Protein 6HZN (pdb70)

Foldseek 3Di:
DDLFDPVFPFDQDFADAPFFQDQLDGPVCLVVLLVCCVPQLVVLVVVLVVLLVVCLVPVVVQAQDLDQCRNQADLHLLLLLSLQSLLLNCSNCVVPVSSVVSSVRSLVSLLNHPDQHHDPCPLQCLSLLSNQLSSLNSCRSCVVVDDPVCVVSSLVSLLVSLVVLLVCLVVDLLVQAALQLSVLSSLLSNLSSLVSCLSNPVLVSSLSSVLSSLLSHLLSLLLLLQQQQLEFLLAAASVLSNCLRVLSCQNRCCRHQVQGNLSRNSLLNNVCRQQQQAFAQLQAGQQAFAHARHYQAQPLLVLLLCCSGPVVAQQSVQSSVSNVVRYDPDDGRHHDSRHPNRRSSSSSSRHDSVRHHDHDPCAQPWDWDASQFNQKIKTQGNHHQAAQRKIKMWHWWWQRGPSLLCCQVVVPPVVRDDHCSSHDRPRHALAHRFMWIQQSSNGDFGQWHRAARANQSTQFKWFAQAPDDDPPGRIDGFLCHDPVPDDDPPSVVLVSQQGKHWFFWDDDPQKIKTKIWGPSRHDCQQQWDTFMKIWICLGSFKIKIKTKTAHDPVGPTWKMKGKTWDAPFAWDWDDDPQWTWIWTADPVGIKIKTKDWQVRHFDHWDKDDDAHPPPRDGGTIIMTIGMDTQPDRMTMMMMMIGDGVWAWDDWHWHADDFKIWTWIDTPVKIKIKMATPDDQQPDWFGMWMQIRHDIDTHHNVRTDDDDDDDNDPPSVVSSVVSSVSCVVSSVVSVVSVVVVVVD

B-factor: mean 79.9, std 25.21, range [41.99, 198.03]

InterPro domains:
  IPR008929 Chondroitin AC/alginate lyase [G3DSA:1.50.10.100] (40-379)
  IPR008929 Chondroitin AC/alginate lyase [SSF48230] (73-314)
  IPR032518 Dermatan-sulfate epimerase-like, N-terminal [PF16332] (43-374)
  IPR052447 Dermatan-Sulfate Isomerase [PTHR15532] (5-724)

Structure (mmCIF, N/CA/C/O backbone):
data_6HZN
#
_entry.id   6HZN
#
_cell.length_a   182.676
_cell.length_b   213.914
_cell.length_c   86.945
_cell.angle_alpha   90.00
_cell.angle_beta   90.00
_cell.angle_gamma   90.00
#
_symmetry.space_group_name_H-M   'C 2 2 21'
#
loop_
_entity.id
_entity.type
_entity.pdbx_description
1 polymer 'Dermatan-sulfate epimerase'
2 branched 2-acetamido-2-deoxy-beta-D-glucopyranose-(1-4)-2-acetamido-2-deoxy-beta-D-glucopyranose
3 branched alpha-D-mannopyranose-(1-3)-[alpha-D-mannopyranose-(1-6)]beta-D-mannopyranose-(1-4)-2-acetamido-2-deoxy-beta-D-glucopyranose-(1-4)-2-acetamido-2-deoxy-beta-D-glucopyranose
4 non-polymer 2-acetamido-2-deoxy-beta-D-glucopyranose
5 non-polymer 'MANGANESE (II) ION'
6 non-polymer '2-(N-MORPHOLINO)-ETHANESULFONIC ACID'
7 water water
#
loop_
_atom_site.group_PDB
_atom_site.id
_atom_site.type_symbol
_atom_site.label_atom_id
_atom_site.label_alt_id
_atom_site.label_comp_id
_atom_site.label_asym_id
_atom_site.label_entity_id
_atom_site.label_seq_id
_atom_site.pdbx_PDB_ins_code
_atom_site.Cartn_x
_atom_site.Cartn_y
_atom_site.Cartn_z
_atom_site.occupancy
_atom_site.B_iso_or_equiv
_atom_site.auth_seq_id
_atom_site.auth_comp_id
_atom_site.auth_asym_id
_atom_site.auth_atom_id
_atom_site.pdbx_PDB_model_num
ATOM 1 N N . ILE A 1 2 ? 153.116 88.577 65.680 1.00 126.79 24 ILE A N 1
ATOM 2 C CA . ILE A 1 2 ? 152.389 89.563 64.891 1.00 120.83 24 ILE A CA 1
ATOM 3 C C . ILE A 1 2 ? 153.048 89.767 63.527 1.00 107.53 24 ILE A C 1
ATOM 4 O O . ILE A 1 2 ? 152.423 90.274 62.595 1.00 107.90 24 ILE A O 1
ATOM 9 N N . THR A 1 3 ? 154.311 89.368 63.416 1.00 97.42 25 THR A N 1
ATOM 10 C CA . THR A 1 3 ? 155.114 89.577 62.218 1.00 97.75 25 THR A CA 1
ATOM 11 C C . THR A 1 3 ? 155.404 88.242 61.537 1.00 88.06 25 THR A C 1
ATOM 12 O O . THR A 1 3 ? 155.136 87.167 62.079 1.00 86.62 25 THR A O 1
ATOM 16 N N . ASP A 1 4 ? 155.955 88.313 60.323 1.00 78.65 26 ASP A N 1
ATOM 17 C CA . ASP A 1 4 ? 156.351 87.111 59.598 1.00 73.52 26 ASP A CA 1
ATOM 18 C C . ASP A 1 4 ? 157.864 86.918 59.594 1.00 66.28 26 ASP A C 1
ATOM 19 O O . ASP A 1 4 ? 158.404 86.263 58.696 1.00 72.14 26 ASP A O 1
ATOM 24 N N . GLU A 1 5 ? 158.557 87.462 60.592 1.00 67.51 27 GLU A N 1
ATOM 25 C CA . GLU A 1 5 ? 160.008 87.374 60.696 1.00 79.91 27 GLU A CA 1
ATOM 26 C C . GLU A 1 5 ? 160.415 86.282 61.677 1.00 78.43 27 GLU A C 1
ATOM 27 O O . GLU A 1 5 ? 159.782 86.105 62.723 1.00 74.09 27 GLU A O 1
ATOM 33 N N . ASN A 1 6 ? 161.487 85.566 61.342 1.00 74.81 28 ASN A N 1
ATOM 34 C CA . ASN A 1 6 ? 162.148 84.649 62.272 1.00 74.83 28 ASN A CA 1
ATOM 35 C C . ASN A 1 6 ? 163.579 85.126 62.468 1.00 76.01 28 ASN A C 1
ATOM 36 O O . ASN A 1 6 ? 164.455 84.834 61.634 1.00 72.11 28 ASN A O 1
ATOM 41 N N . PRO A 1 7 ? 163.868 85.852 63.552 1.00 75.76 29 PRO A N 1
ATOM 42 C CA . PRO A 1 7 ? 165.235 86.363 63.763 1.00 75.66 29 PRO A CA 1
ATOM 43 C C . PRO A 1 7 ? 166.292 85.277 63.910 1.00 77.20 29 PRO A C 1
ATOM 44 O O . PRO A 1 7 ? 167.486 85.591 63.816 1.00 81.33 29 PRO A O 1
ATOM 48 N N . GLU A 1 8 ? 165.905 84.020 64.130 1.00 73.09 30 GLU A N 1
ATOM 49 C CA . GLU A 1 8 ? 166.869 82.949 64.354 1.00 78.58 30 GLU A CA 1
ATOM 50 C C . GLU A 1 8 ? 167.379 82.315 63.067 1.00 75.57 30 GLU A C 1
ATOM 51 O O . GLU A 1 8 ? 168.292 81.485 63.130 1.00 80.77 30 GLU A O 1
ATOM 57 N N . VAL A 1 9 ? 166.818 82.690 61.913 1.00 69.27 31 VAL A N 1
ATOM 58 C CA . VAL A 1 9 ? 167.152 82.041 60.651 1.00 66.01 31 VAL A CA 1
ATOM 59 C C . VAL A 1 9 ? 168.645 82.160 60.374 1.00 68.66 31 VAL A C 1
ATOM 60 O O . VAL A 1 9 ? 169.280 83.177 60.684 1.00 71.10 31 VAL A O 1
ATOM 64 N N . MET A 1 10 ? 169.219 81.104 59.802 1.00 66.24 32 MET A N 1
ATOM 65 C CA . MET A 1 10 ? 170.666 81.019 59.608 1.00 71.79 32 MET A CA 1
ATOM 66 C C . MET A 1 10 ? 171.069 81.616 58.256 1.00 76.11 32 MET A C 1
ATOM 67 O O . MET A 1 10 ? 171.721 80.989 57.422 1.00 77.55 32 MET A O 1
ATOM 72 N N . ILE A 1 11 ? 170.653 82.863 58.053 1.00 69.86 33 ILE A N 1
ATOM 73 C CA . ILE A 1 11 ? 171.100 83.672 56.921 1.00 62.81 33 ILE A CA 1
ATOM 74 C C . ILE A 1 11 ? 171.598 85.006 57.458 1.00 65.96 33 ILE A C 1
ATOM 75 O O . ILE A 1 11 ? 170.786 85.907 57.717 1.00 69.37 33 ILE A O 1
ATOM 80 N N . PRO A 1 12 ? 172.904 85.183 57.640 1.00 68.35 34 PRO A N 1
ATOM 81 C CA . PRO A 1 12 ? 173.400 86.462 58.159 1.00 67.77 34 PRO A CA 1
ATOM 82 C C . PRO A 1 12 ? 173.133 87.603 57.188 1.00 70.25 34 PRO A C 1
ATOM 83 O O . PRO A 1 12 ? 173.314 87.474 55.974 1.00 75.00 34 PRO A O 1
ATOM 87 N N . PHE A 1 13 ? 172.676 88.720 57.744 1.00 64.73 35 PHE A N 1
ATOM 88 C CA . PHE A 1 13 ? 172.645 89.989 57.027 1.00 62.06 35 PHE A CA 1
ATOM 89 C C . PHE A 1 13 ? 174.081 90.456 56.834 1.00 66.09 35 PHE A C 1
ATOM 90 O O . PHE A 1 13 ? 174.738 90.870 57.794 1.00 67.28 35 PHE A O 1
ATOM 98 N N . THR A 1 14 ? 174.589 90.350 55.612 1.00 59.62 36 THR A N 1
ATOM 99 C CA . THR A 1 14 ? 175.938 90.793 55.301 1.00 67.63 36 THR A CA 1
ATOM 100 C C . THR A 1 14 ? 175.894 92.222 54.788 1.00 68.72 36 THR A C 1
ATOM 101 O O . THR A 1 14 ? 175.042 92.576 53.969 1.00 76.49 36 THR A O 1
ATOM 105 N N . ASN A 1 15 ? 176.805 93.045 55.284 1.00 77.49 37 ASN A N 1
ATOM 106 C CA . ASN A 1 15 ? 176.882 94.419 54.821 1.00 94.36 37 ASN A CA 1
ATOM 107 C C . ASN A 1 15 ? 177.647 94.466 53.507 1.00 84.20 37 ASN A C 1
ATOM 108 O O . ASN A 1 15 ? 178.578 93.688 53.275 1.00 78.34 37 ASN A O 1
ATOM 113 N N . ALA A 1 16 ? 177.220 95.373 52.637 1.00 79.83 38 ALA A N 1
ATOM 114 C CA . ALA A 1 16 ? 177.706 95.397 51.268 1.00 72.12 38 ALA A CA 1
ATOM 115 C C . ALA A 1 16 ? 179.128 95.934 51.205 1.00 74.00 38 ALA A C 1
ATOM 116 O O . ALA A 1 16 ? 179.550 96.750 52.030 1.00 70.28 38 ALA A O 1
ATOM 118 N N . ASN A 1 17 ? 179.873 95.455 50.212 1.00 72.03 39 ASN A N 1
ATOM 119 C CA . ASN A 1 17 ? 181.227 95.920 49.946 1.00 78.06 39 ASN A CA 1
ATOM 120 C C . ASN A 1 17 ? 181.339 96.189 48.456 1.00 73.89 39 ASN A C 1
ATOM 121 O O . ASN A 1 17 ? 181.195 95.269 47.645 1.00 69.83 39 ASN A O 1
ATOM 126 N N . TYR A 1 18 ? 181.571 97.450 48.105 1.00 72.40 40 TYR A N 1
ATOM 127 C CA . TYR A 1 18 ? 181.652 97.853 46.709 1.00 67.62 40 TYR A CA 1
ATOM 128 C C . TYR A 1 18 ? 182.678 97.016 45.960 1.00 66.75 40 TYR A C 1
ATOM 129 O O . TYR A 1 18 ? 183.828 96.887 46.389 1.00 75.22 40 TYR A O 1
ATOM 138 N N . ASP A 1 19 ? 182.244 96.439 44.838 1.00 69.80 41 ASP A N 1
ATOM 139 C CA . ASP A 1 19 ? 183.141 95.766 43.898 1.00 77.64 41 ASP A CA 1
ATOM 140 C C . ASP A 1 19 ? 183.803 94.542 44.529 1.00 73.38 41 ASP A C 1
ATOM 141 O O . ASP A 1 19 ? 184.984 94.271 44.307 1.00 81.75 41 ASP A O 1
ATOM 146 N N . SER A 1 20 ? 183.036 93.793 45.320 1.00 64.64 42 SER A N 1
ATOM 147 C CA . SER A 1 20 ? 183.492 92.537 45.902 1.00 68.10 42 SER A CA 1
ATOM 148 C C . SER A 1 20 ? 182.678 91.390 45.317 1.00 61.31 42 SER A C 1
ATOM 149 O O . SER A 1 20 ? 181.443 91.419 45.352 1.00 69.53 42 SER A O 1
ATOM 152 N N . HIS A 1 21 ? 183.371 90.383 44.785 1.00 62.00 43 HIS A N 1
ATOM 153 C CA . HIS A 1 21 ? 182.742 89.272 44.084 1.00 56.75 43 HIS A CA 1
ATOM 154 C C . HIS A 1 21 ? 183.368 87.948 44.506 1.00 52.54 43 HIS A C 1
ATOM 155 O O . HIS A 1 21 ? 184.586 87.884 44.720 1.00 54.50 43 HIS A O 1
ATOM 162 N N . PRO A 1 22 ? 182.567 86.874 44.639 1.00 57.81 44 PRO A N 1
ATOM 163 C CA . PRO A 1 22 ? 181.107 86.859 44.489 1.00 56.22 44 PRO A CA 1
ATOM 164 C C . PRO A 1 22 ? 180.422 87.551 45.664 1.00 58.25 44 PRO A C 1
ATOM 165 O O . PRO A 1 22 ? 181.104 87.932 46.610 1.00 57.78 44 PRO A O 1
ATOM 169 N N . MET A 1 23 ? 179.100 87.700 45.615 1.00 48.64 45 MET A N 1
ATOM 170 C CA . MET A 1 23 ? 178.384 88.409 46.668 1.00 56.22 45 MET A CA 1
ATOM 171 C C . MET A 1 23 ? 176.934 87.957 46.762 1.00 50.31 45 MET A C 1
ATOM 172 O O . MET A 1 23 ? 176.310 88.090 47.819 1.00 54.46 45 MET A O 1
ATOM 177 N N . LEU A 1 24 ? 176.394 87.452 45.650 1.00 47.12 46 LEU A N 1
ATOM 178 C CA . LEU A 1 24 ? 174.963 87.165 45.558 1.00 62.78 46 LEU A CA 1
ATOM 179 C C . LEU A 1 24 ? 174.519 86.214 46.658 1.00 57.74 46 LEU A C 1
ATOM 180 O O . LEU A 1 24 ? 173.754 86.591 47.556 1.00 60.10 46 LEU A O 1
ATOM 185 N N . TYR A 1 25 ? 174.990 84.971 46.602 1.00 52.01 47 TYR A N 1
ATOM 186 C CA . TYR A 1 25 ? 174.616 83.952 47.571 1.00 60.29 47 TYR A CA 1
ATOM 187 C C . TYR A 1 25 ? 175.696 83.674 48.603 1.00 55.75 47 TYR A C 1
ATOM 188 O O . TYR A 1 25 ? 175.391 83.129 49.668 1.00 59.83 47 TYR A O 1
ATOM 197 N N . PHE A 1 26 ? 176.939 84.037 48.309 1.00 62.89 48 PHE A N 1
ATOM 198 C CA . PHE A 1 26 ? 178.070 83.777 49.181 1.00 55.85 48 PHE A CA 1
ATOM 199 C C . PHE A 1 26 ? 179.180 84.748 48.813 1.00 60.04 48 PHE A C 1
ATOM 200 O O . PHE A 1 26 ? 179.166 85.357 47.739 1.00 63.75 48 PHE A O 1
ATOM 208 N N . SER A 1 27 ? 180.141 84.888 49.718 1.00 58.89 49 SER A N 1
ATOM 209 C CA . SER A 1 27 ? 181.276 85.771 49.516 1.00 59.66 49 SER A CA 1
ATOM 210 C C . SER A 1 27 ? 182.505 84.958 49.117 1.00 64.95 49 SER A C 1
ATOM 211 O O . SER A 1 27 ? 182.495 83.725 49.096 1.00 67.81 49 SER A O 1
ATOM 214 N N . ARG A 1 28 ? 183.590 85.669 48.807 1.00 57.06 50 ARG A N 1
ATOM 215 C CA . ARG A 1 28 ? 184.807 84.992 48.373 1.00 64.55 50 ARG A CA 1
ATOM 216 C C . ARG A 1 28 ? 185.439 84.180 49.496 1.00 71.68 50 ARG A C 1
ATOM 217 O O . ARG A 1 28 ? 186.027 83.123 49.239 1.00 72.46 50 ARG A O 1
ATOM 225 N N . ALA A 1 29 ? 185.327 84.646 50.741 1.00 71.15 51 ALA A N 1
ATOM 226 C CA . ALA A 1 29 ? 185.923 83.917 51.854 1.00 68.78 51 ALA A CA 1
ATOM 227 C C . ALA A 1 29 ? 185.188 82.619 52.158 1.00 75.18 51 ALA A C 1
ATOM 228 O O . ALA A 1 29 ? 185.740 81.762 52.853 1.00 81.04 51 ALA A O 1
ATOM 230 N N . GLU A 1 30 ? 183.966 82.449 51.654 1.00 70.41 52 GLU A N 1
ATOM 231 C CA . GLU A 1 30 ? 183.191 81.240 51.897 1.00 67.95 52 GLU A CA 1
ATOM 232 C C . GLU A 1 30 ? 183.367 80.182 50.815 1.00 64.32 52 GLU A C 1
ATOM 233 O O . GLU A 1 30 ? 182.818 79.083 50.956 1.00 62.75 52 GLU A O 1
ATOM 239 N N . VAL A 1 31 ? 184.108 80.481 49.744 1.00 62.90 53 VAL A N 1
ATOM 240 C CA . VAL A 1 31 ? 184.300 79.502 48.677 1.00 64.49 53 VAL A CA 1
ATOM 241 C C . VAL A 1 31 ? 185.059 78.284 49.194 1.00 66.45 53 VAL A C 1
ATOM 242 O O . VAL A 1 31 ? 184.735 77.143 48.845 1.00 67.72 53 VAL A O 1
ATOM 246 N N . ALA A 1 32 ? 186.067 78.503 50.044 1.00 60.63 54 ALA A N 1
ATOM 247 C CA . ALA A 1 32 ? 186.866 77.390 50.549 1.00 66.65 54 ALA A CA 1
ATOM 248 C C . ALA A 1 32 ? 186.008 76.389 51.311 1.00 70.76 54 ALA A C 1
ATOM 249 O O . ALA A 1 32 ? 186.191 75.174 51.173 1.00 74.97 54 ALA A O 1
ATOM 251 N N . GLU A 1 33 ? 185.063 76.877 52.118 1.00 69.69 55 GLU A N 1
ATOM 252 C CA . GLU A 1 33 ? 184.147 75.970 52.799 1.00 71.55 55 GLU A CA 1
ATOM 253 C C . GLU A 1 33 ? 183.251 75.249 51.801 1.00 68.96 55 GLU A C 1
ATOM 254 O O . GLU A 1 33 ? 182.966 74.055 51.960 1.00 74.36 55 GLU A O 1
ATOM 260 N N . LEU A 1 34 ? 182.809 75.956 50.757 1.00 64.11 56 LEU A N 1
ATOM 261 C CA . LEU A 1 34 ? 181.986 75.325 49.731 1.00 59.05 56 LEU A CA 1
ATOM 262 C C . LEU A 1 34 ? 182.725 74.168 49.067 1.00 64.31 56 LEU A C 1
ATOM 263 O O . LEU A 1 34 ? 182.143 73.101 48.836 1.00 61.36 56 LEU A O 1
ATOM 268 N N . GLN A 1 35 ? 184.012 74.359 48.764 1.00 62.13 57 GLN A N 1
ATOM 269 C CA . GLN A 1 35 ? 184.792 73.287 48.159 1.00 69.09 57 GLN A CA 1
ATOM 270 C C . GLN A 1 35 ? 184.986 72.135 49.134 1.00 74.28 57 GLN A C 1
ATOM 271 O O . GLN A 1 35 ? 184.951 70.965 48.736 1.00 78.18 57 GLN A O 1
ATOM 277 N N . LEU A 1 36 ? 185.182 72.444 50.418 1.00 74.86 58 LEU A N 1
ATOM 278 C CA . LEU A 1 36 ? 185.254 71.395 51.429 1.00 72.74 58 LEU A CA 1
ATOM 279 C C . LEU A 1 36 ? 183.957 70.596 51.488 1.00 73.99 58 LEU A C 1
ATOM 280 O O . LEU A 1 36 ? 183.982 69.366 51.629 1.00 74.80 58 LEU A O 1
ATOM 285 N N . ARG A 1 37 ? 182.813 71.280 51.382 1.00 65.63 59 ARG A N 1
ATOM 286 C CA . ARG A 1 37 ? 181.528 70.588 51.393 1.00 68.39 59 ARG A CA 1
ATOM 287 C C . ARG A 1 37 ? 181.393 69.654 50.200 1.00 69.35 59 ARG A C 1
ATOM 288 O O . ARG A 1 37 ? 180.882 68.534 50.332 1.00 73.95 59 ARG A O 1
ATOM 296 N N . ALA A 1 38 ? 181.849 70.097 49.024 1.00 66.00 60 ALA A N 1
ATOM 297 C CA . ALA A 1 38 ? 181.703 69.294 47.816 1.00 65.72 60 ALA A CA 1
ATOM 298 C C . ALA A 1 38 ? 182.418 67.957 47.937 1.00 70.16 60 ALA A C 1
ATOM 299 O O . ALA A 1 38 ? 181.977 66.962 47.351 1.00 82.59 60 ALA A O 1
ATOM 301 N N . ALA A 1 39 ? 183.503 67.904 48.702 1.00 72.43 61 ALA A N 1
ATOM 302 C CA . ALA A 1 39 ? 184.319 66.702 48.806 1.00 76.13 61 ALA A CA 1
ATOM 303 C C . ALA A 1 39 ? 183.931 65.798 49.972 1.00 73.47 61 ALA A C 1
ATOM 304 O O . ALA A 1 39 ? 184.497 64.708 50.098 1.00 81.11 61 ALA A O 1
ATOM 306 N N . SER A 1 40 ? 182.981 66.200 50.813 1.00 69.39 62 SER A N 1
ATOM 307 C CA . SER A 1 40 ? 182.818 65.513 52.090 1.00 75.27 62 SER A CA 1
ATOM 308 C C . SER A 1 40 ? 181.367 65.247 52.473 1.00 82.21 62 SER A C 1
ATOM 309 O O . SER A 1 40 ? 181.007 64.108 52.791 1.00 126.88 62 SER A O 1
ATOM 312 N N . SER A 1 41 ? 180.541 66.290 52.479 1.00 67.48 63 SER A N 1
ATOM 313 C CA . SER A 1 41 ? 179.170 66.191 52.971 1.00 68.49 63 SER A CA 1
ATOM 314 C C . SER A 1 41 ? 178.113 66.593 51.954 1.00 75.79 63 SER A C 1
ATOM 315 O O . SER A 1 41 ? 176.955 66.181 52.103 1.00 71.54 63 SER A O 1
ATOM 318 N N . HIS A 1 42 ? 178.458 67.408 50.958 1.00 70.01 64 HIS A N 1
ATOM 319 C CA . HIS A 1 42 ? 177.594 67.700 49.825 1.00 69.47 64 HIS A CA 1
ATOM 320 C C . HIS A 1 42 ? 178.008 66.910 48.589 1.00 70.91 64 HIS A C 1
ATOM 321 O O . HIS A 1 42 ? 177.643 67.282 47.466 1.00 74.44 64 HIS A O 1
ATOM 328 N N . GLU A 1 43 ? 178.771 65.830 48.784 1.00 68.42 65 GLU A N 1
ATOM 329 C CA . GLU A 1 43 ? 179.308 65.055 47.669 1.00 65.20 65 GLU A CA 1
ATOM 330 C C . GLU A 1 43 ? 178.205 64.568 46.741 1.00 69.43 65 GLU A C 1
ATOM 331 O O . GLU A 1 43 ? 178.380 64.536 45.519 1.00 74.93 65 GLU A O 1
ATOM 337 N N . HIS A 1 44 ? 177.054 64.195 47.306 1.00 68.81 66 HIS A N 1
ATOM 338 C CA . HIS A 1 44 ? 175.968 63.667 46.493 1.00 69.95 66 HIS A CA 1
ATOM 339 C C . HIS A 1 44 ? 175.291 64.742 45.651 1.00 70.85 66 HIS A C 1
ATOM 340 O O . HIS A 1 44 ? 174.631 64.407 44.661 1.00 77.57 66 HIS A O 1
ATOM 347 N N . ILE A 1 45 ? 175.422 66.011 46.027 1.00 64.62 67 ILE A N 1
ATOM 348 C CA . ILE A 1 45 ? 174.922 67.103 45.197 1.00 63.60 67 ILE A CA 1
ATOM 349 C C . ILE A 1 45 ? 175.991 67.582 44.225 1.00 63.63 67 ILE A C 1
ATOM 350 O O . ILE A 1 45 ? 175.697 67.861 43.060 1.00 64.84 67 ILE A O 1
ATOM 355 N N . ALA A 1 46 ? 177.237 67.687 44.694 1.00 59.21 68 ALA A N 1
ATOM 356 C CA . ALA A 1 46 ? 178.346 68.007 43.802 1.00 63.33 68 ALA A CA 1
ATOM 357 C C . ALA A 1 46 ? 178.428 67.007 42.658 1.00 65.66 68 ALA A C 1
ATOM 358 O O . ALA A 1 46 ? 178.747 67.372 41.521 1.00 65.91 68 ALA A O 1
ATOM 360 N N . ALA A 1 47 ? 178.134 65.736 42.943 1.00 56.71 69 ALA A N 1
ATOM 361 C CA . ALA A 1 47 ? 178.168 64.713 41.905 1.00 66.14 69 ALA A CA 1
ATOM 362 C C . ALA A 1 47 ? 177.088 64.938 40.856 1.00 68.01 69 ALA A C 1
ATOM 363 O O . ALA A 1 47 ? 177.289 64.598 39.685 1.00 69.91 69 ALA A O 1
ATOM 365 N N . ARG A 1 48 ? 175.941 65.498 41.248 1.00 65.11 70 ARG A N 1
ATOM 366 C CA . ARG A 1 48 ? 174.918 65.831 40.263 1.00 61.33 70 ARG A CA 1
ATOM 367 C C . ARG A 1 48 ? 175.383 66.975 39.371 1.00 63.58 70 ARG A C 1
ATOM 368 O O . ARG A 1 48 ? 175.190 66.941 38.150 1.00 63.11 70 ARG A O 1
ATOM 376 N N . LEU A 1 49 ? 176.007 67.996 39.968 1.00 61.07 71 LEU A N 1
ATOM 377 C CA . LEU A 1 49 ? 176.604 69.073 39.185 1.00 58.83 71 LEU A CA 1
ATOM 378 C C . LEU A 1 49 ? 177.691 68.543 38.260 1.00 58.30 71 LEU A C 1
ATOM 379 O O . LEU A 1 49 ? 177.779 68.952 37.095 1.00 61.99 71 LEU A O 1
ATOM 384 N N . THR A 1 50 ? 178.536 67.640 38.769 1.00 52.82 72 THR A N 1
ATOM 385 C CA . THR A 1 50 ? 179.642 67.105 37.980 1.00 57.89 72 THR A CA 1
ATOM 386 C C . THR A 1 50 ? 179.136 66.346 36.760 1.00 64.21 72 THR A C 1
ATOM 387 O O . THR A 1 50 ? 179.682 66.489 35.658 1.00 68.33 72 THR A O 1
ATOM 391 N N . GLU A 1 51 ? 178.085 65.544 36.935 1.00 65.77 73 GLU A N 1
ATOM 392 C CA . GLU A 1 51 ? 177.543 64.776 35.821 1.00 67.65 73 GLU A CA 1
ATOM 393 C C . GLU A 1 51 ? 176.861 65.683 34.802 1.00 63.75 73 GLU A C 1
ATOM 394 O O . GLU A 1 51 ? 176.952 65.444 33.594 1.00 67.21 73 GLU A O 1
ATOM 400 N N . ALA A 1 52 ? 176.180 66.731 35.269 1.00 59.75 74 ALA A N 1
ATOM 401 C CA . ALA A 1 52 ? 175.609 67.712 34.352 1.00 58.79 74 ALA A CA 1
ATOM 402 C C . ALA A 1 52 ? 176.689 68.336 33.476 1.00 63.78 74 ALA A C 1
ATOM 403 O O . ALA A 1 52 ? 176.560 68.384 32.247 1.00 66.24 74 ALA A O 1
ATOM 405 N N . VAL A 1 53 ? 177.771 68.812 34.095 1.00 59.76 75 VAL A N 1
ATOM 406 C CA . VAL A 1 53 ? 178.807 69.516 33.346 1.00 59.94 75 VAL A CA 1
ATOM 407 C C . VAL A 1 53 ? 179.579 68.551 32.453 1.00 62.46 75 VAL A C 1
ATOM 408 O O . VAL A 1 53 ? 179.910 68.881 31.309 1.00 62.67 75 VAL A O 1
ATOM 412 N N . HIS A 1 54 ? 179.875 67.346 32.950 1.00 58.89 76 HIS A N 1
ATOM 413 C CA . HIS A 1 54 ? 180.515 66.347 32.098 0.83 64.38 76 HIS A CA 1
ATOM 414 C C . HIS A 1 54 ? 179.653 66.010 30.890 1.00 66.12 76 HIS A C 1
ATOM 415 O O . HIS A 1 54 ? 180.182 65.710 29.813 1.00 72.57 76 HIS A O 1
ATOM 422 N N . THR A 1 55 ? 178.330 66.059 31.045 1.00 62.24 77 THR A N 1
ATOM 423 C CA . THR A 1 55 ? 177.448 65.868 29.900 1.00 65.41 77 THR A CA 1
ATOM 424 C C . THR A 1 55 ? 177.617 67.001 28.896 1.00 58.64 77 THR A C 1
ATOM 425 O O . THR A 1 55 ? 177.741 66.769 27.690 1.00 65.47 77 THR A O 1
ATOM 429 N N . MET A 1 56 ? 177.640 68.242 29.380 1.00 56.34 78 MET A N 1
ATOM 430 C CA . MET A 1 56 ? 177.822 69.385 28.490 1.00 63.24 78 MET A CA 1
ATOM 431 C C . MET A 1 56 ? 179.198 69.365 27.841 1.00 65.09 78 MET A C 1
ATOM 432 O O . MET A 1 56 ? 179.332 69.660 26.648 1.00 70.63 78 MET A O 1
ATOM 437 N N . LEU A 1 57 ? 180.236 69.027 28.611 1.00 66.52 79 LEU A N 1
ATOM 438 C CA . LEU A 1 57 ? 181.585 69.021 28.057 1.00 61.71 79 LEU A CA 1
ATOM 439 C C . LEU A 1 57 ? 181.759 67.931 27.008 1.00 66.71 79 LEU A C 1
ATOM 440 O O . LEU A 1 57 ? 182.590 68.076 26.105 1.00 73.85 79 LEU A O 1
ATOM 445 N N . SER A 1 58 ? 180.983 66.847 27.097 1.00 61.00 80 SER A N 1
ATOM 446 C CA . SER A 1 58 ? 181.076 65.776 26.113 1.00 67.64 80 SER A CA 1
ATOM 447 C C . SER A 1 58 ? 180.375 66.120 24.805 1.00 68.16 80 SER A C 1
ATOM 448 O O . SER A 1 58 ? 180.660 65.486 23.783 1.00 65.39 80 SER A O 1
ATOM 451 N N . SER A 1 59 ? 179.482 67.111 24.808 1.00 71.38 81 SER A N 1
ATOM 452 C CA . SER A 1 59 ? 178.795 67.568 23.598 1.00 67.30 81 SER A CA 1
ATOM 453 C C . SER A 1 59 ? 178.631 69.082 23.667 1.00 66.74 81 SER A C 1
ATOM 454 O O . SER A 1 59 ? 177.512 69.601 23.753 1.00 69.71 81 SER A O 1
ATOM 457 N N . PRO A 1 60 ? 179.741 69.827 23.616 1.00 68.44 82 PRO A N 1
ATOM 458 C CA . PRO A 1 60 ? 179.639 71.284 23.814 1.00 70.11 82 PRO A CA 1
ATOM 459 C C . PRO A 1 60 ? 178.794 71.982 22.762 1.00 72.07 82 PRO A C 1
ATOM 460 O O . PRO A 1 60 ? 178.023 72.889 23.100 1.00 61.68 82 PRO A O 1
ATOM 464 N N . LEU A 1 61 ? 178.908 71.579 21.494 1.00 67.47 83 LEU A N 1
ATOM 465 C CA . LEU A 1 61 ? 178.150 72.246 20.446 1.00 73.06 83 LEU A CA 1
ATOM 466 C C . LEU A 1 61 ? 176.656 71.960 20.545 1.00 77.09 83 LEU A C 1
ATOM 467 O O . LEU A 1 61 ? 175.854 72.740 20.022 1.00 81.31 83 LEU A O 1
ATOM 472 N N . GLU A 1 62 ? 176.264 70.877 21.219 1.00 68.11 84 GLU A N 1
ATOM 473 C CA . GLU A 1 62 ? 174.847 70.611 21.436 1.00 58.87 84 GLU A CA 1
ATOM 474 C C . GLU A 1 62 ? 174.269 71.507 22.526 1.00 70.95 84 GLU A C 1
ATOM 475 O O . GLU A 1 62 ? 173.072 71.822 22.502 1.00 79.47 84 GLU A O 1
ATOM 481 N N . TYR A 1 63 ? 175.105 71.953 23.469 1.00 66.01 85 TYR A N 1
ATOM 482 C CA . TYR A 1 63 ? 174.635 72.687 24.635 1.00 64.90 85 TYR A CA 1
ATOM 483 C C . TYR A 1 63 ? 174.940 74.178 24.613 1.00 67.79 85 TYR A C 1
ATOM 484 O O . TYR A 1 63 ? 174.303 74.928 25.360 1.00 66.41 85 TYR A O 1
ATOM 493 N N . LEU A 1 64 ? 175.875 74.621 23.796 1.00 62.10 86 LEU A N 1
ATOM 494 C CA . LEU A 1 64 ? 176.204 76.041 23.748 1.00 61.13 86 LEU A CA 1
ATOM 495 C C . LEU A 1 64 ? 175.105 76.813 23.020 1.00 58.83 86 LEU A C 1
ATOM 496 O O . LEU A 1 64 ? 174.571 76.335 22.015 1.00 61.51 86 LEU A O 1
ATOM 501 N N . PRO A 1 65 ? 174.737 77.991 23.513 1.00 53.17 87 PRO A N 1
ATOM 502 C CA . PRO A 1 65 ? 173.763 78.826 22.801 1.00 51.84 87 PRO A CA 1
ATOM 503 C C . PRO A 1 65 ? 174.299 79.249 21.446 1.00 52.79 87 PRO A C 1
ATOM 504 O O . PRO A 1 65 ? 175.489 79.572 21.308 1.00 55.80 87 PRO A O 1
ATOM 508 N N . PRO A 1 66 ? 173.456 79.250 20.418 1.00 54.31 88 PRO A N 1
ATOM 509 C CA . PRO A 1 66 ? 173.924 79.643 19.084 1.00 52.60 88 PRO A CA 1
ATOM 510 C C . PRO A 1 66 ? 174.348 81.103 19.034 1.00 60.48 88 PRO A C 1
ATOM 511 O O . PRO A 1 66 ? 173.749 81.970 19.675 1.00 64.20 88 PRO A O 1
ATOM 515 N N . TRP A 1 67 ? 175.406 81.367 18.265 1.00 55.46 89 TRP A N 1
ATOM 516 C CA . TRP A 1 67 ? 175.772 82.748 17.977 1.00 52.06 89 TRP A CA 1
ATOM 517 C C . TRP A 1 67 ? 174.689 83.429 17.154 1.00 56.26 89 TRP A C 1
ATOM 518 O O . TRP A 1 67 ? 174.337 84.588 17.403 1.00 60.50 89 TRP A O 1
ATOM 529 N N . ASP A 1 68 ? 174.143 82.711 16.181 1.00 57.30 90 ASP A N 1
ATOM 530 C CA . ASP A 1 68 ? 173.120 83.209 15.272 1.00 61.60 90 ASP A CA 1
ATOM 531 C C . ASP A 1 68 ? 171.860 83.590 16.042 1.00 58.75 90 ASP A C 1
ATOM 532 O O . ASP A 1 68 ? 171.217 82.708 16.630 1.00 58.03 90 ASP A O 1
ATOM 537 N N . PRO A 1 69 ? 171.464 84.865 16.054 1.00 61.36 91 PRO A N 1
ATOM 538 C CA . PRO A 1 69 ? 170.249 85.248 16.796 1.00 60.59 91 PRO A CA 1
ATOM 539 C C . PRO A 1 69 ? 168.991 84.565 16.293 1.00 57.06 91 PRO A C 1
ATOM 540 O O . PRO A 1 69 ? 168.080 84.304 17.091 1.00 65.29 91 PRO A O 1
ATOM 544 N N . LYS A 1 70 ? 168.910 84.259 14.995 1.00 65.72 92 LYS A N 1
ATOM 545 C CA . LYS A 1 70 ? 167.736 83.561 14.482 1.00 63.49 92 LYS A CA 1
ATOM 546 C C . LYS A 1 70 ? 167.627 82.157 15.059 1.00 73.86 92 LYS A C 1
ATOM 547 O O . LYS A 1 70 ? 166.518 81.663 15.284 1.00 77.27 92 LYS A O 1
ATOM 553 N N . ASP A 1 71 ? 168.763 81.503 15.307 1.00 64.64 93 ASP A N 1
ATOM 554 C CA . ASP A 1 71 ? 168.739 80.204 15.967 1.00 64.42 93 ASP A CA 1
ATOM 555 C C . ASP A 1 71 ? 168.551 80.351 17.473 1.00 64.47 93 ASP A C 1
ATOM 556 O O . ASP A 1 71 ? 167.791 79.589 18.082 1.00 69.76 93 ASP A O 1
ATOM 561 N N . TYR A 1 72 ? 169.230 81.324 18.084 1.00 68.72 94 TYR A N 1
ATOM 562 C CA . TYR A 1 72 ? 169.121 81.525 19.526 1.00 60.22 94 TYR A CA 1
ATOM 563 C C . TYR A 1 72 ? 167.673 81.716 19.961 1.00 60.15 94 TYR A C 1
ATOM 564 O O . TYR A 1 72 ? 167.234 81.132 20.958 1.00 61.34 94 TYR A O 1
ATOM 573 N N . SER A 1 73 ? 166.920 82.537 19.232 1.00 59.79 95 SER A N 1
ATOM 574 C CA . SER A 1 73 ? 165.593 82.970 19.646 1.00 63.00 95 SER A CA 1
ATOM 575 C C . SER A 1 73 ? 164.466 82.178 18.993 1.00 65.91 95 SER A C 1
ATOM 576 O O . SER A 1 73 ? 163.295 82.522 19.183 1.00 69.75 95 SER A O 1
ATOM 579 N N . ALA A 1 74 ? 164.790 81.124 18.239 1.00 65.49 96 ALA A N 1
ATOM 580 C CA . ALA A 1 74 ? 163.781 80.426 17.446 1.00 68.29 96 ALA A CA 1
ATOM 581 C C . ALA A 1 74 ? 162.815 79.607 18.295 1.00 69.34 96 ALA A C 1
ATOM 582 O O . ALA A 1 74 ? 161.658 79.418 17.899 1.00 68.72 96 ALA A O 1
ATOM 584 N N . ARG A 1 75 ? 163.265 79.122 19.451 1.00 66.69 97 ARG A N 1
ATOM 585 C CA . ARG A 1 75 ? 162.518 78.184 20.270 1.00 58.55 97 ARG A CA 1
ATOM 586 C C . ARG A 1 75 ? 162.561 78.658 21.715 1.00 64.50 97 ARG A C 1
ATOM 587 O O . ARG A 1 75 ? 163.428 79.445 22.105 1.00 69.10 97 ARG A O 1
ATOM 595 N N . TRP A 1 76 ? 161.601 78.186 22.507 1.00 62.03 98 TRP A N 1
ATOM 596 C CA . TRP A 1 76 ? 161.658 78.394 23.949 1.00 55.71 98 TRP A CA 1
ATOM 597 C C . TRP A 1 76 ? 163.034 78.001 24.468 1.00 63.75 98 TRP A C 1
ATOM 598 O O . TRP A 1 76 ? 163.456 76.850 24.317 1.00 65.28 98 TRP A O 1
ATOM 609 N N . ASN A 1 77 ? 163.753 78.962 25.049 1.00 56.42 99 ASN A N 1
ATOM 610 C CA . ASN A 1 77 ? 165.191 78.792 25.230 1.00 49.57 99 ASN A CA 1
ATOM 611 C C . ASN A 1 77 ? 165.635 78.997 26.675 1.00 50.89 99 ASN A C 1
ATOM 612 O O . ASN A 1 77 ? 166.760 79.440 26.919 1.00 54.91 99 ASN A O 1
ATOM 617 N N . GLU A 1 78 ? 164.785 78.659 27.647 1.00 59.05 100 GLU A N 1
ATOM 618 C CA . GLU A 1 78 ? 165.201 78.773 29.040 1.00 44.20 100 GLU A CA 1
ATOM 619 C C . GLU A 1 78 ? 166.376 77.860 29.368 1.00 57.24 100 GLU A C 1
ATOM 620 O O . GLU A 1 78 ? 167.067 78.097 30.365 1.00 54.06 100 GLU A O 1
ATOM 626 N N . ILE A 1 79 ? 166.631 76.836 28.546 1.00 53.61 101 ILE A N 1
ATOM 627 C CA . ILE A 1 79 ? 167.718 75.899 28.823 1.00 51.88 101 ILE A CA 1
ATOM 628 C C . ILE A 1 79 ? 169.061 76.615 28.882 1.00 55.86 101 ILE A C 1
ATOM 629 O O . ILE A 1 79 ? 169.973 76.183 29.599 1.00 59.21 101 ILE A O 1
ATOM 634 N N . PHE A 1 80 ? 169.201 77.722 28.154 1.00 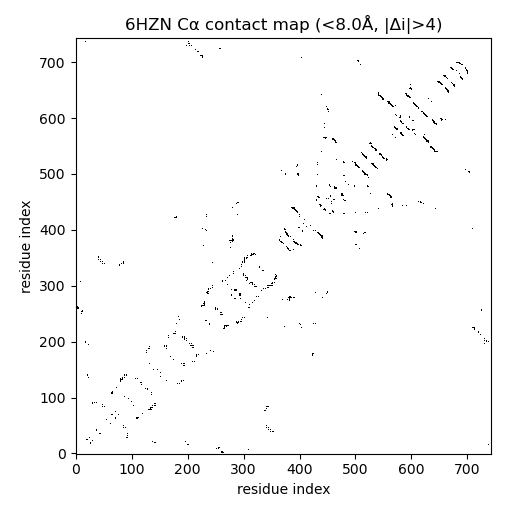53.78 102 PHE A N 1
ATOM 635 C CA . PHE A 1 80 ? 170.470 78.439 28.123 1.00 54.45 102 PHE A CA 1
ATOM 636 C C . PHE A 1 80 ? 170.836 78.966 29.506 1.00 54.21 102 PHE A C 1
ATOM 637 O O . PHE A 1 80 ? 171.874 78.603 30.070 1.00 57.95 102 PHE A O 1
ATOM 645 N N . GLY A 1 81 ? 169.981 79.813 30.080 1.00 45.13 103 GLY A N 1
ATOM 646 C CA . GLY A 1 81 ? 170.263 80.331 31.408 1.00 51.88 103 GLY A CA 1
ATOM 647 C C . GLY A 1 81 ? 170.234 79.255 32.478 1.00 55.49 103 GLY A C 1
ATOM 648 O O . GLY A 1 81 ? 171.051 79.267 33.404 1.00 51.30 103 GLY A O 1
ATOM 649 N N . ASN A 1 82 ? 169.295 78.308 32.364 1.00 47.82 104 ASN A N 1
ATOM 650 C CA . ASN A 1 82 ? 169.166 77.258 33.371 1.00 47.89 104 ASN A CA 1
ATOM 651 C C . ASN A 1 82 ? 170.455 76.453 33.503 1.00 50.05 104 ASN A C 1
ATOM 652 O O . ASN A 1 82 ? 170.959 76.241 34.613 1.00 51.97 104 ASN A O 1
ATOM 657 N N . ASN A 1 83 ? 171.008 76.002 32.375 1.00 49.49 105 ASN A N 1
ATOM 658 C CA . ASN A 1 83 ? 172.222 75.195 32.419 1.00 48.79 105 ASN A CA 1
ATOM 659 C C . ASN A 1 83 ? 173.446 76.027 32.776 1.00 52.95 105 ASN A C 1
ATOM 660 O O . ASN A 1 83 ? 174.418 75.489 33.316 1.00 52.87 105 ASN A O 1
ATOM 665 N N . LEU A 1 84 ? 173.429 77.328 32.473 1.00 56.56 106 LEU A N 1
ATOM 666 C CA . LEU A 1 84 ? 174.576 78.167 32.805 1.00 52.23 106 LEU A CA 1
ATOM 667 C C . LEU A 1 84 ? 174.772 78.259 34.313 1.00 52.53 106 LEU A C 1
ATOM 668 O O . LEU A 1 84 ? 175.913 78.254 34.795 1.00 53.86 106 LEU A O 1
ATOM 673 N N . GLY A 1 85 ? 173.672 78.331 35.070 1.00 51.12 107 GLY A N 1
ATOM 674 C CA . GLY A 1 85 ? 173.785 78.370 36.522 1.00 45.29 107 GLY A CA 1
ATOM 675 C C . GLY A 1 85 ? 174.517 77.160 37.075 1.00 59.08 107 GLY A C 1
ATOM 676 O O . GLY A 1 85 ? 175.408 77.289 37.919 1.00 54.27 107 GLY A O 1
ATOM 677 N N . ALA A 1 86 ? 174.166 75.964 36.586 1.00 62.40 108 ALA A N 1
ATOM 678 C CA . ALA A 1 86 ? 174.851 74.754 37.033 1.00 55.12 108 ALA A CA 1
ATOM 679 C C . ALA A 1 86 ? 176.317 74.767 36.623 1.00 49.94 108 ALA A C 1
ATOM 680 O O . ALA A 1 86 ? 177.190 74.406 37.419 1.00 46.18 108 ALA A O 1
ATOM 682 N N . LEU A 1 87 ? 176.604 75.184 35.387 1.00 45.46 109 LEU A N 1
ATOM 683 C CA . LEU A 1 87 ? 177.985 75.258 34.921 1.00 50.14 109 LEU A CA 1
ATOM 684 C C . LEU A 1 87 ? 178.799 76.224 35.774 1.00 53.33 109 LEU A C 1
ATOM 685 O O . LEU A 1 87 ? 179.922 75.912 36.187 1.00 57.09 109 LEU A O 1
ATOM 690 N N . ALA A 1 88 ? 178.235 77.404 36.060 1.00 50.33 110 ALA A N 1
ATOM 691 C CA . ALA A 1 88 ? 178.962 78.416 36.824 1.00 54.01 110 ALA A CA 1
ATOM 692 C C . ALA A 1 88 ? 179.277 77.933 38.233 1.00 52.83 110 ALA A C 1
ATOM 693 O O . ALA A 1 88 ? 180.383 78.158 38.738 1.00 59.65 110 ALA A O 1
ATOM 695 N N . MET A 1 89 ? 178.321 77.268 38.887 1.00 51.20 111 MET A N 1
ATOM 696 C CA . MET A 1 89 ? 178.597 76.731 40.216 1.00 55.96 111 MET A CA 1
ATOM 697 C C . MET A 1 89 ? 179.693 75.678 40.161 1.00 56.92 111 MET A C 1
ATOM 698 O O . MET A 1 89 ? 180.551 75.617 41.050 1.00 60.50 111 MET A O 1
ATOM 703 N N . PHE A 1 90 ? 179.683 74.839 39.123 1.00 58.35 112 PHE A N 1
ATOM 704 C CA . PHE A 1 90 ? 180.750 73.858 38.958 1.00 60.19 112 PHE A CA 1
ATOM 705 C C . PHE A 1 90 ? 182.109 74.536 38.884 1.00 56.99 112 PHE A C 1
ATOM 706 O O . PHE A 1 90 ? 183.073 74.082 39.513 1.00 57.94 112 PHE A O 1
ATOM 714 N N . CYS A 1 91 ? 182.201 75.631 38.126 1.00 64.34 113 CYS A N 1
ATOM 715 C CA . CYS A 1 91 ? 183.476 76.326 37.991 1.00 62.81 113 CYS A CA 1
ATOM 716 C C . CYS A 1 91 ? 183.919 76.960 39.303 1.00 58.51 113 CYS A C 1
ATOM 717 O O . CYS A 1 91 ? 185.123 77.115 39.535 1.00 63.56 113 CYS A O 1
ATOM 720 N N . VAL A 1 92 ? 182.976 77.333 40.171 1.00 57.35 114 VAL A N 1
ATOM 721 C CA . VAL A 1 92 ? 183.351 77.844 41.487 1.00 51.06 114 VAL A CA 1
ATOM 722 C C . VAL A 1 92 ? 183.942 76.728 42.339 1.00 54.47 114 VAL A C 1
ATOM 723 O O . VAL A 1 92 ? 184.979 76.902 42.989 1.00 63.94 114 VAL A O 1
ATOM 727 N N . LEU A 1 93 ? 183.302 75.557 42.332 1.00 59.70 115 LEU A N 1
ATOM 728 C CA . LEU A 1 93 ? 183.755 74.469 43.192 1.00 62.26 115 LEU A CA 1
ATOM 729 C C . LEU A 1 93 ? 185.022 73.813 42.661 1.00 64.49 115 LEU A C 1
ATOM 730 O O . LEU A 1 93 ? 185.822 73.299 43.447 1.00 63.28 115 LEU A O 1
ATOM 735 N N . TYR A 1 94 ? 185.232 73.824 41.348 1.00 62.07 116 TYR A N 1
ATOM 736 C CA . TYR A 1 94 ? 186.358 73.118 40.734 1.00 65.32 116 TYR A CA 1
ATOM 737 C C . TYR A 1 94 ? 187.133 74.049 39.810 1.00 65.53 116 TYR A C 1
ATOM 738 O O . TYR A 1 94 ? 187.187 73.844 38.594 1.00 60.22 116 TYR A O 1
ATOM 747 N N . PRO A 1 95 ? 187.784 75.072 40.372 1.00 69.83 117 PRO A N 1
ATOM 748 C CA . PRO A 1 95 ? 188.473 76.062 39.528 1.00 70.82 117 PRO A CA 1
ATOM 749 C C . PRO A 1 95 ? 189.646 75.498 38.745 1.00 69.25 117 PRO A C 1
ATOM 750 O O . PRO A 1 95 ? 190.082 76.130 37.775 1.00 76.92 117 PRO A O 1
ATOM 754 N N . GLU A 1 96 ? 190.169 74.334 39.128 1.00 59.40 118 GLU A N 1
ATOM 755 C CA . GLU A 1 96 ? 191.304 73.766 38.413 1.00 63.74 118 GLU A CA 1
ATOM 756 C C . GLU A 1 96 ? 190.908 73.117 37.092 1.00 71.82 118 GLU A C 1
ATOM 757 O O . GLU A 1 96 ? 191.797 72.696 36.345 1.00 80.56 118 GLU A O 1
ATOM 763 N N . ASN A 1 97 ? 189.613 73.031 36.786 1.00 69.81 119 ASN A N 1
ATOM 764 C CA . ASN A 1 97 ? 189.133 72.475 35.519 1.00 67.66 119 ASN A CA 1
ATOM 765 C C . ASN A 1 97 ? 189.102 73.599 34.490 1.00 71.84 119 ASN A C 1
ATOM 766 O O . ASN A 1 97 ? 188.122 74.335 34.366 1.00 63.88 119 ASN A O 1
ATOM 771 N N . ILE A 1 98 ? 190.191 73.725 33.730 1.00 67.49 120 ILE A N 1
ATOM 772 C CA . ILE A 1 98 ? 190.311 74.816 32.768 1.00 72.50 120 ILE A CA 1
ATOM 773 C C . ILE A 1 98 ? 189.283 74.669 31.655 1.00 67.94 120 ILE A C 1
ATOM 774 O O . ILE A 1 98 ? 188.658 75.650 31.232 1.00 66.85 120 ILE A O 1
ATOM 779 N N . GLU A 1 99 ? 189.078 73.439 31.181 1.00 65.15 121 GLU A N 1
ATOM 780 C CA . GLU A 1 99 ? 188.148 73.188 30.083 1.00 61.53 121 GLU A CA 1
ATOM 781 C C . GLU A 1 99 ? 186.740 73.675 30.416 1.00 61.92 121 GLU A C 1
ATOM 782 O O . GLU A 1 99 ? 186.048 74.234 29.555 1.00 57.24 121 GLU A O 1
ATOM 788 N N . ALA A 1 100 ? 186.306 73.494 31.669 1.00 61.16 122 ALA A N 1
ATOM 789 C CA . ALA A 1 100 ? 184.967 73.929 32.058 1.00 58.76 122 ALA A CA 1
ATOM 790 C C . ALA A 1 100 ? 184.886 75.445 32.194 1.00 59.28 122 ALA A C 1
ATOM 791 O O . ALA A 1 100 ? 183.865 76.050 31.840 1.00 57.58 122 ALA A O 1
ATOM 793 N N . ARG A 1 101 ? 185.942 76.079 32.716 1.00 60.11 123 ARG A N 1
ATOM 794 C CA . ARG A 1 101 ? 185.937 77.536 32.806 1.00 63.60 123 ARG A CA 1
ATOM 795 C C . ARG A 1 101 ? 185.936 78.168 31.422 1.00 63.99 123 ARG A C 1
ATOM 796 O O . ARG A 1 101 ? 185.241 79.164 31.189 1.00 57.23 123 ARG A O 1
ATOM 804 N N . ASP A 1 102 ? 186.717 77.608 30.492 1.00 65.92 124 ASP A N 1
ATOM 805 C CA . ASP A 1 102 ? 186.715 78.122 29.128 1.00 55.82 124 ASP A CA 1
ATOM 806 C C . ASP A 1 102 ? 185.357 77.944 28.468 1.00 61.95 124 ASP A C 1
ATOM 807 O O . ASP A 1 102 ? 184.938 78.802 27.686 1.00 56.21 124 ASP A O 1
ATOM 812 N N . MET A 1 103 ? 184.661 76.839 28.758 1.00 56.55 125 MET A N 1
ATOM 813 C CA . MET A 1 103 ? 183.325 76.656 28.203 1.00 56.02 125 MET A CA 1
ATOM 814 C C . MET A 1 103 ? 182.347 77.667 28.788 1.00 53.04 125 MET A C 1
ATOM 815 O O . MET A 1 103 ? 181.468 78.170 28.079 1.00 56.69 125 MET A O 1
ATOM 820 N N . ALA A 1 104 ? 182.491 77.984 30.078 1.00 54.12 126 ALA A N 1
ATOM 821 C CA . ALA A 1 104 ? 181.599 78.952 30.707 1.00 53.73 126 ALA A CA 1
ATOM 822 C C . ALA A 1 104 ? 181.775 80.339 30.103 1.00 53.49 126 ALA A C 1
ATOM 823 O O . ALA A 1 104 ? 180.789 81.038 29.836 1.00 50.72 126 ALA A O 1
ATOM 825 N N . LYS A 1 105 ? 183.024 80.755 29.879 1.00 53.37 127 LYS A N 1
ATOM 826 C CA . LYS A 1 105 ? 183.272 82.023 29.200 1.00 53.88 127 LYS A CA 1
ATOM 827 C C . LYS A 1 105 ? 182.634 82.031 27.817 1.00 56.17 127 LYS A C 1
ATOM 828 O O . LYS A 1 105 ? 181.955 82.991 27.438 1.00 61.60 127 LYS A O 1
ATOM 834 N N . ASP A 1 106 ? 182.847 80.958 27.053 1.00 57.52 128 ASP A N 1
ATOM 835 C CA . ASP A 1 106 ? 182.258 80.844 25.723 1.00 54.56 128 ASP A CA 1
ATOM 836 C C . ASP A 1 106 ? 180.739 80.931 25.782 1.00 56.87 128 ASP A C 1
ATOM 837 O O . ASP A 1 106 ? 180.109 81.652 24.998 1.00 55.83 128 ASP A O 1
ATOM 842 N N . TYR A 1 107 ? 180.141 80.158 26.688 1.00 50.75 129 TYR A N 1
ATOM 843 C CA . TYR A 1 107 ? 178.698 80.167 26.904 1.00 52.09 129 TYR A CA 1
ATOM 844 C C . TYR A 1 107 ? 178.184 81.582 27.145 1.00 54.87 129 TYR A C 1
ATOM 845 O O . TYR A 1 107 ? 177.207 82.017 26.522 1.00 56.12 129 TYR A O 1
ATOM 854 N N . MET A 1 108 ? 178.842 82.324 28.040 1.00 50.85 130 MET A N 1
ATOM 855 C CA . MET A 1 108 ? 178.403 83.681 28.344 1.00 53.53 130 MET A CA 1
ATOM 856 C C . MET A 1 108 ? 178.578 84.607 27.150 1.00 55.90 130 MET A C 1
ATOM 857 O O . MET A 1 108 ? 177.750 85.497 26.922 1.00 53.32 130 MET A O 1
ATOM 862 N N . GLU A 1 109 ? 179.664 84.434 26.391 1.00 50.57 131 GLU A N 1
ATOM 863 C CA . GLU A 1 109 ? 179.877 85.273 25.215 1.00 58.05 131 GLU A CA 1
ATOM 864 C C . GLU A 1 109 ? 178.768 85.072 24.194 1.00 54.73 131 GLU A C 1
ATOM 865 O O . GLU A 1 109 ? 178.289 86.036 23.588 1.00 62.70 131 GLU A O 1
ATOM 871 N N . ARG A 1 110 ? 178.342 83.822 23.994 1.00 53.91 132 ARG A N 1
ATOM 872 C CA . ARG A 1 110 ? 177.277 83.547 23.035 1.00 50.44 132 ARG A CA 1
ATOM 873 C C . ARG A 1 110 ? 175.968 84.211 23.454 1.00 54.46 132 ARG A C 1
ATOM 874 O O . ARG A 1 110 ? 175.215 84.701 22.604 1.00 51.26 132 ARG A O 1
ATOM 882 N N . MET A 1 111 ? 175.686 84.253 24.762 1.00 47.64 133 MET A N 1
ATOM 883 C CA . MET A 1 111 ? 174.481 84.924 25.240 1.00 54.73 133 MET A CA 1
ATOM 884 C C . MET A 1 111 ? 174.622 86.439 25.149 1.00 60.59 133 MET A C 1
ATOM 885 O O . MET A 1 111 ? 173.669 87.138 24.783 1.00 60.81 133 MET A O 1
ATOM 890 N N . ALA A 1 112 ? 175.804 86.967 25.486 1.00 53.87 134 ALA A N 1
ATOM 891 C CA . ALA A 1 112 ? 176.017 88.409 25.483 1.00 58.64 134 ALA A CA 1
ATOM 892 C C . ALA A 1 112 ? 175.955 89.006 24.084 1.00 56.45 134 ALA A C 1
ATOM 893 O O . ALA A 1 112 ? 175.724 90.211 23.953 1.00 57.74 134 ALA A O 1
ATOM 895 N N . ALA A 1 113 ? 176.151 88.195 23.043 1.00 62.68 135 ALA A N 1
ATOM 896 C CA . ALA A 1 113 ? 176.101 88.683 21.672 1.00 62.02 135 ALA A CA 1
ATOM 897 C C . ALA A 1 113 ? 174.680 88.865 21.155 1.00 54.94 135 ALA A C 1
ATOM 898 O O . ALA A 1 113 ? 174.502 89.419 20.066 1.00 61.39 135 ALA A O 1
ATOM 900 N N . GLN A 1 114 ? 173.681 88.428 21.901 1.00 58.29 136 GLN A N 1
ATOM 901 C CA . GLN A 1 114 ? 172.320 88.385 21.398 1.00 53.67 136 GLN A CA 1
ATOM 902 C C . GLN A 1 114 ? 171.706 89.782 21.371 1.00 65.90 136 GLN A C 1
ATOM 903 O O . GLN A 1 114 ? 171.828 90.538 22.339 1.00 67.03 136 GLN A O 1
ATOM 909 N N . PRO A 1 115 ? 171.040 90.151 20.274 1.00 61.98 137 PRO A N 1
ATOM 910 C CA . PRO A 1 115 ? 170.286 91.413 20.275 1.00 60.84 137 PRO A CA 1
ATOM 911 C C . PRO A 1 115 ? 169.058 91.374 21.159 1.00 60.34 137 PRO A C 1
ATOM 912 O O . PRO A 1 115 ? 168.574 92.440 21.557 1.00 68.00 137 PRO A O 1
ATOM 916 N N . SER A 1 116 ? 168.543 90.190 21.487 1.00 58.71 138 SER A N 1
ATOM 917 C CA . SER A 1 116 ? 167.337 90.084 22.294 1.00 56.91 138 SER A CA 1
ATOM 918 C C . SER A 1 116 ? 167.286 88.716 22.959 1.00 58.26 138 SER A C 1
ATOM 919 O O . SER A 1 116 ? 167.691 87.714 22.365 1.00 54.36 138 SER A O 1
ATOM 922 N N . TRP A 1 117 ? 166.789 88.689 24.196 1.00 52.28 139 TRP A N 1
ATOM 923 C CA . TRP A 1 117 ? 166.563 87.452 24.929 1.00 50.67 139 TRP A CA 1
ATOM 924 C C . TRP A 1 117 ? 165.088 87.066 24.970 1.00 47.59 139 TRP A C 1
ATOM 925 O O . TRP A 1 117 ? 164.686 86.252 25.808 1.00 55.96 139 TRP A O 1
ATOM 936 N N . LEU A 1 118 ? 164.278 87.641 24.087 1.00 53.56 140 LEU A N 1
ATOM 937 C CA . LEU A 1 118 ? 162.900 87.214 23.900 1.00 62.59 140 LEU A CA 1
ATOM 938 C C . LEU A 1 118 ? 162.841 86.112 22.845 1.00 67.17 140 LEU A C 1
ATOM 939 O O . LEU A 1 118 ? 163.676 86.055 21.938 1.00 69.10 140 LEU A O 1
ATOM 944 N N . VAL A 1 119 ? 161.851 85.225 22.977 1.00 57.37 141 VAL A N 1
ATOM 945 C CA . VAL A 1 119 ? 161.639 84.139 22.026 1.00 61.73 141 VAL A CA 1
ATOM 946 C C . VAL A 1 119 ? 160.793 84.666 20.875 1.00 68.18 141 VAL A C 1
ATOM 947 O O . VAL A 1 119 ? 159.866 85.454 21.084 1.00 69.27 141 VAL A O 1
ATOM 951 N N . LYS A 1 120 ? 161.105 84.206 19.658 1.00 71.29 142 LYS A N 1
ATOM 952 C CA . LYS A 1 120 ? 160.768 84.956 18.449 1.00 82.10 142 LYS A CA 1
ATOM 953 C C . LYS A 1 120 ? 159.280 85.270 18.324 1.00 82.49 142 LYS A C 1
ATOM 954 O O . LYS A 1 120 ? 158.910 86.397 17.973 1.00 92.34 142 LYS A O 1
ATOM 960 N N . ASP A 1 121 ? 158.406 84.308 18.608 1.00 72.66 143 ASP A N 1
ATOM 961 C CA . ASP A 1 121 ? 156.977 84.552 18.467 1.00 81.20 143 ASP A CA 1
ATOM 962 C C . ASP A 1 121 ? 156.266 84.635 19.817 1.00 83.75 143 ASP A C 1
ATOM 963 O O . ASP A 1 121 ? 155.071 84.350 19.919 1.00 84.99 143 ASP A O 1
ATOM 968 N N . ALA A 1 122 ? 156.996 85.048 20.852 1.00 72.78 144 ALA A N 1
ATOM 969 C CA . ALA A 1 122 ? 156.417 85.444 22.136 1.00 67.40 144 ALA A CA 1
ATOM 970 C C . ALA A 1 122 ? 156.970 86.805 22.536 1.00 69.32 144 ALA A C 1
ATOM 971 O O . ALA A 1 122 ? 157.694 86.930 23.529 1.00 62.00 144 ALA A O 1
ATOM 973 N N . PRO A 1 123 ? 156.646 87.857 21.778 1.00 66.63 145 PRO A N 1
ATOM 974 C CA . PRO A 1 123 ? 157.231 89.174 22.080 1.00 61.75 145 PRO A CA 1
ATOM 975 C C . PRO A 1 123 ? 156.794 89.742 23.418 1.00 72.01 145 PRO A C 1
ATOM 976 O O . PRO A 1 123 ? 157.580 90.453 24.058 1.00 84.35 145 PRO A O 1
ATOM 980 N N . TRP A 1 124 ? 155.576 89.440 23.873 1.00 69.70 146 TRP A N 1
ATOM 981 C CA . TRP A 1 124 ? 155.037 90.012 25.100 1.00 62.49 146 TRP A CA 1
ATOM 982 C C . TRP A 1 124 ? 155.194 89.093 26.306 1.00 65.74 146 TRP A C 1
ATOM 983 O O . TRP A 1 124 ? 154.489 89.271 27.306 1.00 65.27 146 TRP A O 1
ATOM 994 N N . ASP A 1 125 ? 156.101 88.121 26.241 1.00 66.05 147 ASP A N 1
ATOM 995 C CA . ASP A 1 125 ? 156.346 87.185 27.336 1.00 56.08 147 ASP A CA 1
ATOM 996 C C . ASP A 1 125 ? 157.804 87.329 27.755 1.00 60.02 147 ASP A C 1
ATOM 997 O O . ASP A 1 125 ? 158.709 86.994 26.985 1.00 61.35 147 ASP A O 1
ATOM 1002 N N . GLU A 1 126 ? 158.031 87.811 28.977 1.00 52.05 148 GLU A N 1
ATOM 1003 C CA . GLU A 1 126 ? 159.382 88.096 29.454 1.00 51.06 148 GLU A CA 1
ATOM 1004 C C . GLU A 1 126 ? 160.020 86.930 30.192 1.00 56.11 148 GLU A C 1
ATOM 1005 O O . GLU A 1 126 ? 161.175 87.049 30.608 1.00 59.52 148 GLU A O 1
ATOM 1011 N N . VAL A 1 127 ? 159.301 85.816 30.368 1.00 50.62 149 VAL A N 1
ATOM 1012 C CA . VAL A 1 127 ? 159.859 84.686 31.117 1.00 52.20 149 VAL A CA 1
ATOM 1013 C C . VAL A 1 127 ? 161.136 84.154 30.482 1.00 54.20 149 VAL A C 1
ATOM 1014 O O . VAL A 1 127 ? 162.092 83.867 31.222 1.00 56.13 149 VAL A O 1
ATOM 1018 N N . PRO A 1 128 ? 161.243 83.994 29.152 1.00 48.07 150 PRO A N 1
ATOM 1019 C CA . PRO A 1 128 ? 162.543 83.595 28.589 1.00 50.67 150 PRO A CA 1
ATOM 1020 C C . PRO A 1 128 ? 163.649 84.589 28.888 1.00 59.52 150 PRO A C 1
ATOM 1021 O O . PRO A 1 128 ? 164.791 84.181 29.142 1.00 60.52 150 PRO A O 1
ATOM 1025 N N . LEU A 1 129 ? 163.340 85.891 28.868 1.00 53.06 151 LEU A N 1
ATOM 1026 C CA . LEU A 1 129 ? 164.327 86.883 29.278 1.00 47.23 151 LEU A CA 1
ATOM 1027 C C . LEU A 1 129 ? 164.709 86.691 30.738 1.00 50.22 151 LEU A C 1
ATOM 1028 O O . LEU A 1 129 ? 165.876 86.860 31.111 1.00 54.50 151 LEU A O 1
ATOM 1033 N N . ALA A 1 130 ? 163.742 86.311 31.574 1.00 53.43 152 ALA A N 1
ATOM 1034 C CA . ALA A 1 130 ? 164.023 86.089 32.988 1.00 52.76 152 ALA A CA 1
ATOM 1035 C C . ALA A 1 130 ? 165.025 84.958 33.179 1.00 55.82 152 ALA A C 1
ATOM 1036 O O . ALA A 1 130 ? 165.982 85.084 33.951 1.00 55.10 152 ALA A O 1
ATOM 1038 N N . HIS A 1 131 ? 164.823 83.844 32.475 1.00 56.10 153 HIS A N 1
ATOM 1039 C CA . HIS A 1 131 ? 165.714 82.701 32.633 1.00 54.94 153 HIS A CA 1
ATOM 1040 C C . HIS A 1 131 ? 167.120 83.022 32.145 1.00 49.95 153 HIS A C 1
ATOM 1041 O O . HIS A 1 131 ? 168.106 82.664 32.803 1.00 55.72 153 HIS A O 1
ATOM 1048 N N . SER A 1 132 ? 167.232 83.688 30.991 1.00 42.40 154 SER A N 1
ATOM 1049 C CA . SER A 1 132 ? 168.546 84.084 30.496 1.00 51.24 154 SER A CA 1
ATOM 1050 C C . SER A 1 132 ? 169.223 85.054 31.455 1.00 54.85 154 SER A C 1
ATOM 1051 O O . SER A 1 132 ? 170.416 84.925 31.738 1.00 52.50 154 SER A O 1
ATOM 1054 N N . LEU A 1 133 ? 168.471 86.020 31.985 1.00 49.63 155 LEU A N 1
ATOM 1055 C CA . LEU A 1 133 ? 169.083 87.064 32.804 1.00 56.30 155 LEU A CA 1
ATOM 1056 C C . LEU A 1 133 ? 169.544 86.521 34.150 1.00 49.27 155 LEU A C 1
ATOM 1057 O O . LEU A 1 133 ? 170.674 86.782 34.578 1.00 51.94 155 LEU A O 1
ATOM 1062 N N . VAL A 1 134 ? 168.689 85.760 34.838 1.00 47.30 156 VAL A N 1
ATOM 1063 C CA . VAL A 1 134 ? 169.064 85.277 36.166 1.00 47.81 156 VAL A CA 1
ATOM 1064 C C . VAL A 1 134 ? 170.229 84.298 36.069 1.00 49.30 156 VAL A C 1
ATOM 1065 O O . VAL A 1 134 ? 171.125 84.298 36.918 1.00 54.09 156 VAL A O 1
ATOM 1069 N N . GLY A 1 135 ? 170.264 83.480 35.014 1.00 49.60 157 GLY A N 1
ATOM 1070 C CA . GLY A 1 135 ? 171.395 82.586 34.827 1.00 54.27 157 GLY A CA 1
ATOM 1071 C C . GLY A 1 135 ? 172.664 83.328 34.451 1.00 53.72 157 GLY A C 1
ATOM 1072 O O . GLY A 1 135 ? 173.741 83.045 34.984 1.00 52.16 157 GLY A O 1
ATOM 1073 N N . PHE A 1 136 ? 172.551 84.293 33.532 1.00 48.81 158 PHE A N 1
ATOM 1074 C CA . PHE A 1 136 ? 173.702 85.089 33.115 1.00 48.63 158 PHE A CA 1
ATOM 1075 C C . PHE A 1 136 ? 174.257 85.913 34.272 1.00 51.14 158 PHE A C 1
ATOM 1076 O O . PHE A 1 136 ? 175.475 85.955 34.481 1.00 51.72 158 PHE A O 1
ATOM 1084 N N . ALA A 1 137 ? 173.380 86.565 35.042 1.00 47.42 159 ALA A N 1
ATOM 1085 C CA . ALA A 1 137 ? 173.840 87.403 36.148 1.00 52.54 159 ALA A CA 1
ATOM 1086 C C . ALA A 1 137 ? 174.425 86.570 37.282 1.00 56.03 159 ALA A C 1
ATOM 1087 O O . ALA A 1 137 ? 175.370 87.009 37.947 1.00 55.93 159 ALA A O 1
ATOM 1089 N N . THR A 1 138 ? 173.869 85.382 37.529 1.00 56.98 160 THR A N 1
ATOM 1090 C CA . THR A 1 138 ? 174.464 84.478 38.507 1.00 49.58 160 THR A CA 1
ATOM 1091 C C . THR A 1 138 ? 175.876 84.089 38.089 1.00 54.73 160 THR A C 1
ATOM 1092 O O . THR A 1 138 ? 176.819 84.170 38.886 1.00 51.32 160 THR A O 1
ATOM 1096 N N . ALA A 1 139 ? 176.037 83.661 36.833 1.00 54.53 161 ALA A N 1
ATOM 1097 C CA . ALA A 1 139 ? 177.356 83.299 36.326 1.00 50.46 161 ALA A CA 1
ATOM 1098 C C . ALA A 1 139 ? 178.323 84.469 36.425 1.00 54.29 161 ALA A C 1
ATOM 1099 O O . ALA A 1 139 ? 179.485 84.295 36.811 1.00 54.89 161 ALA A O 1
ATOM 1101 N N . TYR A 1 140 ? 177.852 85.673 36.083 1.00 52.95 162 TYR A N 1
ATOM 1102 C CA . TYR A 1 140 ? 178.671 86.874 36.207 1.00 52.76 162 TYR A CA 1
ATOM 1103 C C . TYR A 1 140 ? 179.188 87.034 37.631 1.00 55.76 162 TYR A C 1
ATOM 1104 O O . TYR A 1 140 ? 180.384 87.263 37.849 1.00 55.08 162 TYR A O 1
ATOM 1113 N N . ASP A 1 141 ? 178.297 86.900 38.616 1.00 51.85 163 ASP A N 1
ATOM 1114 C CA . ASP A 1 141 ? 178.707 86.999 40.013 1.00 47.51 163 ASP A CA 1
ATOM 1115 C C . ASP A 1 141 ? 179.657 85.867 40.389 1.00 56.75 163 ASP A C 1
ATOM 1116 O O . ASP A 1 141 ? 180.706 86.097 41.001 1.00 56.41 163 ASP A O 1
ATOM 1121 N N . PHE A 1 142 ? 179.308 84.634 40.011 1.00 56.25 164 PHE A N 1
ATOM 1122 C CA . PHE A 1 142 ? 180.098 83.471 40.409 1.00 50.75 164 PHE A CA 1
ATOM 1123 C C . PHE A 1 142 ? 181.508 83.520 39.827 1.00 51.49 164 PHE A C 1
ATOM 1124 O O . PHE A 1 142 ? 182.477 83.149 40.498 1.00 55.34 164 PHE A O 1
ATOM 1132 N N . LEU A 1 143 ? 181.644 83.972 38.580 1.00 51.32 165 LEU A N 1
ATOM 1133 C CA . LEU A 1 143 ? 182.887 83.832 37.828 1.00 52.75 165 LEU A CA 1
ATOM 1134 C C . LEU A 1 143 ? 183.644 85.138 37.645 1.00 56.35 165 LEU A C 1
ATOM 1135 O O . LEU A 1 143 ? 184.668 85.147 36.956 1.00 56.04 165 LEU A O 1
ATOM 1140 N N . TYR A 1 144 ? 183.163 86.230 38.242 1.00 54.36 166 TYR A N 1
ATOM 1141 C CA . TYR A 1 144 ? 183.689 87.568 37.985 1.00 49.28 166 TYR A CA 1
ATOM 1142 C C . TYR A 1 144 ? 185.215 87.630 37.966 1.00 52.92 166 TYR A C 1
ATOM 1143 O O . TYR A 1 144 ? 185.813 88.235 37.071 1.00 53.73 166 TYR A O 1
ATOM 1152 N N . ASN A 1 145 ? 185.862 86.999 38.944 1.00 52.55 167 ASN A N 1
ATOM 1153 C CA . ASN A 1 145 ? 187.307 87.115 39.079 1.00 53.88 167 ASN A CA 1
ATOM 1154 C C . ASN A 1 145 ? 188.076 86.313 38.038 1.00 64.50 167 ASN A C 1
ATOM 1155 O O . ASN A 1 145 ? 189.293 86.490 37.920 1.00 69.62 167 ASN A O 1
ATOM 1160 N N . TYR A 1 146 ? 187.406 85.456 37.273 1.00 59.16 168 TYR A N 1
ATOM 1161 C CA . TYR A 1 146 ? 188.049 84.725 36.193 1.00 60.82 168 TYR A CA 1
ATOM 1162 C C . TYR A 1 146 ? 187.889 85.404 34.842 1.00 58.67 168 TYR A C 1
ATOM 1163 O O . TYR A 1 146 ? 188.586 85.029 33.893 1.00 66.10 168 TYR A O 1
ATOM 1172 N N . LEU A 1 147 ? 187.006 86.392 34.735 1.00 57.31 169 LEU A N 1
ATOM 1173 C CA . LEU A 1 147 ? 186.765 87.060 33.468 1.00 57.77 169 LEU A CA 1
ATOM 1174 C C . LEU A 1 147 ? 187.831 88.115 33.194 1.00 56.83 169 LEU A C 1
ATOM 1175 O O . LEU A 1 147 ? 188.466 88.648 34.108 1.00 66.02 169 LEU A O 1
ATOM 1180 N N . SER A 1 148 ? 188.024 88.410 31.913 1.00 50.86 170 SER A N 1
ATOM 1181 C CA . SER A 1 148 ? 188.864 89.531 31.526 1.00 57.12 170 SER A CA 1
ATOM 1182 C C . SER A 1 148 ? 188.176 90.846 31.890 1.00 60.97 170 SER A C 1
ATOM 1183 O O . SER A 1 148 ? 186.975 90.892 32.176 1.00 63.29 170 SER A O 1
ATOM 1186 N N . LYS A 1 149 ? 188.957 91.929 31.884 1.00 60.92 171 LYS A N 1
ATOM 1187 C CA . LYS A 1 149 ? 188.383 93.248 32.133 1.00 62.79 171 LYS A CA 1
ATOM 1188 C C . LYS A 1 149 ? 187.301 93.565 31.110 1.00 62.72 171 LYS A C 1
ATOM 1189 O O . LYS A 1 149 ? 186.223 94.061 31.457 1.00 60.08 171 LYS A O 1
ATOM 1195 N N . THR A 1 150 ? 187.573 93.261 29.837 1.00 57.48 172 THR A N 1
ATOM 1196 C CA . THR A 1 150 ? 186.600 93.483 28.771 1.00 61.94 172 THR A CA 1
ATOM 1197 C C . THR A 1 150 ? 185.289 92.763 29.063 1.00 63.04 172 THR A C 1
ATOM 1198 O O . THR A 1 150 ? 184.207 93.357 28.977 1.00 62.24 172 THR A O 1
ATOM 1202 N N . GLN A 1 151 ? 185.369 91.474 29.406 1.00 56.11 173 GLN A N 1
ATOM 1203 C CA . GLN A 1 151 ? 184.163 90.713 29.714 1.00 57.12 173 GLN A CA 1
ATOM 1204 C C . GLN A 1 151 ? 183.454 91.276 30.937 1.00 54.42 173 GLN A C 1
ATOM 1205 O O . GLN A 1 151 ? 182.222 91.347 30.969 1.00 60.10 173 GLN A O 1
ATOM 1211 N N . GLN A 1 152 ? 184.216 91.693 31.950 1.00 52.69 174 GLN A N 1
ATOM 1212 C CA . GLN A 1 152 ? 183.616 92.278 33.147 1.00 63.71 174 GLN A CA 1
ATOM 1213 C C . GLN A 1 152 ? 182.783 93.504 32.800 1.00 62.48 174 GLN A C 1
ATOM 1214 O O . GLN A 1 152 ? 181.700 93.707 33.361 1.00 65.33 174 GLN A O 1
ATOM 1220 N N . GLU A 1 153 ? 183.268 94.332 31.873 1.00 53.90 175 GLU A N 1
ATOM 1221 C CA . GLU A 1 153 ? 182.518 95.518 31.476 1.00 60.52 175 GLU A CA 1
ATOM 1222 C C . GLU A 1 153 ? 181.387 95.169 30.514 1.00 60.38 175 GLU A C 1
ATOM 1223 O O . GLU A 1 153 ? 180.233 95.551 30.739 1.00 68.45 175 GLU A O 1
ATOM 1229 N N . LYS A 1 154 ? 181.699 94.436 29.442 1.00 50.77 176 LYS A N 1
ATOM 1230 C CA . LYS A 1 154 ? 180.701 94.144 28.416 1.00 51.32 176 LYS A CA 1
ATOM 1231 C C . LYS A 1 154 ? 179.535 93.342 28.984 1.00 57.29 176 LYS A C 1
ATOM 1232 O O . LYS A 1 154 ? 178.372 93.614 28.665 1.00 63.10 176 LYS A O 1
ATOM 1238 N N . PHE A 1 155 ? 179.825 92.350 29.832 1.00 50.97 177 PHE A N 1
ATOM 1239 C CA . PHE A 1 155 ? 178.751 91.549 30.414 1.00 53.44 177 PHE A CA 1
ATOM 1240 C C . PHE A 1 155 ? 177.896 92.364 31.372 1.00 58.26 177 PHE A C 1
ATOM 1241 O O . PHE A 1 155 ? 176.698 92.093 31.512 1.00 54.37 177 PHE A O 1
ATOM 1249 N N . LEU A 1 156 ? 178.487 93.354 32.047 1.00 59.40 178 LEU A N 1
ATOM 1250 C CA . LEU A 1 156 ? 177.706 94.206 32.937 1.00 54.86 178 LEU A CA 1
ATOM 1251 C C . LEU A 1 156 ? 176.691 95.025 32.154 1.00 55.21 178 LEU A C 1
ATOM 1252 O O . LEU A 1 156 ? 175.543 95.186 32.586 1.00 62.42 178 LEU A O 1
ATOM 1257 N N . GLU A 1 157 ? 177.095 95.551 30.994 1.00 47.50 179 GLU A N 1
ATOM 1258 C CA . GLU A 1 157 ? 176.160 96.287 30.150 1.00 59.52 179 GLU A CA 1
ATOM 1259 C C . GLU A 1 157 ? 175.015 95.405 29.676 1.00 61.44 179 GLU A C 1
ATOM 1260 O O . GLU A 1 157 ? 173.882 95.882 29.539 1.00 58.23 179 GLU A O 1
ATOM 1266 N N . VAL A 1 158 ? 175.289 94.124 29.418 1.00 56.85 180 VAL A N 1
ATOM 1267 C CA . VAL A 1 158 ? 174.238 93.202 29.001 1.00 53.15 180 VAL A CA 1
ATOM 1268 C C . VAL A 1 158 ? 173.244 92.981 30.135 1.00 53.51 180 VAL A C 1
ATOM 1269 O O . VAL A 1 158 ? 172.026 92.971 29.919 1.00 48.41 180 VAL A O 1
ATOM 1273 N N . ILE A 1 159 ? 173.746 92.818 31.363 1.00 50.09 181 ILE A N 1
ATOM 1274 C CA . ILE A 1 159 ? 172.868 92.673 32.522 1.00 52.02 181 ILE A CA 1
ATOM 1275 C C . ILE A 1 159 ? 172.034 93.930 32.725 1.00 60.25 181 ILE A C 1
ATOM 1276 O O . ILE A 1 159 ? 170.843 93.854 33.048 1.00 59.07 181 ILE A O 1
ATOM 1281 N N . ALA A 1 160 ? 172.639 95.105 32.526 1.00 52.14 182 ALA A N 1
ATOM 1282 C CA . ALA A 1 160 ? 171.913 96.356 32.724 1.00 59.86 182 ALA A CA 1
ATOM 1283 C C . ALA A 1 160 ? 170.814 96.526 31.685 1.00 60.23 182 ALA A C 1
ATOM 1284 O O . ALA A 1 160 ? 169.703 96.959 32.013 1.00 58.65 182 ALA A O 1
ATOM 1286 N N . ASN A 1 161 ? 171.105 96.183 30.428 1.00 52.90 183 ASN A N 1
ATOM 1287 C CA . ASN A 1 161 ? 170.115 96.323 29.365 1.00 59.35 183 ASN A CA 1
ATOM 1288 C C . ASN A 1 161 ? 168.939 95.383 29.582 1.00 55.94 183 ASN A C 1
ATOM 1289 O O . ASN A 1 161 ? 167.777 95.798 29.509 1.00 52.89 183 ASN A O 1
ATOM 1294 N N . ALA A 1 162 ? 169.223 94.107 29.848 1.00 49.70 184 ALA A N 1
ATOM 1295 C CA . ALA A 1 162 ? 168.157 93.140 30.089 1.00 55.50 184 ALA A CA 1
ATOM 1296 C C . ALA A 1 162 ? 167.348 93.505 31.327 1.00 52.62 184 ALA A C 1
ATOM 1297 O O . ALA A 1 162 ? 166.114 93.441 31.307 1.00 57.86 184 ALA A O 1
ATOM 1299 N N . SER A 1 163 ? 168.025 93.914 32.407 1.00 51.85 185 SER A N 1
ATOM 1300 C CA . SER A 1 163 ? 167.318 94.291 33.629 1.00 50.27 185 SER A CA 1
ATOM 1301 C C . SER A 1 163 ? 166.486 95.549 33.418 1.00 56.43 185 SER A C 1
ATOM 1302 O O . SER A 1 163 ? 165.363 95.649 33.926 1.00 58.62 185 SER A O 1
ATOM 1305 N N . GLY A 1 164 ? 167.021 96.524 32.679 1.00 57.36 186 GLY A N 1
ATOM 1306 C CA . GLY A 1 164 ? 166.252 97.724 32.392 1.00 55.09 186 GLY A CA 1
ATOM 1307 C C . GLY A 1 164 ? 165.008 97.436 31.574 1.00 59.67 186 GLY A C 1
ATOM 1308 O O . GLY A 1 164 ? 163.955 98.044 31.790 1.00 59.96 186 GLY A O 1
ATOM 1309 N N . TYR A 1 165 ? 165.109 96.501 30.626 1.00 58.39 187 TYR A N 1
ATOM 1310 C CA . TYR A 1 165 ? 163.931 96.122 29.854 1.00 59.59 187 TYR A CA 1
ATOM 1311 C C . TYR A 1 165 ? 162.894 95.435 30.731 1.00 63.00 187 TYR A C 1
ATOM 1312 O O . TYR A 1 165 ? 161.697 95.719 30.619 1.00 65.89 187 TYR A O 1
ATOM 1321 N N . MET A 1 166 ? 163.333 94.524 31.605 1.00 51.55 188 MET A N 1
ATOM 1322 C CA . MET A 1 166 ? 162.400 93.861 32.511 1.00 55.30 188 MET A CA 1
ATOM 1323 C C . MET A 1 166 ? 161.707 94.870 33.416 1.00 64.93 188 MET A C 1
ATOM 1324 O O . MET A 1 166 ? 160.507 94.745 33.694 1.00 62.47 188 MET A O 1
ATOM 1329 N N . TYR A 1 167 ? 162.449 95.882 33.877 1.00 59.65 189 TYR A N 1
ATOM 1330 C CA . TYR A 1 167 ? 161.861 96.919 34.718 1.00 49.63 189 TYR A CA 1
ATOM 1331 C C . TYR A 1 167 ? 160.767 97.672 33.973 1.00 58.76 189 TYR A C 1
ATOM 1332 O O . TYR A 1 167 ? 159.667 97.872 34.499 1.00 60.86 189 TYR A O 1
ATOM 1341 N N . GLU A 1 168 ? 161.044 98.079 32.731 1.00 54.51 190 GLU A N 1
ATOM 1342 C CA . GLU A 1 168 ? 160.062 98.840 31.964 1.00 60.63 190 GLU A CA 1
ATOM 1343 C C . GLU A 1 168 ? 158.802 98.022 31.705 1.00 63.14 190 GLU A C 1
ATOM 1344 O O . GLU A 1 168 ? 157.691 98.562 31.722 1.00 70.34 190 GLU A O 1
ATOM 1350 N N . THR A 1 169 ? 158.945 96.717 31.466 1.00 62.13 191 THR A N 1
ATOM 1351 C CA . THR A 1 169 ? 157.764 95.904 31.197 1.00 67.06 191 THR A CA 1
ATOM 1352 C C . THR A 1 169 ? 156.947 95.613 32.450 1.00 62.35 191 THR A C 1
ATOM 1353 O O . THR A 1 169 ? 155.773 95.244 32.332 1.00 57.86 191 THR A O 1
ATOM 1357 N N . SER A 1 170 ? 157.531 95.772 33.642 1.00 61.46 192 SER A N 1
ATOM 1358 C CA . SER A 1 170 ? 156.781 95.527 34.869 1.00 60.49 192 SER A CA 1
ATOM 1359 C C . SER A 1 170 ? 155.614 96.491 35.034 1.00 67.39 192 SER A C 1
ATOM 1360 O O . SER A 1 170 ? 154.670 96.187 35.771 1.00 70.87 192 SER A O 1
ATOM 1363 N N . TYR A 1 171 ? 155.657 97.640 34.367 1.00 61.27 193 TYR A N 1
ATOM 1364 C CA . TYR A 1 171 ? 154.574 98.610 34.403 1.00 60.63 193 TYR A CA 1
ATOM 1365 C C . TYR A 1 171 ? 153.555 98.403 33.291 1.00 68.14 193 TYR A C 1
ATOM 1366 O O . TYR A 1 171 ? 152.550 99.119 33.255 1.00 68.07 193 TYR A O 1
ATOM 1375 N N . ARG A 1 172 ? 153.794 97.454 32.380 1.00 67.23 194 ARG A N 1
ATOM 1376 C CA . ARG A 1 172 ? 152.957 97.293 31.197 1.00 70.95 194 ARG A CA 1
ATOM 1377 C C . ARG A 1 172 ? 152.474 95.863 30.981 1.00 69.93 194 ARG A C 1
ATOM 1378 O O . ARG A 1 172 ? 151.976 95.556 29.892 1.00 74.32 194 ARG A O 1
ATOM 1386 N N . ARG A 1 173 ? 152.617 94.973 31.963 1.00 70.05 195 ARG A N 1
ATOM 1387 C CA . ARG A 1 173 ? 152.271 93.573 31.761 1.00 61.63 195 ARG A CA 1
ATOM 1388 C C . ARG A 1 173 ? 151.522 93.033 32.968 1.00 60.82 195 ARG A C 1
ATOM 1389 O O . ARG A 1 173 ? 151.656 93.543 34.083 1.00 64.57 195 ARG A O 1
ATOM 1397 N N . GLY A 1 174 ? 150.765 91.960 32.731 1.00 65.45 196 GLY A N 1
ATOM 1398 C CA . GLY A 1 174 ? 149.973 91.374 33.798 1.00 59.77 196 GLY A CA 1
ATOM 1399 C C . GLY A 1 174 ? 150.806 90.924 34.980 1.00 67.78 196 GLY A C 1
ATOM 1400 O O . GLY A 1 174 ? 150.359 90.994 36.127 1.00 70.77 196 GLY A O 1
ATOM 1401 N N . TRP A 1 175 ? 152.040 90.471 34.723 1.00 55.25 197 TRP A N 1
ATOM 1402 C CA . TRP A 1 175 ? 152.845 89.921 35.809 1.00 56.41 197 TRP A CA 1
ATOM 1403 C C . TRP A 1 175 ? 153.225 90.976 36.836 1.00 59.58 197 TRP A C 1
ATOM 1404 O O . TRP A 1 175 ? 153.540 90.626 37.978 1.00 62.20 197 TRP A O 1
ATOM 1415 N N . GLY A 1 176 ? 153.185 92.254 36.468 1.00 59.80 198 GLY A N 1
ATOM 1416 C CA . GLY A 1 176 ? 153.429 93.306 37.433 1.00 58.48 198 GLY A CA 1
ATOM 1417 C C . GLY A 1 176 ? 152.332 93.484 38.465 1.00 64.73 198 GLY A C 1
ATOM 1418 O O . GLY A 1 176 ? 152.584 94.119 39.495 1.00 63.70 198 GLY A O 1
ATOM 1419 N N . PHE A 1 177 ? 151.128 92.942 38.222 1.00 66.61 199 PHE A N 1
ATOM 1420 C CA . PHE A 1 177 ? 150.027 93.135 39.159 1.00 67.79 199 PHE A CA 1
ATOM 1421 C C . PHE A 1 177 ? 149.144 91.903 39.345 1.00 71.19 199 PHE A C 1
ATOM 1422 O O . PHE A 1 177 ? 148.071 92.021 39.953 1.00 77.78 199 PHE A O 1
ATOM 1430 N N . GLN A 1 178 ? 149.556 90.730 38.867 1.00 69.53 200 GLN A N 1
ATOM 1431 C CA . GLN A 1 178 ? 148.814 89.488 39.085 1.00 66.86 200 GLN A CA 1
ATOM 1432 C C . GLN A 1 178 ? 149.546 88.706 40.169 1.00 66.44 200 GLN A C 1
ATOM 1433 O O . GLN A 1 178 ? 150.422 87.884 39.895 1.00 67.89 200 GLN A O 1
ATOM 1439 N N . TYR A 1 179 ? 149.163 88.964 41.411 1.00 70.38 201 TYR A N 1
ATOM 1440 C CA . TYR A 1 179 ? 149.916 88.470 42.551 1.00 65.72 201 TYR A CA 1
ATOM 1441 C C . TYR A 1 179 ? 149.848 86.951 42.652 1.00 71.31 201 TYR A C 1
ATOM 1442 O O . TYR A 1 179 ? 148.810 86.338 42.385 1.00 75.16 201 TYR A O 1
ATOM 1451 N N . LEU A 1 180 ? 150.980 86.350 43.028 1.00 71.52 202 LEU A N 1
ATOM 1452 C CA . LEU A 1 180 ? 151.147 84.922 43.288 1.00 63.84 202 LEU A CA 1
ATOM 1453 C C . LEU A 1 180 ? 150.976 84.062 42.042 1.00 66.77 202 LEU A C 1
ATOM 1454 O O . LEU A 1 180 ? 150.987 82.829 42.145 1.00 72.76 202 LEU A O 1
ATOM 1459 N N . HIS A 1 181 ? 150.821 84.673 40.869 1.00 65.08 203 HIS A N 1
ATOM 1460 C CA . HIS A 1 181 ? 150.941 83.958 39.608 1.00 66.27 203 HIS A CA 1
ATOM 1461 C C . HIS A 1 181 ? 152.416 83.731 39.318 1.00 63.66 203 HIS A C 1
ATOM 1462 O O . HIS A 1 181 ? 153.241 84.620 39.538 1.00 56.11 203 HIS A O 1
ATOM 1469 N N . ASN A 1 182 ? 152.745 82.533 38.821 1.00 58.65 204 ASN A N 1
ATOM 1470 C CA . ASN A 1 182 ? 154.141 82.105 38.749 1.00 56.94 204 ASN A CA 1
ATOM 1471 C C . ASN A 1 182 ? 155.006 83.058 37.933 1.00 61.45 204 ASN A C 1
ATOM 1472 O O . ASN A 1 182 ? 156.217 83.145 38.168 1.00 61.85 204 ASN A O 1
ATOM 1477 N N . HIS A 1 183 ? 154.415 83.772 36.973 1.00 56.45 205 HIS A N 1
ATOM 1478 C CA . HIS A 1 183 ? 155.190 84.717 36.177 1.00 62.97 205 HIS A CA 1
ATOM 1479 C C . HIS A 1 183 ? 155.758 85.840 37.034 1.00 60.28 205 HIS A C 1
ATOM 1480 O O . HIS A 1 183 ? 156.835 86.367 36.735 1.00 63.88 205 HIS A O 1
ATOM 1487 N N . GLN A 1 184 ? 155.053 86.210 38.107 1.00 55.60 206 GLN A N 1
ATOM 1488 C CA . GLN A 1 184 ? 155.448 87.395 38.868 1.00 61.10 206 GLN A CA 1
ATOM 1489 C C . GLN A 1 184 ? 156.731 87.181 39.666 1.00 63.17 206 GLN A C 1
ATOM 1490 O O . GLN A 1 184 ? 157.650 88.010 39.541 1.00 62.96 206 GLN A O 1
ATOM 1496 N N . PRO A 1 185 ? 156.882 86.128 40.482 1.00 61.54 207 PRO A N 1
ATOM 1497 C CA . PRO A 1 185 ? 158.184 85.932 41.146 1.00 57.17 207 PRO A CA 1
ATOM 1498 C C . PRO A 1 185 ? 159.300 85.582 40.181 1.00 62.24 207 PRO A C 1
ATOM 1499 O O . PRO A 1 185 ? 160.459 85.913 40.456 1.00 64.65 207 PRO A O 1
ATOM 1503 N N . THR A 1 186 ? 158.990 84.921 39.063 1.00 63.75 208 THR A N 1
ATOM 1504 C CA . THR A 1 186 ? 160.027 84.585 38.092 1.00 59.30 208 THR A CA 1
ATOM 1505 C C . THR A 1 186 ? 160.633 85.843 37.484 1.00 57.20 208 THR A C 1
ATOM 1506 O O . THR A 1 186 ? 161.857 86.021 37.489 1.00 55.92 208 THR A O 1
ATOM 1510 N N . ASN A 1 187 ? 159.789 86.733 36.958 1.00 56.09 209 ASN A N 1
ATOM 1511 C CA . ASN A 1 187 ? 160.307 87.951 36.344 1.00 53.10 209 ASN A CA 1
ATOM 1512 C C . ASN A 1 187 ? 160.871 88.909 37.383 1.00 54.14 209 ASN A C 1
ATOM 1513 O O . ASN A 1 187 ? 161.831 89.632 37.094 1.00 54.19 209 ASN A O 1
ATOM 1518 N N . CYS A 1 188 ? 160.304 88.926 38.592 1.00 54.23 210 CYS A N 1
ATOM 1519 C CA . CYS A 1 188 ? 160.838 89.786 39.644 1.00 58.83 210 CYS A CA 1
ATOM 1520 C C . CYS A 1 188 ? 162.244 89.357 40.043 1.00 57.84 210 CYS A C 1
ATOM 1521 O O . CYS A 1 188 ? 163.137 90.194 40.206 1.00 58.17 210 CYS A O 1
ATOM 1524 N N . MET A 1 189 ? 162.457 88.051 40.207 1.00 53.77 211 MET A N 1
ATOM 1525 C CA . MET A 1 189 ? 163.741 87.559 40.693 1.00 52.34 211 MET A CA 1
ATOM 1526 C C . MET A 1 189 ? 164.864 87.835 39.702 1.00 56.40 211 MET A C 1
ATOM 1527 O O . MET A 1 189 ? 165.994 88.137 40.105 1.00 63.43 211 MET A O 1
ATOM 1532 N N . ALA A 1 190 ? 164.579 87.724 38.403 1.00 48.18 212 ALA A N 1
ATOM 1533 C CA . ALA A 1 190 ? 165.588 88.058 37.404 1.00 46.59 212 ALA A CA 1
ATOM 1534 C C . ALA A 1 190 ? 165.976 89.528 37.487 1.00 54.28 212 ALA A C 1
ATOM 1535 O O . ALA A 1 190 ? 167.159 89.873 37.374 1.00 60.38 212 ALA A O 1
ATOM 1537 N N . LEU A 1 191 ? 164.991 90.408 37.687 1.00 49.46 213 LEU A N 1
ATOM 1538 C CA . LEU A 1 191 ? 165.283 91.830 37.825 1.00 54.11 213 LEU A CA 1
ATOM 1539 C C . LEU A 1 191 ? 166.083 92.100 39.091 1.00 48.65 213 LEU A C 1
ATOM 1540 O O . LEU A 1 191 ? 167.048 92.872 39.067 1.00 59.16 213 LEU A O 1
ATOM 1545 N N . LEU A 1 192 ? 165.708 91.460 40.203 1.00 48.56 214 LEU A N 1
ATOM 1546 C CA . LEU A 1 192 ? 166.417 91.682 41.458 1.00 52.39 214 LEU A CA 1
ATOM 1547 C C . LEU A 1 192 ? 167.857 91.192 41.378 1.00 57.05 214 LEU A C 1
ATOM 1548 O O . LEU A 1 192 ? 168.761 91.802 41.961 1.00 62.31 214 LEU A O 1
ATOM 1553 N N . THR A 1 193 ? 168.091 90.092 40.664 1.00 54.03 215 THR A N 1
ATOM 1554 C CA . THR A 1 193 ? 169.444 89.554 40.568 1.00 57.38 215 THR A CA 1
ATOM 1555 C C . THR A 1 193 ? 170.342 90.478 39.758 1.00 53.22 215 THR A C 1
ATOM 1556 O O . THR A 1 193 ? 171.465 90.792 40.173 1.00 57.94 215 THR A O 1
ATOM 1560 N N . GLY A 1 194 ? 169.866 90.920 38.592 1.00 51.86 216 GLY A N 1
ATOM 1561 C CA . GLY A 1 194 ? 170.590 91.941 37.854 1.00 53.00 216 GLY A CA 1
ATOM 1562 C C . GLY A 1 194 ? 170.787 93.209 38.664 1.00 58.61 216 GLY A C 1
ATOM 1563 O O . GLY A 1 194 ? 171.840 93.842 38.595 1.00 58.41 216 GLY A O 1
ATOM 1564 N N . SER A 1 195 ? 169.782 93.585 39.461 1.00 55.80 217 SER A N 1
ATOM 1565 C CA . SER A 1 195 ? 169.878 94.799 40.269 1.00 58.82 217 SER A CA 1
ATOM 1566 C C . SER A 1 195 ? 170.943 94.665 41.352 1.00 59.79 217 SER A C 1
ATOM 1567 O O . SER A 1 195 ? 171.661 95.629 41.646 1.00 56.04 217 SER A O 1
ATOM 1570 N N . LEU A 1 196 ? 171.062 93.480 41.960 1.00 51.18 218 LEU A N 1
ATOM 1571 C CA . LEU A 1 196 ? 172.086 93.292 42.981 1.00 50.10 218 LEU A CA 1
ATOM 1572 C C . LEU A 1 196 ? 173.482 93.316 42.371 1.00 57.64 218 LEU A C 1
ATOM 1573 O O . LEU A 1 196 ? 174.424 93.825 42.989 1.00 57.94 218 LEU A O 1
ATOM 1578 N N . VAL A 1 197 ? 173.635 92.782 41.156 1.00 50.51 219 VAL A N 1
ATOM 1579 C CA . VAL A 1 197 ? 174.933 92.829 40.491 1.00 47.29 219 VAL A CA 1
ATOM 1580 C C . VAL A 1 197 ? 175.309 94.267 40.158 1.00 55.97 219 VAL A C 1
ATOM 1581 O O . VAL A 1 197 ? 176.475 94.665 40.283 1.00 56.05 219 VAL A O 1
ATOM 1585 N N . LEU A 1 198 ? 174.329 95.077 39.746 1.00 59.67 220 LEU A N 1
ATOM 1586 C CA . LEU A 1 198 ? 174.616 96.472 39.425 1.00 57.54 220 LEU A CA 1
ATOM 1587 C C . LEU A 1 198 ? 174.849 97.291 40.684 1.00 54.64 220 LEU A C 1
ATOM 1588 O O . LEU A 1 198 ? 175.759 98.126 40.725 1.00 59.16 220 LEU A O 1
ATOM 1593 N N . MET A 1 199 ? 174.031 97.066 41.715 1.00 61.13 221 MET A N 1
ATOM 1594 C CA . MET A 1 199 ? 174.225 97.732 42.999 1.00 59.20 221 MET A CA 1
ATOM 1595 C C . MET A 1 199 ? 175.654 97.554 43.501 1.00 64.95 221 MET A C 1
ATOM 1596 O O . MET A 1 199 ? 176.318 98.524 43.881 1.00 64.87 221 MET A O 1
ATOM 1601 N N . ASN A 1 200 ? 176.151 96.315 43.474 1.00 64.79 222 ASN A N 1
ATOM 1602 C CA . ASN A 1 200 ? 177.482 96.003 43.991 1.00 60.08 222 ASN A CA 1
ATOM 1603 C C . ASN A 1 200 ? 178.579 96.714 43.213 1.00 61.47 222 ASN A C 1
ATOM 1604 O O . ASN A 1 200 ? 179.659 96.973 43.758 1.00 58.04 222 ASN A O 1
ATOM 1609 N N . GLN A 1 201 ? 178.336 97.011 41.938 1.00 61.00 223 GLN A N 1
ATOM 1610 C CA . GLN A 1 201 ? 179.320 97.668 41.094 1.00 60.78 223 GLN A CA 1
ATOM 1611 C C . GLN A 1 201 ? 179.147 99.183 41.064 1.00 60.85 223 GLN A C 1
ATOM 1612 O O . GLN A 1 201 ? 179.812 99.848 40.267 1.00 57.82 223 GLN A O 1
ATOM 1618 N N . GLY A 1 202 ? 178.279 99.736 41.911 1.00 55.80 224 GLY A N 1
ATOM 1619 C CA . GLY A 1 202 ? 178.163 101.167 42.064 1.00 58.13 224 GLY A CA 1
ATOM 1620 C C . GLY A 1 202 ? 177.098 101.839 41.231 1.00 62.83 224 GLY A C 1
ATOM 1621 O O . GLY A 1 202 ? 176.976 103.070 41.291 1.00 65.45 224 GLY A O 1
ATOM 1622 N N . TYR A 1 203 ? 176.323 101.085 40.455 1.00 64.74 225 TYR A N 1
ATOM 1623 C CA . TYR A 1 203 ? 175.280 101.675 39.615 1.00 59.34 225 TYR A CA 1
ATOM 1624 C C . TYR A 1 203 ? 173.986 101.761 40.424 1.00 61.71 225 TYR A C 1
ATOM 1625 O O . TYR A 1 203 ? 173.015 101.029 40.218 1.00 62.07 225 TYR A O 1
ATOM 1634 N N . LEU A 1 204 ? 173.993 102.713 41.357 1.00 62.44 226 LEU A N 1
ATOM 1635 C CA . LEU A 1 204 ? 172.968 102.784 42.388 1.00 62.28 226 LEU A CA 1
ATOM 1636 C C . LEU A 1 204 ? 171.694 103.456 41.902 1.00 60.60 226 LEU A C 1
ATOM 1637 O O . LEU A 1 204 ? 170.616 103.178 42.438 1.00 63.58 226 LEU A O 1
ATOM 1642 N N . GLN A 1 205 ? 171.784 104.338 40.904 1.00 55.66 227 GLN A N 1
ATOM 1643 C CA . GLN A 1 205 ? 170.587 105.030 40.431 1.00 61.23 227 GLN A CA 1
ATOM 1644 C C . GLN A 1 205 ? 169.605 104.054 39.794 1.00 61.19 227 GLN A C 1
ATOM 1645 O O . GLN A 1 205 ? 168.423 104.025 40.156 1.00 66.65 227 GLN A O 1
ATOM 1651 N N . GLU A 1 206 ? 170.076 103.244 38.842 1.00 60.77 228 GLU A N 1
ATOM 1652 C CA . GLU A 1 206 ? 169.206 102.255 38.212 1.00 65.73 228 GLU A CA 1
ATOM 1653 C C . GLU A 1 206 ? 168.796 101.177 39.204 1.00 64.03 228 GLU A C 1
ATOM 1654 O O . GLU A 1 206 ? 167.621 100.796 39.278 1.00 62.77 228 GLU A O 1
ATOM 1660 N N . ALA A 1 207 ? 169.762 100.666 39.975 1.00 60.20 229 ALA A N 1
ATOM 1661 C CA . ALA A 1 207 ? 169.489 99.559 40.881 1.00 62.51 229 ALA A CA 1
ATOM 1662 C C . ALA A 1 207 ? 168.521 99.938 41.994 1.00 66.12 229 ALA A C 1
ATOM 1663 O O . ALA A 1 207 ? 167.823 99.059 42.510 1.00 62.27 229 ALA A O 1
ATOM 1665 N N . TYR A 1 208 ? 168.458 101.217 42.371 1.00 63.43 230 TYR A N 1
ATOM 1666 C CA . TYR A 1 208 ? 167.496 101.642 43.384 1.00 60.29 230 TYR A CA 1
ATOM 1667 C C . TYR A 1 208 ? 166.072 101.568 42.846 1.00 57.98 230 TYR A C 1
ATOM 1668 O O . TYR A 1 208 ? 165.175 101.035 43.512 1.00 59.56 230 TYR A O 1
ATOM 1677 N N . LEU A 1 209 ? 165.846 102.104 41.640 1.00 56.50 231 LEU A N 1
ATOM 1678 C CA . LEU A 1 209 ? 164.522 102.033 41.025 1.00 61.53 231 LEU A CA 1
ATOM 1679 C C . LEU A 1 209 ? 164.080 100.587 40.849 1.00 65.61 231 LEU A C 1
ATOM 1680 O O . LEU A 1 209 ? 162.948 100.224 41.189 1.00 64.92 231 LEU A O 1
ATOM 1685 N N . TRP A 1 210 ? 164.966 99.747 40.309 1.00 58.99 232 TRP A N 1
ATOM 1686 C CA . TRP A 1 210 ? 164.621 98.351 40.063 1.00 58.32 232 TRP A CA 1
ATOM 1687 C C . TRP A 1 210 ? 164.332 97.624 41.371 1.00 63.47 232 TRP A C 1
ATOM 1688 O O . TRP A 1 210 ? 163.328 96.913 41.490 1.00 55.43 232 TRP A O 1
ATOM 1699 N N . THR A 1 211 ? 165.202 97.802 42.369 1.00 70.36 233 THR A N 1
ATOM 1700 C CA . THR A 1 211 ? 165.009 97.142 43.657 1.00 57.32 233 THR A CA 1
ATOM 1701 C C . THR A 1 211 ? 163.705 97.580 44.310 1.00 60.87 233 THR A C 1
ATOM 1702 O O . THR A 1 211 ? 162.929 96.744 44.791 1.00 59.72 233 THR A O 1
ATOM 1706 N N . LYS A 1 212 ? 163.446 98.891 44.331 1.00 66.00 234 LYS A N 1
ATOM 1707 C CA . LYS A 1 212 ? 162.212 99.391 44.932 1.00 64.57 234 LYS A CA 1
ATOM 1708 C C . LYS A 1 212 ? 160.984 98.795 44.256 1.00 63.64 234 LYS A C 1
ATOM 1709 O O . LYS A 1 212 ? 159.985 98.495 44.920 1.00 60.52 234 LYS A O 1
ATOM 1715 N N . GLN A 1 213 ? 161.041 98.612 42.936 1.00 60.75 235 GLN A N 1
ATOM 1716 C CA . GLN A 1 213 ? 159.890 98.074 42.222 1.00 55.53 235 GLN A CA 1
ATOM 1717 C C . GLN A 1 213 ? 159.696 96.590 42.518 1.00 58.32 235 GLN A C 1
ATOM 1718 O O . GLN A 1 213 ? 158.562 96.135 42.712 1.00 56.47 235 GLN A O 1
ATOM 1724 N N . VAL A 1 214 ? 160.789 95.824 42.575 1.00 53.32 236 VAL A N 1
ATOM 1725 C CA . VAL A 1 214 ? 160.680 94.391 42.842 1.00 58.27 236 VAL A CA 1
ATOM 1726 C C . VAL A 1 214 ? 160.121 94.150 44.237 1.00 62.40 236 VAL A C 1
ATOM 1727 O O . VAL A 1 214 ? 159.197 93.345 44.426 1.00 61.78 236 VAL A O 1
ATOM 1731 N N . LEU A 1 215 ? 160.672 94.847 45.237 1.00 57.20 237 LEU A N 1
ATOM 1732 C CA . LEU A 1 215 ? 160.230 94.628 46.609 1.00 63.65 237 LEU A CA 1
ATOM 1733 C C . LEU A 1 215 ? 158.766 95.008 46.788 1.00 67.57 237 LEU A C 1
ATOM 1734 O O . LEU A 1 215 ? 158.021 94.294 47.465 1.00 66.19 237 LEU A O 1
ATOM 1739 N N . THR A 1 216 ? 158.325 96.109 46.171 1.00 57.50 238 THR A N 1
ATOM 1740 C CA . THR A 1 216 ? 156.929 96.516 46.312 1.00 64.54 238 THR A CA 1
ATOM 1741 C C . THR A 1 216 ? 155.988 95.433 45.798 1.00 68.77 238 THR A C 1
ATOM 1742 O O . THR A 1 216 ? 155.042 95.035 46.489 1.00 72.03 238 THR A O 1
ATOM 1746 N N . ILE A 1 217 ? 156.246 94.929 44.590 1.00 66.01 239 ILE A N 1
ATOM 1747 C CA . ILE A 1 217 ? 155.412 93.871 44.027 1.00 63.82 239 ILE A CA 1
ATOM 1748 C C . ILE A 1 217 ? 155.443 92.637 44.918 1.00 65.89 239 ILE A C 1
ATOM 1749 O O . ILE A 1 217 ? 154.400 92.114 45.325 1.00 66.77 239 ILE A O 1
ATOM 1754 N N . MET A 1 218 ? 156.646 92.158 45.238 1.00 63.16 240 MET A N 1
ATOM 1755 C CA . MET A 1 218 ? 156.777 90.889 45.945 1.00 59.50 240 MET A CA 1
ATOM 1756 C C . MET A 1 218 ? 156.284 90.988 47.385 1.00 56.17 240 MET A C 1
ATOM 1757 O O . MET A 1 218 ? 155.626 90.066 47.879 1.00 64.63 240 MET A O 1
ATOM 1762 N N . GLU A 1 219 ? 156.603 92.083 48.083 1.00 61.17 241 GLU A N 1
ATOM 1763 C CA . GLU A 1 219 ? 156.172 92.212 49.475 1.00 59.10 241 GLU A CA 1
ATOM 1764 C C . GLU A 1 219 ? 154.653 92.219 49.581 1.00 56.45 241 GLU A C 1
ATOM 1765 O O . GLU A 1 219 ? 154.091 91.709 50.557 1.00 66.04 241 GLU A O 1
ATOM 1771 N N . LYS A 1 220 ? 153.970 92.796 48.589 1.00 57.98 242 LYS A N 1
ATOM 1772 C CA . LYS A 1 220 ? 152.512 92.748 48.573 1.00 65.61 242 LYS A CA 1
ATOM 1773 C C . LYS A 1 220 ? 152.016 91.314 48.455 1.00 67.28 242 LYS A C 1
ATOM 1774 O O . LYS A 1 220 ? 151.126 90.887 49.200 1.00 68.54 242 LYS A O 1
ATOM 1780 N N . SER A 1 221 ? 152.589 90.551 47.516 1.00 71.17 243 SER A N 1
ATOM 1781 C CA . SER A 1 221 ? 152.158 89.172 47.312 1.00 69.96 243 SER A CA 1
ATOM 1782 C C . SER A 1 221 ? 152.414 88.316 48.544 1.00 64.24 243 SER A C 1
ATOM 1783 O O . SER A 1 221 ? 151.630 87.406 48.835 1.00 62.69 243 SER A O 1
ATOM 1786 N N . LEU A 1 222 ? 153.489 88.595 49.285 1.00 58.92 244 LEU A N 1
ATOM 1787 C CA . LEU A 1 222 ? 153.770 87.811 50.483 1.00 63.57 244 LEU A CA 1
ATOM 1788 C C . LEU A 1 222 ? 152.774 88.112 51.598 1.00 66.25 244 LEU A C 1
ATOM 1789 O O . LEU A 1 222 ? 152.443 87.219 52.387 1.00 65.74 244 LEU A O 1
ATOM 1794 N N . VAL A 1 223 ? 152.288 89.353 51.683 1.00 65.99 245 VAL A N 1
ATOM 1795 C CA . VAL A 1 223 ? 151.220 89.668 52.630 1.00 59.52 245 VAL A CA 1
ATOM 1796 C C . VAL A 1 223 ? 149.958 88.897 52.267 1.00 66.89 245 VAL A C 1
ATOM 1797 O O . VAL A 1 223 ? 149.299 88.304 53.131 1.00 72.72 245 VAL A O 1
ATOM 1801 N N . LEU A 1 224 ? 149.608 88.890 50.976 1.00 67.11 246 LEU A N 1
ATOM 1802 C CA . LEU A 1 224 ? 148.445 88.131 50.529 1.00 64.42 246 LEU A CA 1
ATOM 1803 C C . LEU A 1 224 ? 148.633 86.640 50.774 1.00 64.39 246 LEU A C 1
ATOM 1804 O O . LEU A 1 224 ? 147.680 85.940 51.137 1.00 65.05 246 LEU A O 1
ATOM 1809 N N . LEU A 1 225 ? 149.860 86.142 50.597 1.00 63.06 247 LEU A N 1
ATOM 1810 C CA . LEU A 1 225 ? 150.138 84.721 50.780 1.00 64.63 247 LEU A CA 1
ATOM 1811 C C . LEU A 1 225 ? 149.914 84.263 52.216 1.00 72.37 247 LEU A C 1
ATOM 1812 O O . LEU A 1 225 ? 149.745 83.061 52.452 1.00 72.26 247 LEU A O 1
ATOM 1817 N N . ARG A 1 226 ? 149.904 85.190 53.178 1.00 69.66 248 ARG A N 1
ATOM 1818 C CA . ARG A 1 226 ? 149.649 84.822 54.566 1.00 70.30 248 ARG A CA 1
ATOM 1819 C C . ARG A 1 226 ? 148.269 84.206 54.760 1.00 70.45 248 ARG A C 1
ATOM 1820 O O . ARG A 1 226 ? 148.067 83.464 55.726 1.00 69.72 248 ARG A O 1
ATOM 1828 N N . GLU A 1 227 ? 147.317 84.496 53.872 1.00 69.06 249 GLU A N 1
ATOM 1829 C CA . GLU A 1 227 ? 145.971 83.958 54.005 1.00 71.28 249 GLU A CA 1
ATOM 1830 C C . GLU A 1 227 ? 145.850 82.524 53.503 1.00 68.55 249 GLU A C 1
ATOM 1831 O O . GLU A 1 227 ? 144.832 81.876 53.772 1.00 77.37 249 GLU A O 1
ATOM 1837 N N . VAL A 1 228 ? 146.857 82.010 52.798 1.00 64.37 250 VAL A N 1
ATOM 1838 C CA . VAL A 1 228 ? 146.843 80.630 52.302 1.00 66.46 250 VAL A CA 1
ATOM 1839 C C . VAL A 1 228 ? 147.376 79.761 53.438 1.00 70.24 250 VAL A C 1
ATOM 1840 O O . VAL A 1 228 ? 148.579 79.537 53.573 1.00 74.44 250 VAL A O 1
ATOM 1844 N N . THR A 1 229 ? 146.456 79.249 54.258 1.00 66.38 251 THR A N 1
ATOM 1845 C CA . THR A 1 229 ? 146.824 78.621 55.521 1.00 69.82 251 THR A CA 1
ATOM 1846 C C . THR A 1 229 ? 147.361 77.204 55.376 1.00 69.80 251 THR A C 1
ATOM 1847 O O . THR A 1 229 ? 147.967 76.696 56.326 1.00 75.04 251 THR A O 1
ATOM 1851 N N . ASP A 1 230 ? 147.164 76.548 54.234 1.00 66.36 252 ASP A N 1
ATOM 1852 C CA . ASP A 1 230 ? 147.507 75.134 54.122 1.00 60.61 252 ASP A CA 1
ATOM 1853 C C . ASP A 1 230 ? 148.845 74.880 53.434 1.00 67.50 252 ASP A C 1
ATOM 1854 O O . ASP A 1 230 ? 149.202 73.718 53.221 1.00 65.69 252 ASP A O 1
ATOM 1859 N N . GLY A 1 231 ? 149.599 75.926 53.098 1.00 64.80 253 GLY A N 1
ATOM 1860 C CA . GLY A 1 231 ? 150.890 75.767 52.456 1.00 58.61 253 GLY A CA 1
ATOM 1861 C C . GLY A 1 231 ? 150.850 75.494 50.968 1.00 65.62 253 GLY A C 1
ATOM 1862 O O . GLY A 1 231 ? 151.910 75.269 50.370 1.00 65.67 253 GLY A O 1
ATOM 1863 N N . SER A 1 232 ? 149.673 75.527 50.347 1.00 66.49 254 SER A N 1
ATOM 1864 C CA . SER A 1 232 ? 149.517 75.139 48.956 1.00 65.57 254 SER A CA 1
ATOM 1865 C C . SER A 1 232 ? 149.662 76.341 48.027 1.00 66.95 254 SER A C 1
ATOM 1866 O O . SER A 1 232 ? 149.838 77.485 48.457 1.00 64.71 254 SER A O 1
ATOM 1869 N N . LEU A 1 233 ? 149.581 76.070 46.727 1.00 65.27 255 LEU A N 1
ATOM 1870 C CA . LEU A 1 233 ? 149.514 77.098 45.697 1.00 63.75 255 LEU A CA 1
ATOM 1871 C C . LEU A 1 233 ? 148.464 76.665 44.688 1.00 65.82 255 LEU A C 1
ATOM 1872 O O . LEU A 1 233 ? 148.466 75.513 44.241 1.00 61.82 255 LEU A O 1
ATOM 1877 N N . TYR A 1 234 ? 147.564 77.587 44.345 1.00 63.57 256 TYR A N 1
ATOM 1878 C CA . TYR A 1 234 ? 146.379 77.233 43.571 1.00 63.20 256 TYR A CA 1
ATOM 1879 C C . TYR A 1 234 ? 146.707 76.729 42.173 1.00 63.81 256 TYR A C 1
ATOM 1880 O O . TYR A 1 234 ? 145.848 76.111 41.535 1.00 71.16 256 TYR A O 1
ATOM 1889 N N . GLU A 1 235 ? 147.910 76.991 41.670 1.00 68.84 257 GLU A N 1
ATOM 1890 C CA . GLU A 1 235 ? 148.294 76.537 40.341 1.00 69.26 257 GLU A CA 1
ATOM 1891 C C . GLU A 1 235 ? 148.791 75.098 40.323 1.00 62.46 257 GLU A C 1
ATOM 1892 O O . GLU A 1 235 ? 149.120 74.585 39.249 1.00 56.79 257 GLU A O 1
ATOM 1898 N N . GLY A 1 236 ? 148.857 74.437 41.472 1.00 65.50 258 GLY A N 1
ATOM 1899 C CA . GLY A 1 236 ? 149.229 73.037 41.526 1.00 65.17 258 GLY A CA 1
ATOM 1900 C C . GLY A 1 236 ? 150.684 72.835 41.902 1.00 67.42 258 GLY A C 1
ATOM 1901 O O . GLY A 1 236 ? 151.468 73.777 42.051 1.00 70.52 258 GLY A O 1
ATOM 1902 N N . VAL A 1 237 ? 151.036 71.554 42.043 1.00 62.21 259 VAL A N 1
ATOM 1903 C CA . VAL A 1 237 ? 152.364 71.181 42.522 1.00 61.08 259 VAL A CA 1
ATOM 1904 C C . VAL A 1 237 ? 153.439 71.558 41.507 1.00 64.12 259 VAL A C 1
ATOM 1905 O O . VAL A 1 237 ? 154.518 72.039 41.879 1.00 61.18 259 VAL A O 1
ATOM 1909 N N . ALA A 1 238 ? 153.165 71.360 40.214 1.00 60.27 260 ALA A N 1
ATOM 1910 C CA . ALA A 1 238 ? 154.186 71.598 39.198 1.00 54.64 260 ALA A CA 1
ATOM 1911 C C . ALA A 1 238 ? 154.475 73.087 39.040 1.00 64.02 260 ALA A C 1
ATOM 1912 O O . ALA A 1 238 ? 155.623 73.529 39.162 1.00 64.06 260 ALA A O 1
ATOM 1914 N N . TYR A 1 239 ? 153.444 73.882 38.750 1.00 58.70 261 TYR A N 1
ATOM 1915 C CA . TYR A 1 239 ? 153.654 75.320 38.648 1.00 59.32 261 TYR A CA 1
ATOM 1916 C C . TYR A 1 239 ? 154.001 75.924 40.001 1.00 60.99 261 TYR A C 1
ATOM 1917 O O . TYR A 1 239 ? 154.685 76.951 40.066 1.00 65.34 261 TYR A O 1
ATOM 1926 N N . GLY A 1 240 ? 153.544 75.300 41.088 1.00 63.82 262 GLY A N 1
ATOM 1927 C CA . GLY A 1 240 ? 153.948 75.751 42.409 1.00 57.17 262 GLY A CA 1
ATOM 1928 C C . GLY A 1 240 ? 155.448 75.664 42.615 1.00 62.37 262 GLY A C 1
ATOM 1929 O O . GLY A 1 240 ? 156.051 76.544 43.235 1.00 62.23 262 GLY A O 1
ATOM 1930 N N . SER A 1 241 ? 156.071 74.599 42.099 1.00 61.08 263 SER A N 1
ATOM 1931 C CA . SER A 1 241 ? 157.524 74.492 42.173 1.00 53.77 263 SER A CA 1
ATOM 1932 C C . SER A 1 241 ? 158.203 75.555 41.320 1.00 59.83 263 SER A C 1
ATOM 1933 O O . SER A 1 241 ? 159.319 75.982 41.638 1.00 64.03 263 SER A O 1
ATOM 1936 N N . TYR A 1 242 ? 157.553 75.978 40.232 1.00 56.42 264 TYR A N 1
ATOM 1937 C CA . TYR A 1 242 ? 158.024 77.128 39.467 1.00 51.20 264 TYR A CA 1
ATOM 1938 C C . TYR A 1 242 ? 158.012 78.387 40.327 1.00 58.14 264 TYR A C 1
ATOM 1939 O O . TYR A 1 242 ? 158.980 79.155 40.348 1.00 55.72 264 TYR A O 1
ATOM 1948 N N . THR A 1 243 ? 156.917 78.601 41.058 1.00 56.53 265 THR A N 1
ATOM 1949 C CA . THR A 1 243 ? 156.783 79.789 41.893 1.00 54.37 265 THR A CA 1
ATOM 1950 C C . THR A 1 243 ? 157.804 79.786 43.025 1.00 57.37 265 THR A C 1
ATOM 1951 O O . THR A 1 243 ? 158.494 80.784 43.259 1.00 56.60 265 THR A O 1
ATOM 1955 N N . THR A 1 244 ? 157.915 78.664 43.740 1.00 53.61 266 THR A N 1
ATOM 1956 C CA . THR A 1 244 ? 158.776 78.614 44.918 1.00 54.14 266 THR A CA 1
ATOM 1957 C C . THR A 1 244 ? 160.251 78.700 44.556 1.00 47.43 266 THR A C 1
ATOM 1958 O O . THR A 1 244 ? 161.057 79.143 45.383 1.00 60.73 266 THR A O 1
ATOM 1962 N N . ARG A 1 245 ? 160.629 78.271 43.347 1.00 49.75 267 ARG A N 1
ATOM 1963 C CA . ARG A 1 245 ? 162.015 78.423 42.914 1.00 52.82 267 ARG A CA 1
ATOM 1964 C C . ARG A 1 245 ? 162.463 79.874 43.028 1.00 58.17 267 ARG A C 1
ATOM 1965 O O . ARG A 1 245 ? 163.559 80.162 43.522 1.00 66.70 267 ARG A O 1
ATOM 1973 N N . SER A 1 246 ? 161.611 80.802 42.597 1.00 53.92 268 SER A N 1
ATOM 1974 C CA . SER A 1 246 ? 161.912 82.223 42.682 1.00 55.91 268 SER A CA 1
ATOM 1975 C C . SER A 1 246 ? 161.513 82.828 44.018 1.00 57.76 268 SER A C 1
ATOM 1976 O O . SER A 1 246 ? 162.221 83.710 44.520 1.00 61.82 268 SER A O 1
ATOM 1979 N N . LEU A 1 247 ? 160.406 82.375 44.614 1.00 49.61 269 LEU A N 1
ATOM 1980 C CA . LEU A 1 247 ? 160.021 82.886 45.926 1.00 50.40 269 LEU A CA 1
ATOM 1981 C C . LEU A 1 247 ? 161.104 82.612 46.960 1.00 57.21 269 LEU A C 1
ATOM 1982 O O . LEU A 1 247 ? 161.458 83.488 47.756 1.00 58.65 269 LEU A O 1
ATOM 1987 N N . PHE A 1 248 ? 161.651 81.396 46.953 1.00 55.82 270 PHE A N 1
ATOM 1988 C CA . PHE A 1 248 ? 162.663 81.044 47.943 1.00 50.75 270 PHE A CA 1
ATOM 1989 C C . PHE A 1 248 ? 163.964 81.802 47.692 1.00 53.42 270 PHE A C 1
ATOM 1990 O O . PHE A 1 248 ? 164.652 82.191 48.642 1.00 56.34 270 PHE A O 1
ATOM 1998 N N . GLN A 1 249 ? 164.312 82.030 46.421 1.00 48.46 271 GLN A N 1
ATOM 1999 C CA . GLN A 1 249 ? 165.431 82.914 46.109 1.00 49.66 271 GLN A CA 1
ATOM 2000 C C . GLN A 1 249 ? 165.190 84.315 46.655 1.00 53.27 271 GLN A C 1
ATOM 2001 O O . GLN A 1 249 ? 166.096 84.932 47.225 1.00 55.99 271 GLN A O 1
ATOM 2007 N N . TYR A 1 250 ? 163.973 84.834 46.483 1.00 52.13 272 TYR A N 1
ATOM 2008 C CA . TYR A 1 250 ? 163.651 86.164 46.983 1.00 55.72 272 TYR A CA 1
ATOM 2009 C C . TYR A 1 250 ? 163.835 86.239 48.492 1.00 57.66 272 TYR A C 1
ATOM 2010 O O . TYR A 1 250 ? 164.512 87.138 49.003 1.00 59.98 272 TYR A O 1
ATOM 2019 N N . MET A 1 251 ? 163.244 85.288 49.221 1.00 55.76 273 MET A N 1
ATOM 2020 C CA . MET A 1 251 ? 163.343 85.298 50.678 1.00 58.63 273 MET A CA 1
ATOM 2021 C C . MET A 1 251 ? 164.792 85.212 51.138 1.00 56.16 273 MET A C 1
ATOM 2022 O O . MET A 1 251 ? 165.189 85.901 52.084 1.00 57.39 273 MET A O 1
ATOM 2027 N N . PHE A 1 252 ? 165.604 84.383 50.478 1.00 53.34 274 PHE A N 1
ATOM 2028 C CA . PHE A 1 252 ? 167.006 84.270 50.874 1.00 55.98 274 PHE A CA 1
ATOM 2029 C C . PHE A 1 252 ? 167.768 85.557 50.582 1.00 54.57 274 PHE A C 1
ATOM 2030 O O . PHE A 1 252 ? 168.445 86.103 51.462 1.00 59.91 274 PHE A O 1
ATOM 2038 N N . LEU A 1 253 ? 167.682 86.048 49.343 1.00 60.08 275 LEU A N 1
ATOM 2039 C CA . LEU A 1 253 ? 168.527 87.160 48.919 1.00 60.13 275 LEU A CA 1
ATOM 2040 C C . LEU A 1 253 ? 168.158 88.448 49.636 1.00 62.16 275 LEU A C 1
ATOM 2041 O O . LEU A 1 253 ? 169.038 89.202 50.065 1.00 60.34 275 LEU A O 1
ATOM 2046 N N . VAL A 1 254 ? 166.858 88.715 49.761 1.00 56.40 276 VAL A N 1
ATOM 2047 C CA . VAL A 1 254 ? 166.381 89.944 50.362 1.00 52.14 276 VAL A CA 1
ATOM 2048 C C . VAL A 1 254 ? 166.692 89.985 51.857 1.00 65.53 276 VAL A C 1
ATOM 2049 O O . VAL A 1 254 ? 166.824 91.071 52.434 1.00 62.96 276 VAL A O 1
ATOM 2053 N N . GLN A 1 255 ? 166.880 88.822 52.489 1.00 58.95 277 GLN A N 1
ATOM 2054 C CA . GLN A 1 255 ? 167.334 88.783 53.878 1.00 62.23 277 GLN A CA 1
ATOM 2055 C C . GLN A 1 255 ? 168.841 88.990 53.972 1.00 55.83 277 GLN A C 1
ATOM 2056 O O . GLN A 1 255 ? 169.320 89.765 54.808 1.00 62.38 277 GLN A O 1
ATOM 2062 N N . ARG A 1 256 ? 169.605 88.299 53.126 1.00 55.11 278 ARG A N 1
ATOM 2063 C CA . ARG A 1 256 ? 171.058 88.434 53.150 1.00 59.91 278 ARG A CA 1
ATOM 2064 C C . ARG A 1 256 ? 171.488 89.864 52.849 1.00 58.12 278 ARG A C 1
ATOM 2065 O O . ARG A 1 256 ? 172.409 90.392 53.484 1.00 57.77 278 ARG A O 1
ATOM 2073 N N . HIS A 1 257 ? 170.824 90.515 51.897 1.00 57.50 279 HIS A N 1
ATOM 2074 C CA . HIS A 1 257 ? 171.299 91.795 51.390 1.00 55.66 279 HIS A CA 1
ATOM 2075 C C . HIS A 1 257 ? 170.598 92.994 52.013 1.00 59.22 279 HIS A C 1
ATOM 2076 O O . HIS A 1 257 ? 171.194 94.072 52.092 1.00 60.77 279 HIS A O 1
ATOM 2083 N N . PHE A 1 258 ? 169.353 92.835 52.464 1.00 63.04 280 PHE A N 1
ATOM 2084 C CA . PHE A 1 258 ? 168.587 93.953 52.994 1.00 59.72 280 PHE A CA 1
ATOM 2085 C C . PHE A 1 258 ? 168.019 93.708 54.387 1.00 66.33 280 PHE A C 1
ATOM 2086 O O . PHE A 1 258 ? 167.324 94.585 54.913 1.00 73.93 280 PHE A O 1
ATOM 2094 N N . ASN A 1 259 ? 168.283 92.548 54.991 1.00 66.90 281 ASN A N 1
ATOM 2095 C CA . ASN A 1 259 ? 167.763 92.190 56.316 1.00 64.15 281 ASN A CA 1
ATOM 2096 C C . ASN A 1 259 ? 166.235 92.214 56.363 1.00 65.10 281 ASN A C 1
ATOM 2097 O O . ASN A 1 259 ? 165.644 92.472 57.414 1.00 66.79 281 ASN A O 1
ATOM 2102 N N . ILE A 1 260 ? 165.580 91.947 55.237 1.00 67.02 282 ILE A N 1
ATOM 2103 C CA . ILE A 1 260 ? 164.134 91.754 55.215 1.00 67.42 282 ILE A CA 1
ATOM 2104 C C . ILE A 1 260 ? 163.871 90.272 55.453 1.00 66.95 282 ILE A C 1
ATOM 2105 O O . ILE A 1 260 ? 164.187 89.429 54.610 1.00 67.51 282 ILE A O 1
ATOM 2110 N N . ASN A 1 261 ? 163.284 89.960 56.603 1.00 67.45 283 ASN A N 1
ATOM 2111 C CA . ASN A 1 261 ? 163.150 88.596 57.096 1.00 59.41 283 ASN A CA 1
ATOM 2112 C C . ASN A 1 261 ? 161.718 88.117 56.885 1.00 59.70 283 ASN A C 1
ATOM 2113 O O . ASN A 1 261 ? 160.776 88.720 57.408 1.00 59.52 283 ASN A O 1
ATOM 2118 N N . HIS A 1 262 ? 161.555 87.033 56.123 1.00 57.74 284 HIS A N 1
ATOM 2119 C CA . HIS A 1 262 ? 160.244 86.441 55.881 1.00 58.07 284 HIS A CA 1
ATOM 2120 C C . HIS A 1 262 ? 160.140 85.013 56.401 1.00 61.31 284 HIS A C 1
ATOM 2121 O O . HIS A 1 262 ? 159.211 84.292 56.031 1.00 66.33 284 HIS A O 1
ATOM 2128 N N . PHE A 1 263 ? 161.072 84.581 57.238 1.00 62.24 285 PHE A N 1
ATOM 2129 C CA . PHE A 1 263 ? 161.169 83.162 57.547 1.00 64.33 285 PHE A CA 1
ATOM 2130 C C . PHE A 1 263 ? 160.302 82.737 58.726 1.00 63.99 285 PHE A C 1
ATOM 2131 O O . PHE A 1 263 ? 160.330 81.560 59.105 1.00 62.90 285 PHE A O 1
ATOM 2139 N N . GLY A 1 264 ? 159.529 83.652 59.298 1.00 66.14 286 GLY A N 1
ATOM 2140 C CA . GLY A 1 264 ? 158.436 83.301 60.175 1.00 53.57 286 GLY A CA 1
ATOM 2141 C C . GLY A 1 264 ? 157.091 83.297 59.485 1.00 67.25 286 GLY A C 1
ATOM 2142 O O . GLY A 1 264 ? 156.059 83.248 60.160 1.00 73.18 286 GLY A O 1
ATOM 2143 N N . HIS A 1 265 ? 157.080 83.355 58.155 1.00 61.24 287 HIS A N 1
ATOM 2144 C CA . HIS A 1 265 ? 155.838 83.451 57.395 1.00 63.00 287 HIS A CA 1
ATOM 2145 C C . HIS A 1 265 ? 154.952 82.234 57.656 1.00 64.13 287 HIS A C 1
ATOM 2146 O O . HIS A 1 265 ? 155.442 81.096 57.616 1.00 65.85 287 HIS A O 1
ATOM 2153 N N . PRO A 1 266 ? 153.654 82.425 57.917 1.00 65.02 288 PRO A N 1
ATOM 2154 C CA . PRO A 1 266 ? 152.807 81.269 58.256 1.00 65.20 288 PRO A CA 1
ATOM 2155 C C . PRO A 1 266 ? 152.612 80.296 57.106 1.00 66.33 288 PRO A C 1
ATOM 2156 O O . PRO A 1 266 ? 152.555 79.080 57.337 1.00 64.91 288 PRO A O 1
ATOM 2160 N N . TRP A 1 267 ? 152.501 80.787 55.870 1.00 68.63 289 TRP A N 1
ATOM 2161 C CA . TRP A 1 267 ? 152.388 79.881 54.731 1.00 58.11 289 TRP A CA 1
ATOM 2162 C C . TRP A 1 267 ? 153.640 79.021 54.593 1.00 68.08 289 TRP A C 1
ATOM 2163 O O . TRP A 1 267 ? 153.553 77.825 54.289 1.00 67.51 289 TRP A O 1
ATOM 2174 N N . LEU A 1 268 ? 154.811 79.613 54.839 1.00 69.64 290 LEU A N 1
ATOM 2175 C CA . LEU A 1 268 ? 156.077 78.905 54.670 1.00 66.89 290 LEU A CA 1
ATOM 2176 C C . LEU A 1 268 ? 156.184 77.699 55.601 1.00 64.80 290 LEU A C 1
ATOM 2177 O O . LEU A 1 268 ? 156.723 76.657 55.211 1.00 68.38 290 LEU A O 1
ATOM 2182 N N . LYS A 1 269 ? 155.681 77.813 56.835 1.00 62.11 291 LYS A N 1
ATOM 2183 C CA . LYS A 1 269 ? 155.795 76.711 57.789 1.00 71.74 291 LYS A CA 1
ATOM 2184 C C . LYS A 1 269 ? 154.779 75.601 57.536 1.00 69.35 291 LYS A C 1
ATOM 2185 O O . LYS A 1 269 ? 154.895 74.521 58.127 1.00 73.22 291 LYS A O 1
ATOM 2191 N N . GLN A 1 270 ? 153.819 75.812 56.640 1.00 65.89 292 GLN A N 1
ATOM 2192 C CA . GLN A 1 270 ? 152.930 74.744 56.202 1.00 63.52 292 GLN A CA 1
ATOM 2193 C C . GLN A 1 270 ? 153.358 74.120 54.882 1.00 64.43 292 GLN A C 1
ATOM 2194 O O . GLN A 1 270 ? 152.807 73.082 54.496 1.00 61.21 292 GLN A O 1
ATOM 2200 N N . HIS A 1 271 ? 154.338 74.710 54.194 1.00 59.33 293 HIS A N 1
ATOM 2201 C CA . HIS A 1 271 ? 154.570 74.359 52.795 1.00 59.59 293 HIS A CA 1
ATOM 2202 C C . HIS A 1 271 ? 155.087 72.935 52.631 1.00 59.10 293 HIS A C 1
ATOM 2203 O O . HIS A 1 271 ? 154.939 72.348 51.553 1.00 63.67 293 HIS A O 1
ATOM 2210 N N . PHE A 1 272 ? 155.701 72.366 53.672 1.00 56.65 294 PHE A N 1
ATOM 2211 C CA . PHE A 1 272 ? 156.172 70.987 53.585 1.00 58.61 294 PHE A CA 1
ATOM 2212 C C . PHE A 1 272 ? 155.030 70.035 53.254 1.00 68.33 294 PHE A C 1
ATOM 2213 O O . PHE A 1 272 ? 155.207 69.075 52.490 1.00 69.83 294 PHE A O 1
ATOM 2221 N N . ALA A 1 273 ? 153.842 70.296 53.810 1.00 63.86 295 ALA A N 1
ATOM 2222 C CA . ALA A 1 273 ? 152.682 69.458 53.532 1.00 61.20 295 ALA A CA 1
ATOM 2223 C C . ALA A 1 273 ? 152.354 69.425 52.046 1.00 65.87 295 ALA A C 1
ATOM 2224 O O . ALA A 1 273 ? 151.957 68.379 51.522 1.00 66.80 295 ALA A O 1
ATOM 2226 N N . PHE A 1 274 ? 152.531 70.552 51.353 1.00 58.45 296 PHE A N 1
ATOM 2227 C CA . PHE A 1 274 ? 152.225 70.632 49.931 1.00 52.87 296 PHE A CA 1
ATOM 2228 C C . PHE A 1 274 ? 153.121 69.740 49.081 1.00 63.64 296 PHE A C 1
ATOM 2229 O O . PHE A 1 274 ? 152.726 69.371 47.972 1.00 61.93 296 PHE A O 1
ATOM 2237 N N . MET A 1 275 ? 154.316 69.387 49.562 1.00 55.02 297 MET A N 1
ATOM 2238 C CA . MET A 1 275 ? 155.187 68.500 48.802 1.00 63.70 297 MET A CA 1
ATOM 2239 C C . MET A 1 275 ? 155.253 67.096 49.382 1.00 63.63 297 MET A C 1
ATOM 2240 O O . MET A 1 275 ? 155.601 66.154 48.659 1.00 69.49 297 MET A O 1
ATOM 2245 N N . TYR A 1 276 ? 154.923 66.938 50.662 1.00 59.63 298 TYR A N 1
ATOM 2246 C CA . TYR A 1 276 ? 154.897 65.625 51.288 1.00 61.69 298 TYR A CA 1
ATOM 2247 C C . TYR A 1 276 ? 153.602 64.880 50.986 1.00 66.63 298 TYR A C 1
ATOM 2248 O O . TYR A 1 276 ? 153.624 63.656 50.820 1.00 74.62 298 TYR A O 1
ATOM 2257 N N . ARG A 1 277 ? 152.480 65.596 50.880 1.00 61.48 299 ARG A N 1
ATOM 2258 C CA . ARG A 1 277 ? 151.158 64.986 50.778 1.00 59.10 299 ARG A CA 1
ATOM 2259 C C . ARG A 1 277 ? 150.602 64.941 49.362 1.00 67.10 299 ARG A C 1
ATOM 2260 O O . ARG A 1 277 ? 149.485 64.456 49.167 1.00 75.34 299 ARG A O 1
ATOM 2268 N N . THR A 1 278 ? 151.333 65.445 48.374 1.00 57.96 300 THR A N 1
ATOM 2269 C CA . THR A 1 278 ? 150.889 65.396 46.989 1.00 63.65 300 THR A CA 1
ATOM 2270 C C . THR A 1 278 ? 151.690 64.409 46.156 1.00 68.92 300 THR A C 1
ATOM 2271 O O . THR A 1 278 ? 151.490 64.335 44.942 1.00 65.96 300 THR A O 1
ATOM 2275 N N . ILE A 1 279 ? 152.570 63.642 46.791 1.00 63.86 301 ILE A N 1
ATOM 2276 C CA . ILE A 1 279 ? 153.499 62.738 46.122 1.00 68.85 301 ILE A CA 1
ATOM 2277 C C . ILE A 1 279 ? 152.913 61.328 46.186 1.00 68.73 301 ILE A C 1
ATOM 2278 O O . ILE A 1 279 ? 152.382 60.909 47.219 1.00 74.59 301 ILE A O 1
ATOM 2283 N N . LEU A 1 280 ? 152.932 60.638 45.045 1.00 62.70 302 LEU A N 1
ATOM 2284 C CA . LEU A 1 280 ? 152.306 59.329 44.932 1.00 70.05 302 LEU A CA 1
ATOM 2285 C C . LEU A 1 280 ? 153.258 58.228 45.397 1.00 76.79 302 LEU A C 1
ATOM 2286 O O . LEU A 1 280 ? 154.466 58.451 45.492 1.00 71.83 302 LEU A O 1
ATOM 2291 N N . PRO A 1 281 ? 152.738 57.037 45.707 1.00 76.80 303 PRO A N 1
ATOM 2292 C CA . PRO A 1 281 ? 153.612 55.932 46.125 1.00 71.67 303 PRO A CA 1
ATOM 2293 C C . PRO A 1 281 ? 154.747 55.700 45.140 1.00 75.61 303 PRO A C 1
ATOM 2294 O O . PRO A 1 281 ? 154.531 55.586 43.934 1.00 77.76 303 PRO A O 1
ATOM 2298 N N . GLY A 1 282 ? 155.968 55.630 45.669 1.00 74.66 304 GLY A N 1
ATOM 2299 C CA . GLY A 1 282 ? 157.156 55.446 44.865 1.00 72.72 304 GLY A CA 1
ATOM 2300 C C . GLY A 1 282 ? 157.985 56.696 44.675 1.00 73.06 304 GLY A C 1
ATOM 2301 O O . GLY A 1 282 ? 159.102 56.604 44.147 1.00 72.18 304 GLY A O 1
ATOM 2302 N N . PHE A 1 283 ? 157.463 57.858 45.074 1.00 67.07 305 PHE A N 1
ATOM 2303 C CA . PHE A 1 283 ? 158.207 59.122 45.073 1.00 70.14 305 PHE A CA 1
ATOM 2304 C C . PHE A 1 283 ? 158.642 59.547 43.675 1.00 67.69 305 PHE A C 1
ATOM 2305 O O . PHE A 1 283 ? 159.696 60.167 43.506 1.00 73.33 305 PHE A O 1
ATOM 2313 N N . GLN A 1 284 ? 157.844 59.231 42.660 1.00 68.16 306 GLN A N 1
ATOM 2314 C CA . GLN A 1 284 ? 158.160 59.627 41.294 1.00 66.60 306 GLN A CA 1
ATOM 2315 C C . GLN A 1 284 ? 157.172 60.615 40.709 1.00 65.64 306 GLN A C 1
ATOM 2316 O O . GLN A 1 284 ? 157.560 61.446 39.887 1.00 67.07 306 GLN A O 1
ATOM 2322 N N . ARG A 1 285 ? 155.912 60.546 41.116 1.00 60.23 307 ARG A N 1
ATOM 2323 C CA . ARG A 1 285 ? 154.860 61.351 40.527 1.00 57.30 307 ARG A CA 1
ATOM 2324 C C . ARG A 1 285 ? 154.118 62.128 41.599 1.00 61.60 307 ARG A C 1
ATOM 2325 O O . ARG A 1 285 ? 154.134 61.775 42.781 1.00 64.85 307 ARG A O 1
ATOM 2333 N N . THR A 1 286 ? 153.437 63.176 41.161 1.00 56.08 308 THR A N 1
ATOM 2334 C CA . THR A 1 286 ? 152.568 63.956 42.019 1.00 64.06 308 THR A CA 1
ATOM 2335 C C . THR A 1 286 ? 151.142 63.884 41.492 1.00 61.83 308 THR A C 1
ATOM 2336 O O . THR A 1 286 ? 150.878 63.361 40.407 1.00 68.65 308 THR A O 1
ATOM 2340 N N . VAL A 1 287 ? 150.220 64.431 42.288 1.00 68.65 309 VAL A N 1
ATOM 2341 C CA . VAL A 1 287 ? 148.794 64.298 42.001 1.00 68.07 309 VAL A CA 1
ATOM 2342 C C . VAL A 1 287 ? 148.441 64.950 40.668 1.00 74.86 309 VAL A C 1
ATOM 2343 O O . VAL A 1 287 ? 147.450 64.576 40.027 1.00 80.43 309 VAL A O 1
ATOM 2347 N N . ALA A 1 288 ? 149.245 65.921 40.224 1.00 69.02 310 ALA A N 1
ATOM 2348 C CA . ALA A 1 288 ? 149.189 66.468 38.864 1.00 66.78 310 ALA A CA 1
ATOM 2349 C C . ALA A 1 288 ? 147.847 67.139 38.566 1.00 63.24 310 ALA A C 1
ATOM 2350 O O . ALA A 1 288 ? 147.328 67.055 37.452 1.00 64.31 310 ALA A O 1
ATOM 2352 N N . ILE A 1 289 ? 147.292 67.818 39.567 1.00 62.61 311 ILE A N 1
ATOM 2353 C CA . ILE A 1 289 ? 146.127 68.662 39.362 1.00 64.45 311 ILE A CA 1
ATOM 2354 C C . ILE A 1 289 ? 146.536 69.916 38.590 1.00 75.40 311 ILE A C 1
ATOM 2355 O O . ILE A 1 289 ? 147.684 70.375 38.671 1.00 70.31 311 ILE A O 1
ATOM 2360 N N . ALA A 1 290 ? 145.601 70.444 37.789 1.00 75.67 312 ALA A N 1
ATOM 2361 C CA . ALA A 1 290 ? 145.804 71.643 36.973 1.00 74.42 312 ALA A CA 1
ATOM 2362 C C . ALA A 1 290 ? 146.838 71.415 35.874 1.00 71.98 312 ALA A C 1
ATOM 2363 O O . ALA A 1 290 ? 147.226 70.273 35.608 1.00 75.02 312 ALA A O 1
ATOM 2365 N N . ASP A 1 291 ? 147.281 72.493 35.225 1.00 64.60 313 ASP A N 1
ATOM 2366 C CA . ASP A 1 291 ? 148.318 72.410 34.199 1.00 66.45 313 ASP A CA 1
ATOM 2367 C C . ASP A 1 291 ? 149.609 71.910 34.835 1.00 68.21 313 ASP A C 1
ATOM 2368 O O . ASP A 1 291 ? 150.235 72.620 35.629 1.00 74.82 313 ASP A O 1
ATOM 2373 N N . SER A 1 292 ? 150.022 70.696 34.482 1.00 66.10 314 SER A N 1
ATOM 2374 C CA . SER A 1 292 ? 151.098 70.037 35.204 1.00 69.35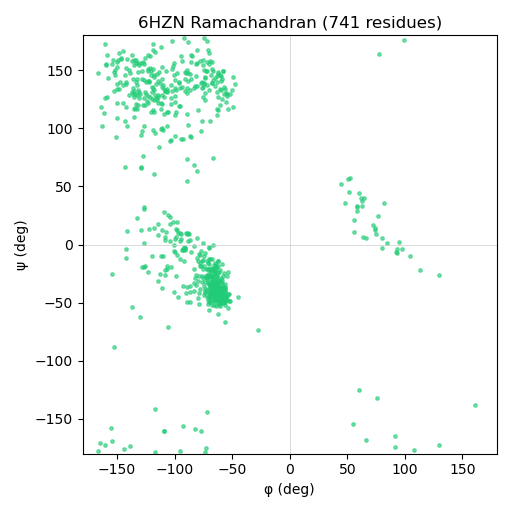 314 SER A CA 1
ATOM 2375 C C . SER A 1 292 ? 151.801 69.042 34.294 1.00 70.13 314 SER A C 1
ATOM 2376 O O . SER A 1 292 ? 151.254 68.603 33.279 1.00 67.83 314 SER A O 1
ATOM 2379 N N . ASN A 1 293 ? 153.035 68.703 34.662 1.00 60.04 315 ASN A N 1
ATOM 2380 C CA . ASN A 1 293 ? 153.702 67.534 34.104 1.00 67.48 315 ASN A CA 1
ATOM 2381 C C . ASN A 1 293 ? 153.418 66.354 35.037 1.00 66.79 315 ASN A C 1
ATOM 2382 O O . ASN A 1 293 ? 152.429 66.367 35.775 1.00 68.20 315 ASN A O 1
ATOM 2387 N N . TYR A 1 294 ? 154.268 65.331 35.032 1.00 66.15 316 TYR A N 1
ATOM 2388 C CA . TYR A 1 294 ? 154.023 64.182 35.890 1.00 67.55 316 TYR A CA 1
ATOM 2389 C C . TYR A 1 294 ? 154.429 64.413 37.339 1.00 68.96 316 TYR A C 1
ATOM 2390 O O . TYR A 1 294 ? 154.027 63.631 38.207 1.00 71.27 316 TYR A O 1
ATOM 2399 N N . ASN A 1 295 ? 155.208 65.455 37.632 1.00 59.35 317 ASN A N 1
ATOM 2400 C CA . ASN A 1 295 ? 155.674 65.647 39.002 1.00 63.10 317 ASN A CA 1
ATOM 2401 C C . ASN A 1 295 ? 155.942 67.115 39.323 1.00 60.56 317 ASN A C 1
ATOM 2402 O O . ASN A 1 295 ? 155.053 67.811 39.825 1.00 61.84 317 ASN A O 1
ATOM 2407 N N . TRP A 1 296 ? 157.156 67.597 39.063 1.00 57.25 318 TRP A N 1
ATOM 2408 C CA . TRP A 1 296 ? 157.513 68.981 39.343 1.00 61.51 318 TRP A CA 1
ATOM 2409 C C . TRP A 1 296 ? 158.188 69.600 38.128 1.00 62.25 318 TRP A C 1
ATOM 2410 O O . TRP A 1 296 ? 158.768 68.901 37.293 1.00 59.32 318 TRP A O 1
ATOM 2421 N N . PHE A 1 297 ? 158.097 70.928 38.033 1.00 60.59 319 PHE A N 1
ATOM 2422 C CA . PHE A 1 297 ? 158.770 71.645 36.955 1.00 58.52 319 PHE A CA 1
ATOM 2423 C C . PHE A 1 297 ? 160.209 71.981 37.329 1.00 55.61 319 PHE A C 1
ATOM 2424 O O . PHE A 1 297 ? 161.115 71.859 36.497 1.00 58.60 319 PHE A O 1
ATOM 2432 N N . TYR A 1 298 ? 160.439 72.402 38.570 1.00 53.58 320 TYR A N 1
ATOM 2433 C CA . TYR A 1 298 ? 161.762 72.814 39.014 1.00 55.90 320 TYR A CA 1
ATOM 2434 C C . TYR A 1 298 ? 162.027 72.233 40.392 1.00 56.93 320 TYR A C 1
ATOM 2435 O O . TYR A 1 298 ? 161.160 72.289 41.269 1.00 56.22 320 TYR A O 1
ATOM 2444 N N . GLY A 1 299 ? 163.221 71.675 40.578 1.00 63.13 321 GLY A N 1
ATOM 2445 C CA . GLY A 1 299 ? 163.553 70.982 41.796 1.00 57.28 321 GLY A CA 1
ATOM 2446 C C . GLY A 1 299 ? 162.900 69.617 41.858 1.00 62.90 321 GLY A C 1
ATOM 2447 O O . GLY A 1 299 ? 162.931 68.847 40.892 1.00 67.77 321 GLY A O 1
ATOM 2448 N N . PRO A 1 300 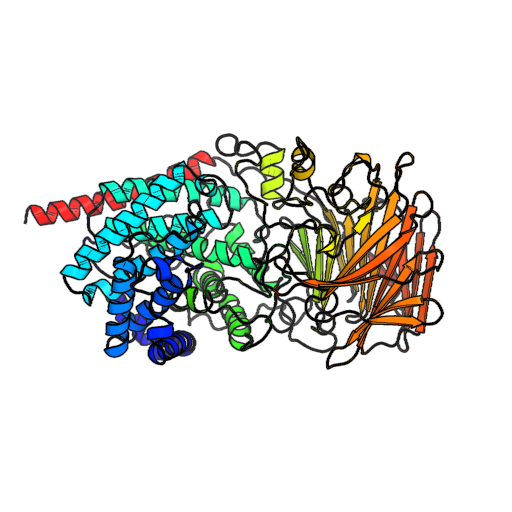? 162.257 69.296 42.992 1.00 65.15 322 PRO A N 1
ATOM 2449 C CA . PRO A 1 300 ? 162.055 70.156 44.162 1.00 52.12 322 PRO A CA 1
ATOM 2450 C C . PRO A 1 300 ? 163.079 69.985 45.280 1.00 53.43 322 PRO A C 1
ATOM 2451 O O . PRO A 1 300 ? 162.856 70.527 46.360 1.00 63.73 322 PRO A O 1
ATOM 2455 N N . GLU A 1 301 ? 164.164 69.246 45.035 1.00 49.27 323 GLU A N 1
ATOM 2456 C CA . GLU A 1 301 ? 165.159 69.031 46.083 1.00 56.64 323 GLU A CA 1
ATOM 2457 C C . GLU A 1 301 ? 165.691 70.354 46.616 1.00 60.02 323 GLU A C 1
ATOM 2458 O O . GLU A 1 301 ? 165.889 70.509 47.827 1.00 54.04 323 GLU A O 1
ATOM 2464 N N . SER A 1 302 ? 165.927 71.320 45.724 1.00 56.99 324 SER A N 1
ATOM 2465 C CA . SER A 1 302 ? 166.382 72.640 46.150 1.00 56.62 324 SER A CA 1
ATOM 2466 C C . SER A 1 302 ? 165.413 73.260 47.149 1.00 50.19 324 SER A C 1
ATOM 2467 O O . SER A 1 302 ? 165.814 73.700 48.233 1.00 51.74 324 SER A O 1
ATOM 2470 N N . GLN A 1 303 ? 164.125 73.296 46.799 1.00 50.98 325 GLN A N 1
ATOM 2471 C CA . GLN A 1 303 ? 163.135 73.873 47.701 1.00 51.32 325 GLN A CA 1
ATOM 2472 C C . GLN A 1 303 ? 163.033 73.089 49.002 1.00 57.99 325 GLN A C 1
ATOM 2473 O O . GLN A 1 303 ? 162.759 73.672 50.058 1.00 58.63 325 GLN A O 1
ATOM 2479 N N . LEU A 1 304 ? 163.257 71.773 48.953 1.00 52.69 326 LEU A N 1
ATOM 2480 C CA . LEU A 1 304 ? 163.097 70.962 50.154 1.00 50.56 326 LEU A CA 1
ATOM 2481 C C . LEU A 1 304 ? 164.253 71.165 51.128 1.00 60.25 326 LEU A C 1
ATOM 2482 O O . LEU A 1 304 ? 164.028 71.289 52.338 1.00 60.24 326 LEU A O 1
ATOM 2487 N N . VAL A 1 305 ? 165.495 71.206 50.634 1.00 51.22 327 VAL A N 1
ATOM 2488 C CA . VAL A 1 305 ? 166.605 71.443 51.554 1.00 48.82 327 VAL A CA 1
ATOM 2489 C C . VAL A 1 305 ? 166.571 72.877 52.069 1.00 53.14 327 VAL A C 1
ATOM 2490 O O . VAL A 1 305 ? 167.033 73.156 53.184 1.00 58.55 327 VAL A O 1
ATOM 2494 N N . PHE A 1 306 ? 166.025 73.805 51.275 1.00 54.26 328 PHE A N 1
ATOM 2495 C CA . PHE A 1 306 ? 165.776 75.168 51.746 1.00 53.63 328 PHE A CA 1
ATOM 2496 C C . PHE A 1 306 ? 164.850 75.153 52.957 1.00 54.33 328 PHE A C 1
ATOM 2497 O O . PHE A 1 306 ? 165.134 75.786 53.980 1.00 64.02 328 PHE A O 1
ATOM 2505 N N . LEU A 1 307 ? 163.738 74.417 52.858 1.00 57.94 329 LEU A N 1
ATOM 2506 C CA . LEU A 1 307 ? 162.799 74.322 53.971 1.00 54.93 329 LEU A CA 1
ATOM 2507 C C . LEU A 1 307 ? 163.465 73.750 55.214 1.00 60.98 329 LEU A C 1
ATOM 2508 O O . LEU A 1 307 ? 163.192 74.198 56.333 1.00 69.63 329 LEU A O 1
ATOM 2513 N N . ASP A 1 308 ? 164.344 72.763 55.041 1.00 58.23 330 ASP A N 1
ATOM 2514 C CA . ASP A 1 308 ? 164.974 72.151 56.205 1.00 53.56 330 ASP A CA 1
ATOM 2515 C C . ASP A 1 308 ? 165.986 73.089 56.853 1.00 59.83 330 ASP A C 1
ATOM 2516 O O . ASP A 1 308 ? 166.011 73.225 58.080 1.00 66.07 330 ASP A O 1
ATOM 2521 N N . LYS A 1 309 ? 166.830 73.744 56.053 1.00 57.04 331 LYS A N 1
ATOM 2522 C CA . LYS A 1 309 ? 167.848 74.608 56.642 1.00 61.23 331 LYS A CA 1
ATOM 2523 C C . LYS A 1 309 ? 167.227 75.825 57.314 1.00 61.54 331 LYS A C 1
ATOM 2524 O O . LYS A 1 309 ? 167.678 76.244 58.385 1.00 61.93 331 LYS A O 1
ATOM 2530 N N . PHE A 1 310 ? 166.180 76.393 56.720 1.00 58.73 332 PHE A N 1
ATOM 2531 C CA . PHE A 1 310 ? 165.690 77.690 57.155 1.00 61.08 332 PHE A CA 1
ATOM 2532 C C . PHE A 1 310 ? 164.343 77.655 57.865 1.00 62.21 332 PHE A C 1
ATOM 2533 O O . PHE A 1 310 ? 163.945 78.679 58.434 1.00 62.87 332 PHE A O 1
ATOM 2541 N N . VAL A 1 311 ? 163.634 76.523 57.870 1.00 61.97 333 VAL A N 1
ATOM 2542 C CA . VAL A 1 311 ? 162.296 76.498 58.458 1.00 57.26 333 VAL A CA 1
ATOM 2543 C C . VAL A 1 311 ? 162.122 75.345 59.443 1.00 62.25 333 VAL A C 1
ATOM 2544 O O . VAL A 1 311 ? 161.867 75.572 60.631 1.00 70.32 333 VAL A O 1
ATOM 2548 N N . MET A 1 312 ? 162.231 74.101 58.968 1.00 69.15 334 MET A N 1
ATOM 2549 C CA . MET A 1 312 ? 161.915 72.954 59.819 1.00 59.69 334 MET A CA 1
ATOM 2550 C C . MET A 1 312 ? 163.067 72.538 60.729 1.00 63.89 334 MET A C 1
ATOM 2551 O O . MET A 1 312 ? 162.831 72.167 61.884 1.00 67.28 334 MET A O 1
ATOM 2556 N N . ARG A 1 313 ? 164.300 72.574 60.219 1.00 64.12 335 ARG A N 1
ATOM 2557 C CA . ARG A 1 313 ? 165.510 72.180 60.949 1.00 70.04 335 ARG A CA 1
ATOM 2558 C C . ARG A 1 313 ? 165.309 70.878 61.721 1.00 71.14 335 ARG A C 1
ATOM 2559 O O . ARG A 1 313 ? 165.577 70.784 62.921 1.00 69.45 335 ARG A O 1
ATOM 2567 N N . ASN A 1 314 ? 164.830 69.852 61.011 1.00 71.04 336 ASN A N 1
ATOM 2568 C CA . ASN A 1 314 ? 164.641 68.550 61.633 1.00 61.05 336 ASN A CA 1
ATOM 2569 C C . ASN A 1 314 ? 164.979 67.368 60.730 1.00 62.07 336 ASN A C 1
ATOM 2570 O O . ASN A 1 314 ? 164.905 66.228 61.197 1.00 75.96 336 ASN A O 1
ATOM 2575 N N . GLY A 1 315 ? 165.336 67.590 59.466 1.00 66.80 337 GLY A N 1
ATOM 2576 C CA . GLY A 1 315 ? 165.860 66.534 58.627 1.00 67.75 337 GLY A CA 1
ATOM 2577 C C . GLY A 1 315 ? 164.870 65.859 57.698 1.00 66.22 337 GLY A C 1
ATOM 2578 O O . GLY A 1 315 ? 165.282 64.996 56.909 1.00 67.57 337 GLY A O 1
ATOM 2579 N N . SER A 1 316 ? 163.589 66.218 57.756 1.00 62.13 338 SER A N 1
ATOM 2580 C CA . SER A 1 316 ? 162.597 65.607 56.882 1.00 64.88 338 SER A CA 1
ATOM 2581 C C . SER A 1 316 ? 162.542 66.242 55.501 1.00 67.74 338 SER A C 1
ATOM 2582 O O . SER A 1 316 ? 162.063 65.599 54.561 1.00 68.64 338 SER A O 1
ATOM 2585 N N . GLY A 1 317 ? 163.020 67.479 55.350 1.00 67.07 339 GLY A N 1
ATOM 2586 C CA . GLY A 1 317 ? 163.170 68.034 54.015 1.00 55.22 339 GLY A CA 1
ATOM 2587 C C . GLY A 1 317 ? 164.289 67.353 53.251 1.00 57.46 339 GLY A C 1
ATOM 2588 O O . GLY A 1 317 ? 164.104 66.919 52.110 1.00 61.85 339 GLY A O 1
ATOM 2589 N N . ASN A 1 318 ? 165.464 67.242 53.880 1.00 53.60 340 ASN A N 1
ATOM 2590 C CA . ASN A 1 318 ? 166.552 66.471 53.290 1.00 56.04 340 ASN A CA 1
ATOM 2591 C C . ASN A 1 318 ? 166.114 65.0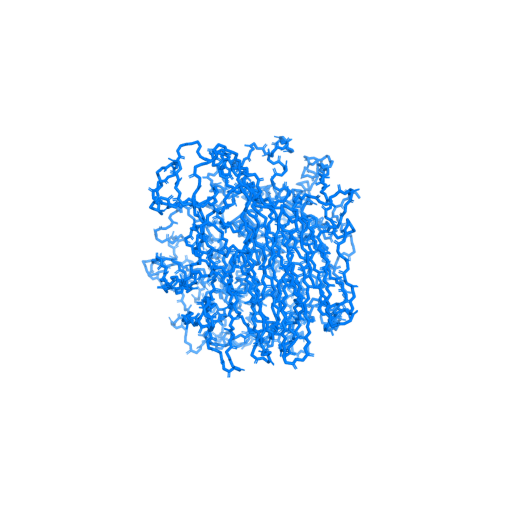42 52.998 1.00 63.99 340 ASN A C 1
ATOM 2592 O O . ASN A 1 318 ? 166.463 64.482 51.953 1.00 72.52 340 ASN A O 1
ATOM 2597 N N . TRP A 1 319 ? 165.341 64.439 53.905 1.00 61.68 341 TRP A N 1
ATOM 2598 C CA . TRP A 1 319 ? 164.883 63.069 53.695 1.00 64.03 341 TRP A CA 1
ATOM 2599 C C . TRP A 1 319 ? 164.001 62.969 52.457 1.00 63.11 341 TRP A C 1
ATOM 2600 O O . TRP A 1 319 ? 164.187 62.076 51.623 1.00 65.14 341 TRP A O 1
ATOM 2611 N N . LEU A 1 320 ? 163.029 63.876 52.318 1.00 61.92 342 LEU A N 1
ATOM 2612 C CA . LEU A 1 320 ? 162.147 63.825 51.155 1.00 62.24 342 LEU A CA 1
ATOM 2613 C C . LEU A 1 320 ? 162.907 64.139 49.873 1.00 65.36 342 LEU A C 1
ATOM 2614 O O . LEU A 1 320 ? 162.629 63.554 48.820 1.00 67.59 342 LEU A O 1
ATO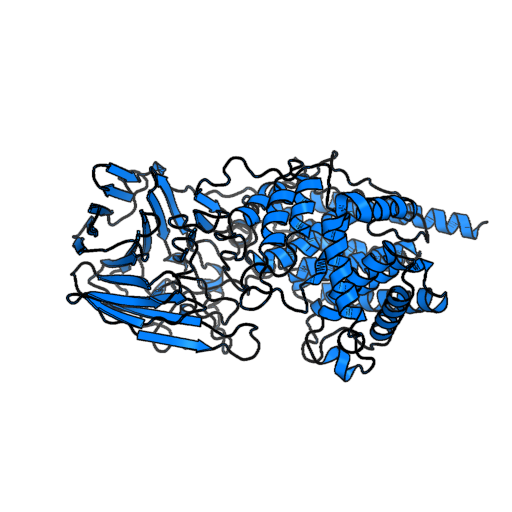M 2619 N N . ALA A 1 321 ? 163.869 65.061 49.942 1.00 60.67 343 ALA A N 1
ATOM 2620 C CA . ALA A 1 321 ? 164.713 65.330 48.786 1.00 59.28 343 ALA A CA 1
ATOM 2621 C C . ALA A 1 321 ? 165.491 64.087 48.377 1.00 67.43 343 ALA A C 1
ATOM 2622 O O . ALA A 1 321 ? 165.657 63.816 47.180 1.00 62.48 343 ALA A O 1
ATOM 2624 N N . ASP A 1 322 ? 165.961 63.309 49.359 1.00 64.93 344 ASP A N 1
ATOM 2625 C CA . ASP A 1 322 ? 166.699 62.087 49.053 1.00 70.47 344 ASP A CA 1
ATOM 2626 C C . ASP A 1 322 ? 165.806 61.051 48.384 1.00 69.47 344 ASP A C 1
ATOM 2627 O O . ASP A 1 322 ? 166.223 60.392 47.424 1.00 65.13 344 ASP A O 1
ATOM 2632 N N . GLN A 1 323 ? 164.583 60.877 48.895 1.00 63.69 345 GLN A N 1
ATOM 2633 C CA . GLN A 1 323 ? 163.642 59.940 48.288 1.00 64.66 345 GLN A CA 1
ATOM 2634 C C . GLN A 1 323 ? 163.394 60.288 46.829 1.00 70.97 345 GLN A C 1
ATOM 2635 O O . GLN A 1 323 ? 163.411 59.413 45.956 1.00 68.18 345 GLN A O 1
ATOM 2641 N N . ILE A 1 324 ? 163.169 61.572 46.550 1.00 64.41 346 ILE A N 1
ATOM 2642 C CA . ILE A 1 324 ? 162.863 62.008 45.193 1.00 60.13 346 ILE A CA 1
ATOM 2643 C C . ILE A 1 324 ? 164.093 61.882 44.303 1.00 63.12 346 ILE A C 1
ATOM 2644 O O . ILE A 1 324 ? 164.018 61.369 43.180 1.00 64.91 346 ILE A O 1
ATOM 2649 N N . ARG A 1 325 ? 165.248 62.332 44.801 1.00 63.28 347 ARG A N 1
ATOM 2650 C CA . ARG A 1 325 ? 166.490 62.234 44.041 1.00 56.45 347 ARG A CA 1
ATOM 2651 C C . ARG A 1 325 ? 166.780 60.791 43.642 1.00 67.75 347 ARG A C 1
ATOM 2652 O O . ARG A 1 325 ? 167.115 60.508 42.487 1.00 75.73 347 ARG A O 1
ATOM 2660 N N . ARG A 1 326 ? 166.636 59.860 44.587 1.00 67.95 348 ARG A N 1
ATOM 2661 C CA . ARG A 1 326 ? 167.027 58.478 44.340 1.00 71.20 348 ARG A CA 1
ATOM 2662 C C . ARG A 1 326 ? 166.039 57.718 43.461 1.00 73.95 348 ARG A C 1
ATOM 2663 O O . ARG A 1 326 ? 166.427 56.720 42.843 1.00 76.02 348 ARG A O 1
ATOM 2671 N N . ASN A 1 327 ? 164.790 58.167 43.367 1.00 74.01 349 ASN A N 1
ATOM 2672 C CA . ASN A 1 327 ? 163.775 57.459 42.599 1.00 65.07 349 ASN A CA 1
ATOM 2673 C C . ASN A 1 327 ? 163.463 58.099 41.254 1.00 66.34 349 ASN A C 1
ATOM 2674 O O . ASN A 1 327 ? 162.585 57.600 40.545 1.00 68.86 349 ASN A O 1
ATOM 2679 N N . ARG A 1 328 ? 164.151 59.174 40.879 1.00 64.73 350 ARG A N 1
ATOM 2680 C CA . ARG A 1 328 ? 163.803 59.893 39.658 1.00 72.06 350 ARG A CA 1
ATOM 2681 C C . ARG A 1 328 ? 163.898 58.993 38.432 1.00 76.10 350 ARG A C 1
ATOM 2682 O O . ARG A 1 328 ? 164.752 58.111 38.344 1.00 71.21 350 ARG A O 1
ATOM 2690 N N . VAL A 1 329 ? 162.999 59.230 37.478 1.00 83.85 351 VAL A N 1
ATOM 2691 C CA . VAL A 1 329 ? 162.960 58.458 36.244 1.00 86.95 351 VAL A CA 1
ATOM 2692 C C . VAL A 1 329 ? 164.090 58.902 35.323 1.00 86.68 351 VAL A C 1
ATOM 2693 O O . VAL A 1 329 ? 164.398 60.098 35.212 1.00 85.51 351 VAL A O 1
ATOM 2697 N N . VAL A 1 330 ? 164.725 57.935 34.666 1.00 92.89 352 VAL A N 1
ATOM 2698 C CA . VAL A 1 330 ? 165.833 58.221 33.757 1.00 96.87 352 VAL A CA 1
ATOM 2699 C C . VAL A 1 330 ? 165.346 58.386 32.321 1.00 88.57 352 VAL A C 1
ATOM 2700 O O . VAL A 1 330 ? 165.875 59.210 31.571 1.00 86.50 352 VAL A O 1
ATOM 2704 N N . GLU A 1 331 ? 164.338 57.614 31.918 1.00 86.68 353 GLU A N 1
ATOM 2705 C CA . GLU A 1 331 ? 163.733 57.764 30.602 1.00 89.33 353 GLU A CA 1
ATOM 2706 C C . GLU A 1 331 ? 162.270 57.356 30.687 1.00 85.35 353 GLU A C 1
ATOM 2707 O O . GLU A 1 331 ? 161.878 56.549 31.534 1.00 83.29 353 GLU A O 1
ATOM 2713 N N . GLY A 1 332 ? 161.463 57.927 29.799 1.00 85.24 354 GLY A N 1
ATOM 2714 C CA . GLY A 1 332 ? 160.042 57.676 29.802 1.00 83.14 354 GLY A CA 1
ATOM 2715 C C . GLY A 1 332 ? 159.286 58.689 30.639 1.00 86.23 354 GLY A C 1
ATOM 2716 O O . GLY A 1 332 ? 159.857 59.665 31.135 1.00 77.11 354 GLY A O 1
ATOM 2717 N N . PRO A 1 333 ? 157.982 58.469 30.804 1.00 93.48 355 PRO A N 1
ATOM 2718 C CA . PRO A 1 333 ? 157.133 59.433 31.520 1.00 87.10 355 PRO A CA 1
ATOM 2719 C C . PRO A 1 333 ? 157.702 59.841 32.871 1.00 84.35 355 PRO A C 1
ATOM 2720 O O . PRO A 1 333 ? 158.117 59.003 33.673 1.00 88.95 355 PRO A O 1
ATOM 2724 N N . GLY A 1 334 ? 157.703 61.149 33.123 1.00 81.13 356 GLY A N 1
ATOM 2725 C CA . GLY A 1 334 ? 158.199 61.693 34.366 1.00 70.53 356 GLY A CA 1
ATOM 2726 C C . GLY A 1 334 ? 159.650 62.111 34.344 1.00 64.73 356 GLY A C 1
ATOM 2727 O O . GLY A 1 334 ? 160.124 62.694 35.329 1.00 60.67 356 GLY A O 1
ATOM 2728 N N . THR A 1 335 ? 160.372 61.815 33.271 1.00 59.06 357 THR A N 1
ATOM 2729 C CA . THR A 1 335 ? 161.741 62.284 33.134 1.00 71.07 357 THR A CA 1
ATOM 2730 C C . THR A 1 335 ? 161.754 63.808 33.111 1.00 71.38 357 THR A C 1
ATOM 2731 O O . THR A 1 335 ? 161.016 64.412 32.320 1.00 77.27 357 THR A O 1
ATOM 2735 N N . PRO A 1 336 ? 162.548 64.462 33.959 1.00 71.87 358 PRO A N 1
ATOM 2736 C CA . PRO A 1 336 ? 162.669 65.922 33.865 1.00 73.43 358 PRO A CA 1
ATOM 2737 C C . PRO A 1 336 ? 163.205 66.329 32.500 1.00 71.46 358 PRO A C 1
ATOM 2738 O O . PRO A 1 336 ? 164.079 65.668 31.932 1.00 74.32 358 PRO A O 1
ATOM 2742 N N . SER A 1 337 ? 162.653 67.415 31.968 1.00 67.64 359 SER A N 1
ATOM 2743 C CA . SER A 1 337 ? 162.982 67.843 30.620 1.00 57.81 359 SER A CA 1
ATOM 2744 C C . SER A 1 337 ? 164.416 68.366 30.542 1.00 59.97 359 SER A C 1
ATOM 2745 O O . SER A 1 337 ? 165.021 68.771 31.539 1.00 62.63 359 SER A O 1
ATOM 2748 N N . LYS A 1 338 ? 164.954 68.348 29.319 1.00 53.03 360 LYS A N 1
ATOM 2749 C CA . LYS A 1 338 ? 166.303 68.852 29.075 1.00 59.75 360 LYS A CA 1
ATOM 2750 C C . LYS A 1 338 ? 166.449 70.297 29.537 1.00 64.09 360 LYS A C 1
ATOM 2751 O O . LYS A 1 338 ? 167.517 70.702 30.010 1.00 61.42 360 LYS A O 1
ATOM 2757 N N . GLY A 1 339 ? 165.378 71.086 29.419 1.00 61.07 361 GLY A N 1
ATOM 2758 C CA . GLY A 1 339 ? 165.471 72.507 29.705 1.00 53.80 361 GLY A CA 1
ATOM 2759 C C . GLY A 1 339 ? 165.447 72.853 31.178 1.00 61.89 361 GLY A C 1
ATOM 2760 O O . GLY A 1 339 ? 166.019 73.870 31.581 1.00 59.87 361 GLY A O 1
ATOM 2761 N N . GLN A 1 340 ? 164.818 72.017 32.007 1.00 60.70 362 GLN A N 1
ATOM 2762 C CA . GLN A 1 340 ? 164.590 72.358 33.406 1.00 58.27 362 GLN A CA 1
ATOM 2763 C C . GLN A 1 340 ? 165.385 71.521 34.402 1.00 52.88 362 GLN A C 1
ATOM 2764 O O . GLN A 1 340 ? 165.430 71.886 35.582 1.00 65.98 362 GLN A O 1
ATOM 2770 N N . ARG A 1 341 ? 166.039 70.442 33.960 1.00 50.12 363 ARG A N 1
ATOM 2771 C CA . ARG A 1 341 ? 166.493 69.412 34.891 1.00 53.41 363 ARG A CA 1
ATOM 2772 C C . ARG A 1 341 ? 167.677 69.852 35.746 1.00 61.94 363 ARG A C 1
ATOM 2773 O O . ARG A 1 341 ? 167.868 69.314 36.841 1.00 61.44 363 ARG A O 1
ATOM 2781 N N . TRP A 1 342 ? 168.491 70.797 35.278 1.00 60.23 364 TRP A N 1
ATOM 2782 C CA . TRP A 1 342 ? 169.656 71.238 36.037 1.00 60.79 364 TRP A CA 1
ATOM 2783 C C . TRP A 1 342 ? 169.485 72.628 36.630 1.00 61.22 364 TRP A C 1
ATOM 2784 O O . TRP A 1 342 ? 170.458 73.199 37.136 1.00 65.76 364 TRP A O 1
ATOM 2795 N N . CYS A 1 343 ? 168.269 73.175 36.598 1.00 55.47 365 CYS A N 1
ATOM 2796 C CA . CYS A 1 343 ? 168.088 74.597 36.867 1.00 47.04 365 CYS A CA 1
ATOM 2797 C C . CYS A 1 343 ? 168.393 74.952 38.320 1.00 61.81 365 CYS A C 1
ATOM 2798 O O . CYS A 1 343 ? 168.911 76.040 38.601 1.00 61.61 365 CYS A O 1
ATOM 2801 N N . THR A 1 344 ? 168.077 74.062 39.259 1.00 55.30 366 THR A N 1
ATOM 2802 C CA . THR A 1 344 ? 168.179 74.379 40.676 1.00 53.74 366 THR A CA 1
ATOM 2803 C C . THR A 1 344 ? 169.294 73.619 41.378 1.00 52.75 366 THR A C 1
ATOM 2804 O O . THR A 1 344 ? 169.337 73.613 42.612 1.00 53.68 366 THR A O 1
ATOM 2808 N N . LEU A 1 345 ? 170.195 72.980 40.628 1.00 53.47 367 LEU A N 1
ATOM 2809 C CA . LEU A 1 345 ? 171.272 72.229 41.266 1.00 52.41 367 LEU A CA 1
ATOM 2810 C C . LEU A 1 345 ? 172.153 73.137 42.113 1.00 58.79 367 LEU A C 1
ATOM 2811 O O . LEU A 1 345 ? 172.622 72.733 43.183 1.00 66.50 367 LEU A O 1
ATOM 2816 N N . HIS A 1 346 ? 172.387 74.372 41.661 1.00 57.88 368 HIS A N 1
ATOM 2817 C CA . HIS A 1 346 ? 173.332 75.219 42.378 1.00 60.86 368 HIS A CA 1
ATOM 2818 C C . HIS A 1 346 ? 172.736 75.752 43.678 1.00 55.35 368 HIS A C 1
ATOM 2819 O O . HIS A 1 346 ? 173.443 75.860 44.686 1.00 60.83 368 HIS A O 1
ATOM 2826 N N . THR A 1 347 ? 171.438 76.058 43.701 1.00 52.18 369 THR A N 1
ATOM 2827 C CA . THR A 1 347 ? 170.854 76.464 44.975 1.00 55.47 369 THR A CA 1
ATOM 2828 C C . THR A 1 347 ? 170.630 75.280 45.904 1.00 56.17 369 THR A C 1
ATOM 2829 O O . THR A 1 347 ? 170.713 75.441 47.127 1.00 55.53 369 THR A O 1
ATOM 2833 N N . GLU A 1 348 ? 170.335 74.096 45.357 1.00 58.06 370 GLU A N 1
ATOM 2834 C CA . GLU A 1 348 ? 170.304 72.905 46.200 1.00 55.50 370 GLU A CA 1
ATOM 2835 C C . GLU A 1 348 ? 171.642 72.700 46.894 1.00 56.61 370 GLU A C 1
ATOM 2836 O O . GLU A 1 348 ? 171.686 72.360 48.081 1.00 61.60 370 GLU A O 1
ATOM 2842 N N . PHE A 1 349 ? 172.747 72.904 46.173 1.00 57.56 371 PHE A N 1
ATOM 2843 C CA . PHE A 1 349 ? 174.057 72.759 46.795 1.00 56.87 371 PHE A CA 1
ATOM 2844 C C . PHE A 1 349 ? 174.263 73.803 47.883 1.00 52.78 371 PHE A C 1
ATOM 2845 O O . PHE A 1 349 ? 174.776 73.499 48.967 1.00 63.20 371 PHE A O 1
ATOM 2853 N N . LEU A 1 350 ? 173.873 75.050 47.609 1.00 54.25 372 LEU A N 1
ATOM 2854 C CA . LEU A 1 350 ? 174.134 76.114 48.568 1.00 59.50 372 LEU A CA 1
ATOM 2855 C C . LEU A 1 350 ? 173.248 76.005 49.801 1.00 60.64 372 LEU A C 1
ATOM 2856 O O . LEU A 1 350 ? 173.667 76.399 50.893 1.00 64.34 372 LEU A O 1
ATOM 2861 N N . TRP A 1 351 ? 172.042 75.455 49.659 1.00 59.25 373 TRP A N 1
ATOM 2862 C CA . TRP A 1 351 ? 171.053 75.489 50.729 1.00 53.94 373 TRP A CA 1
ATOM 2863 C C . TRP A 1 351 ? 170.967 74.195 51.531 1.00 56.66 373 TRP A C 1
ATOM 2864 O O . TRP A 1 351 ? 170.244 74.157 52.530 1.00 61.15 373 TRP A O 1
ATOM 2875 N N . TYR A 1 352 ? 171.677 73.145 51.129 1.00 57.21 374 TYR A N 1
ATOM 2876 C CA . TYR A 1 352 ? 171.644 71.892 51.872 1.00 63.83 374 TYR A CA 1
ATOM 2877 C C . TYR A 1 352 ? 172.465 72.008 53.153 1.00 60.04 374 TYR A C 1
ATOM 2878 O O . TYR A 1 352 ? 173.634 72.408 53.122 1.00 58.36 374 TYR A O 1
ATOM 2887 N N . ASP A 1 353 ? 171.845 71.664 54.282 1.00 60.93 375 ASP A N 1
ATOM 2888 C CA . ASP A 1 353 ? 172.495 71.659 55.592 1.00 60.06 375 ASP A CA 1
ATOM 2889 C C . ASP A 1 353 ? 172.724 70.199 55.970 1.00 68.05 375 ASP A C 1
ATOM 2890 O O . ASP A 1 353 ? 171.797 69.507 56.401 1.00 65.67 375 ASP A O 1
ATOM 2895 N N . GLY A 1 354 ? 173.968 69.740 55.814 1.00 74.14 376 GLY A N 1
ATOM 2896 C CA . GLY A 1 354 ? 174.298 68.355 56.086 1.00 69.37 376 GLY A CA 1
ATOM 2897 C C . GLY A 1 354 ? 174.210 6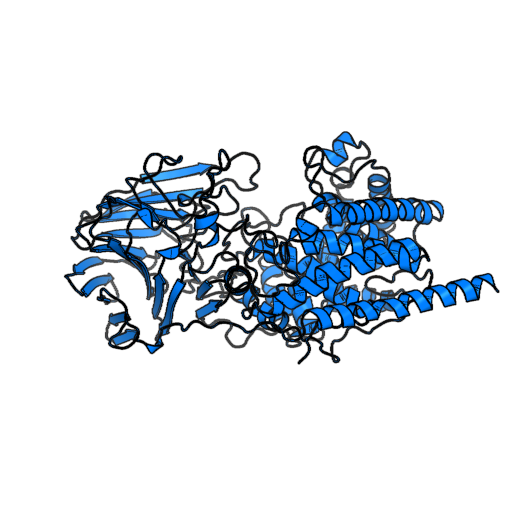7.970 57.547 1.00 72.58 376 GLY A C 1
ATOM 2898 O O . GLY A 1 354 ? 174.092 66.780 57.855 1.00 77.23 376 GLY A O 1
ATOM 2899 N N . SER A 1 355 ? 174.263 68.947 58.456 1.00 69.54 377 SER A N 1
ATOM 2900 C CA . SER A 1 355 ? 174.187 68.648 59.880 1.00 70.34 377 SER A CA 1
ATOM 2901 C C . SER A 1 355 ? 172.784 68.250 60.322 1.00 72.26 377 SER A C 1
ATOM 2902 O O . SER A 1 355 ? 172.611 67.838 61.473 1.00 76.82 377 SER A O 1
ATOM 2905 N N . LEU A 1 356 ? 171.787 68.367 59.445 1.00 75.12 378 LEU A N 1
ATOM 2906 C CA . LEU A 1 356 ? 170.447 67.833 59.688 1.00 74.02 378 LEU A CA 1
ATOM 2907 C C . LEU A 1 356 ? 170.356 66.516 58.929 1.00 77.97 378 LEU A C 1
ATOM 2908 O O . LEU A 1 356 ? 170.028 66.480 57.743 1.00 97.00 378 LEU A O 1
ATOM 2913 N N . LYS A 1 357 ? 170.661 65.426 59.622 1.00 71.80 379 LYS A N 1
ATOM 2914 C CA . LYS A 1 357 ? 170.633 64.116 58.989 1.00 81.20 379 LYS A CA 1
ATOM 2915 C C . LYS A 1 357 ? 169.222 63.792 58.511 1.00 85.32 379 LYS A C 1
ATOM 2916 O O . LYS A 1 357 ? 168.227 64.225 59.100 1.00 103.08 379 LYS A O 1
ATOM 2922 N N . SER A 1 358 ? 169.147 63.039 57.417 1.00 79.44 380 SER A N 1
ATOM 2923 C CA . SER A 1 358 ? 167.863 62.697 56.823 1.00 72.46 380 SER A CA 1
ATOM 2924 C C . SER A 1 358 ? 167.038 61.865 57.793 1.00 76.27 380 SER A C 1
ATOM 2925 O O . SER A 1 358 ? 167.431 60.754 58.167 1.00 80.89 380 SER A O 1
ATOM 2928 N N . VAL A 1 359 ? 165.903 62.413 58.212 1.00 69.53 381 VAL A N 1
ATOM 2929 C CA . VAL A 1 359 ? 165.026 61.767 59.179 1.00 67.82 381 VAL A CA 1
ATOM 2930 C C . VAL A 1 359 ? 163.597 61.852 58.653 1.00 67.14 381 VAL A C 1
ATOM 2931 O O . VAL A 1 359 ? 163.088 62.959 58.432 1.00 66.29 381 VAL A O 1
ATOM 2935 N N . PRO A 1 360 ? 162.917 60.731 58.435 1.00 70.54 382 PRO A N 1
ATOM 2936 C CA . PRO A 1 360 ? 161.558 60.784 57.883 1.00 69.61 382 PRO A CA 1
ATOM 2937 C C . PRO A 1 360 ? 160.581 61.339 58.901 1.00 63.24 382 PRO A C 1
ATOM 2938 O O . PRO A 1 360 ? 160.828 61.264 60.115 1.00 75.63 382 PRO A O 1
ATOM 2942 N N . PRO A 1 361 ? 159.469 61.918 58.451 1.00 67.38 383 PRO A N 1
ATOM 2943 C CA . PRO A 1 361 ? 158.412 62.273 59.388 1.00 70.74 383 PRO A CA 1
ATOM 2944 C C . PRO A 1 361 ? 157.940 61.047 60.132 1.00 74.58 383 PRO A C 1
ATOM 2945 O O . PRO A 1 361 ? 157.994 59.917 59.606 1.00 75.24 383 PRO A O 1
ATOM 2949 N N . PRO A 1 362 ? 157.482 61.207 61.377 1.00 72.09 384 PRO A N 1
ATOM 2950 C CA . PRO A 1 362 ? 157.114 60.030 62.181 1.00 76.53 384 PRO A CA 1
ATOM 2951 C C . PRO A 1 362 ? 156.030 59.164 61.560 1.00 81.54 384 PRO A C 1
ATOM 2952 O O . PRO A 1 362 ? 156.032 57.947 61.781 1.00 88.57 384 PRO A O 1
ATOM 2956 N N . ASP A 1 363 ? 155.109 59.737 60.785 1.00 74.42 385 ASP A N 1
ATOM 2957 C CA . ASP A 1 363 ? 154.015 58.961 60.213 1.00 75.09 385 ASP A CA 1
ATOM 2958 C C . ASP A 1 363 ? 154.352 58.366 58.852 1.00 81.74 385 ASP A C 1
ATOM 2959 O O . ASP A 1 363 ? 153.454 57.844 58.182 1.00 83.06 385 ASP A O 1
ATOM 2964 N N . PHE A 1 364 ? 155.613 58.439 58.426 1.00 76.59 386 PHE A N 1
ATOM 2965 C CA . PHE A 1 364 ? 156.001 57.813 57.170 1.00 71.00 386 PHE A CA 1
ATOM 2966 C C . PHE A 1 364 ? 155.733 56.317 57.224 1.00 70.18 386 PHE A C 1
ATOM 2967 O O . PHE A 1 364 ? 156.094 55.642 58.192 1.00 80.33 386 PHE A O 1
ATOM 2975 N N . GLY A 1 365 ? 155.108 55.800 56.173 1.00 75.20 387 GLY A N 1
ATOM 2976 C CA . GLY A 1 365 ? 154.695 54.417 56.142 1.00 76.23 387 GLY A CA 1
ATOM 2977 C C . GLY A 1 365 ? 153.287 54.170 56.626 1.00 78.11 387 GLY A C 1
ATOM 2978 O O . GLY A 1 365 ? 152.808 53.034 56.534 1.00 79.89 387 GLY A O 1
ATOM 2979 N N . THR A 1 366 ? 152.612 55.192 57.141 1.00 75.83 388 THR A N 1
ATOM 2980 C CA . THR A 1 366 ? 151.224 55.081 57.570 1.00 79.36 388 THR A CA 1
ATOM 2981 C C . THR A 1 366 ? 150.350 55.848 56.591 1.00 82.15 388 THR A C 1
ATOM 2982 O O . THR A 1 366 ? 150.459 57.083 56.516 1.00 83.95 388 THR A O 1
ATOM 2986 N N . PRO A 1 367 ? 149.498 55.182 55.811 1.00 81.97 389 PRO A N 1
ATOM 2987 C CA . PRO A 1 367 ? 148.599 55.919 54.910 1.00 77.99 389 PRO A CA 1
ATOM 2988 C C . PRO A 1 367 ? 147.778 56.931 55.693 1.00 75.88 389 PRO A C 1
ATOM 2989 O O . PRO A 1 367 ? 147.074 56.585 56.644 1.00 74.34 389 PRO A O 1
ATOM 2993 N N . THR A 1 368 ? 147.899 58.194 55.298 1.00 77.95 390 THR A N 1
ATOM 2994 C CA . THR A 1 368 ? 147.371 59.309 56.064 1.00 77.58 390 THR A CA 1
ATOM 2995 C C . THR A 1 368 ? 146.454 60.147 55.190 1.00 63.27 390 THR A C 1
ATOM 2996 O O . THR A 1 368 ? 146.734 60.367 54.009 1.00 69.24 390 THR A O 1
ATOM 3000 N N . LEU A 1 369 ? 145.355 60.604 55.777 1.00 64.49 391 LEU A N 1
ATOM 3001 C CA . LEU A 1 369 ? 144.443 61.522 55.115 1.00 66.99 391 LEU A CA 1
ATOM 3002 C C . LEU A 1 369 ? 144.859 62.953 55.429 1.00 65.84 391 LEU A C 1
ATOM 3003 O O . LEU A 1 369 ? 145.128 63.287 56.587 1.00 68.80 391 LEU A O 1
ATOM 3008 N N . HIS A 1 370 ? 144.928 63.789 54.397 1.00 59.21 392 HIS A N 1
ATOM 3009 C CA . HIS A 1 370 ? 145.280 65.195 54.541 1.00 64.49 392 HIS A CA 1
ATOM 3010 C C . HIS A 1 370 ? 144.323 66.026 53.704 1.00 65.49 392 HIS A C 1
ATOM 3011 O O . HIS A 1 370 ? 144.086 65.710 52.533 1.00 69.41 392 HIS A O 1
ATOM 3018 N N . TYR A 1 371 ? 143.777 67.082 54.300 1.00 65.43 393 TYR A N 1
ATOM 3019 C CA . TYR A 1 371 ? 142.872 67.993 53.612 1.00 67.60 393 TYR A CA 1
ATOM 3020 C C . TYR A 1 371 ? 143.524 69.365 53.506 1.00 68.09 393 TYR A C 1
ATOM 3021 O O . TYR A 1 371 ? 143.889 69.965 54.524 1.00 67.87 393 TYR A O 1
ATOM 3030 N N . PHE A 1 372 ? 143.675 69.852 52.276 1.00 64.89 394 PHE A N 1
ATOM 3031 C CA . PHE A 1 372 ? 144.166 71.204 52.015 1.00 60.24 394 PHE A CA 1
ATOM 3032 C C . PHE A 1 372 ? 142.960 72.136 51.998 1.00 67.43 394 PHE A C 1
ATOM 3033 O O . PHE A 1 372 ? 142.218 72.189 51.014 1.00 70.52 394 PHE A O 1
ATOM 3041 N N . GLU A 1 373 ? 142.764 72.887 53.083 1.00 64.27 395 GLU A N 1
ATOM 3042 C CA . GLU A 1 373 ? 141.525 73.641 53.240 1.00 69.08 395 GLU A CA 1
ATOM 3043 C C . GLU A 1 373 ? 141.478 74.914 52.403 1.00 74.82 395 GLU A C 1
ATOM 3044 O O . GLU A 1 373 ? 140.385 75.443 52.177 1.00 81.23 395 GLU A O 1
ATOM 3050 N N . ASP A 1 374 ? 142.619 75.420 51.936 1.00 73.56 396 ASP A N 1
ATOM 3051 C CA . ASP A 1 374 ? 142.593 76.513 50.964 1.00 71.21 396 ASP A CA 1
ATOM 3052 C C . ASP A 1 374 ? 142.483 75.972 49.544 1.00 70.01 396 ASP A C 1
ATOM 3053 O O . ASP A 1 374 ? 141.644 76.423 48.756 1.00 67.08 396 ASP A O 1
ATOM 3058 N N . TRP A 1 375 ? 143.336 75.004 49.208 1.00 70.62 397 TRP A N 1
ATOM 3059 C CA . TRP A 1 375 ? 143.343 74.419 47.871 1.00 67.22 397 TRP A CA 1
ATOM 3060 C C . TRP A 1 375 ? 142.022 73.730 47.558 1.00 70.41 397 TRP A C 1
ATOM 3061 O O . TRP A 1 375 ? 141.535 73.787 46.423 1.00 76.55 397 TRP A O 1
ATOM 3072 N N . GLY A 1 376 ? 141.422 73.084 48.553 1.00 70.97 398 GLY A N 1
ATOM 3073 C CA . GLY A 1 376 ? 140.247 72.271 48.315 1.00 69.39 398 GLY A CA 1
ATOM 3074 C C . GLY A 1 376 ? 140.571 70.890 47.802 1.00 71.74 398 GLY A C 1
ATOM 3075 O O . GLY A 1 376 ? 139.832 70.359 46.967 1.00 73.59 398 GLY A O 1
ATOM 3076 N N . VAL A 1 377 ? 141.667 70.295 48.268 1.00 64.21 399 VAL A N 1
ATOM 3077 C CA . VAL A 1 377 ? 142.121 68.991 47.802 1.00 61.32 399 VAL A CA 1
ATOM 3078 C C . VAL A 1 377 ? 142.303 68.076 49.005 1.00 66.18 399 VAL A C 1
ATOM 3079 O O . VAL A 1 377 ? 142.929 68.466 49.996 1.00 68.75 399 VAL A O 1
ATOM 3083 N N . VAL A 1 378 ? 141.742 66.874 48.922 1.00 60.48 400 VAL A N 1
ATOM 3084 C CA . VAL A 1 378 ? 141.986 65.804 49.884 1.00 58.64 400 VAL A CA 1
ATOM 3085 C C . VAL A 1 378 ? 142.943 64.809 49.245 1.00 64.44 400 VAL A C 1
ATOM 3086 O O . VAL A 1 378 ? 142.809 64.488 48.057 1.00 69.53 400 VAL A O 1
ATOM 3090 N N . THR A 1 379 ? 143.927 64.340 50.012 1.00 63.65 401 THR A N 1
ATOM 3091 C CA . THR A 1 379 ? 144.774 63.242 49.570 1.00 62.06 401 THR A CA 1
ATOM 3092 C C . THR A 1 379 ? 144.887 62.206 50.677 1.00 61.37 401 THR A C 1
ATOM 3093 O O . THR A 1 379 ? 144.727 62.502 51.864 1.00 69.30 401 THR A O 1
ATOM 3097 N N . TYR A 1 380 ? 145.183 60.980 50.260 1.00 63.50 402 TYR A N 1
ATOM 3098 C CA . TYR A 1 380 ? 145.283 59.846 51.163 1.00 66.83 402 TYR A CA 1
ATOM 3099 C C . TYR A 1 380 ? 146.328 58.881 50.623 1.00 68.06 402 TYR A C 1
ATOM 3100 O O . TYR A 1 380 ? 146.336 58.576 49.427 1.00 65.94 402 TYR A O 1
ATOM 3109 N N . GLY A 1 381 ? 147.207 58.411 51.507 1.00 62.24 403 GLY A N 1
ATOM 3110 C CA . GLY A 1 381 ? 148.225 57.458 51.118 1.00 62.28 403 GLY A CA 1
ATOM 3111 C C . GLY A 1 381 ? 149.394 58.046 50.365 1.00 72.62 403 GLY A C 1
ATOM 3112 O O . GLY A 1 381 ? 150.048 57.330 49.602 1.00 65.97 403 GLY A O 1
ATOM 3113 N N . SER A 1 382 ? 149.673 59.335 50.544 1.00 65.58 404 SER A N 1
ATOM 3114 C CA . SER A 1 382 ? 150.802 59.957 49.874 1.00 66.01 404 SER A CA 1
ATOM 3115 C C . SER A 1 382 ? 152.116 59.469 50.481 1.00 68.82 404 SER A C 1
ATOM 3116 O O . SER A 1 382 ? 152.170 59.002 51.622 1.00 69.75 404 SER A O 1
ATOM 3119 N N . ALA A 1 383 ? 153.183 59.564 49.686 1.00 70.52 405 ALA A N 1
ATOM 3120 C CA . ALA A 1 383 ? 154.555 59.368 50.159 1.00 69.46 405 ALA A CA 1
ATOM 3121 C C . ALA A 1 383 ? 154.773 57.992 50.780 1.00 68.65 405 ALA A C 1
ATOM 3122 O O . ALA A 1 383 ? 155.559 57.843 51.721 1.00 75.78 405 ALA A O 1
ATOM 3124 N N . LEU A 1 384 ? 154.087 56.987 50.271 1.00 70.40 406 LEU A N 1
ATOM 3125 C CA . LEU A 1 384 ? 154.294 55.621 50.715 1.00 75.75 406 LEU A CA 1
ATOM 3126 C C . LEU A 1 384 ? 155.295 54.914 49.816 1.00 80.44 406 LEU A C 1
ATOM 3127 O O . LEU A 1 384 ? 155.520 55.324 48.673 1.00 80.49 406 LEU A O 1
ATOM 3132 N N . PRO A 1 385 ? 155.928 53.850 50.304 1.00 83.12 407 PRO A N 1
ATOM 3133 C CA . PRO A 1 385 ? 156.633 52.952 49.387 1.00 85.59 407 PRO A CA 1
ATOM 3134 C C . PRO A 1 385 ? 155.640 52.329 48.420 1.00 80.71 407 PRO A C 1
ATOM 3135 O O . PRO A 1 385 ? 154.479 52.089 48.758 1.00 85.68 407 PRO A O 1
ATOM 3139 N N . ALA A 1 386 ? 156.098 52.090 47.196 1.00 81.59 408 ALA A N 1
ATOM 3140 C CA . ALA A 1 386 ? 155.258 51.456 46.187 1.00 86.39 408 ALA A CA 1
ATOM 3141 C C . ALA A 1 386 ? 155.171 49.968 46.505 1.00 91.77 408 ALA A C 1
ATOM 3142 O O . ALA A 1 386 ? 156.136 49.224 46.303 1.00 97.40 408 ALA A O 1
ATOM 3144 N N . GLU A 1 387 ? 154.019 49.538 47.013 1.00 86.23 409 GLU A N 1
ATOM 3145 C CA . GLU A 1 387 ? 153.833 48.170 47.475 1.00 87.32 409 GLU A CA 1
ATOM 3146 C C . GLU A 1 387 ? 152.398 47.747 47.209 1.00 84.55 409 GLU A C 1
ATOM 3147 O O . GLU A 1 387 ? 151.506 48.584 47.037 1.00 84.05 409 GLU A O 1
ATOM 3153 N N . ILE A 1 388 ? 152.180 46.431 47.194 1.00 87.58 410 ILE A N 1
ATOM 3154 C CA . ILE A 1 388 ? 150.819 45.921 47.114 1.00 86.45 410 ILE A CA 1
ATOM 3155 C C . ILE A 1 388 ? 150.053 46.355 48.354 1.00 87.02 410 ILE A C 1
ATOM 3156 O O . ILE A 1 388 ? 150.540 46.224 49.485 1.00 86.46 410 ILE A O 1
ATOM 3161 N N . ASN A 1 389 ? 148.860 46.910 48.135 1.00 88.03 411 ASN A N 1
ATOM 3162 C CA . ASN A 1 389 ? 147.945 47.396 49.167 1.00 81.48 411 ASN A CA 1
ATOM 3163 C C . ASN A 1 389 ? 148.413 48.688 49.825 1.00 85.31 411 ASN A C 1
ATOM 3164 O O . ASN A 1 389 ? 147.916 49.048 50.898 1.00 88.41 411 ASN A O 1
ATOM 3169 N N . ARG A 1 390 ? 149.350 49.408 49.212 1.00 83.94 412 ARG A N 1
ATOM 3170 C CA . ARG A 1 390 ? 149.671 50.780 49.607 1.00 87.55 412 ARG A CA 1
ATOM 3171 C C . ARG A 1 390 ? 149.173 51.676 48.478 1.00 79.33 412 ARG A C 1
ATOM 3172 O O . ARG A 1 390 ? 149.843 51.831 47.453 1.00 78.56 412 ARG A O 1
ATOM 3180 N N . SER A 1 391 ? 147.986 52.247 48.669 1.00 73.92 413 SER A N 1
ATOM 3181 C CA . SER A 1 391 ? 147.259 52.941 47.617 1.00 70.67 413 SER A CA 1
ATOM 3182 C C . SER A 1 391 ? 147.204 54.442 47.878 1.00 67.39 413 SER A C 1
ATOM 3183 O O . SER A 1 391 ? 147.249 54.897 49.024 1.00 71.75 413 SER A O 1
ATOM 3186 N N . PHE A 1 392 ? 147.095 55.200 46.791 1.00 64.52 414 PHE A N 1
ATOM 3187 C CA . PHE A 1 392 ? 146.915 56.643 46.821 1.00 68.18 414 PHE A CA 1
ATOM 3188 C C . PHE A 1 392 ? 145.512 56.990 46.343 1.00 66.51 414 PHE A C 1
ATOM 3189 O O . PHE A 1 392 ? 144.977 56.348 45.434 1.00 70.45 414 PHE A O 1
ATOM 3197 N N . LEU A 1 393 ? 144.922 58.004 46.968 1.00 64.07 415 LEU A N 1
ATOM 3198 C CA . LEU A 1 393 ? 143.602 58.495 46.603 1.00 69.51 415 LEU A CA 1
ATOM 3199 C C . LEU A 1 393 ? 143.597 60.007 46.743 1.00 70.89 415 LEU A C 1
ATOM 3200 O O . LEU A 1 393 ? 144.172 60.545 47.692 1.00 72.50 415 LEU A O 1
ATOM 3205 N N . SER A 1 394 ? 142.955 60.692 45.800 1.00 65.18 416 SER A N 1
ATOM 3206 C CA . SER A 1 394 ? 142.911 62.146 45.822 1.00 68.22 416 SER A CA 1
ATOM 3207 C C . SER A 1 394 ? 141.545 62.618 45.356 1.00 65.46 416 SER A C 1
ATOM 3208 O O . SER A 1 394 ? 140.874 61.944 44.572 1.00 71.38 416 SER A O 1
ATOM 3211 N N . PHE A 1 395 ? 141.144 63.791 45.844 1.00 63.43 417 PHE A N 1
ATOM 3212 C CA . PHE A 1 395 ? 139.852 64.379 45.521 1.00 59.89 417 PHE A CA 1
ATOM 3213 C C . PHE A 1 395 ? 139.983 65.893 45.574 1.00 65.51 417 PHE A C 1
ATOM 3214 O O . PHE A 1 395 ? 140.628 66.431 46.478 1.00 65.74 417 PHE A O 1
ATOM 3222 N N . LYS A 1 396 ? 139.372 66.573 44.605 1.00 66.16 418 LYS A N 1
ATOM 3223 C CA . LYS A 1 396 ? 139.438 68.026 44.523 1.00 68.35 418 LYS A CA 1
ATOM 3224 C C . LYS A 1 396 ? 138.044 68.607 44.348 1.00 69.11 418 LYS A C 1
ATOM 3225 O O . LYS A 1 396 ? 137.295 68.185 43.461 1.00 74.34 418 LYS A O 1
ATOM 3231 N N . SER A 1 397 ? 137.711 69.585 45.194 1.00 67.59 419 SER A N 1
ATOM 3232 C CA . SER A 1 397 ? 136.465 70.340 45.070 1.00 67.58 419 SER A CA 1
ATOM 3233 C C . SER A 1 397 ? 136.646 71.600 45.921 1.00 70.05 419 SER A C 1
ATOM 3234 O O . SER A 1 397 ? 136.556 71.531 47.149 1.00 75.01 419 SER A O 1
ATOM 3237 N N . GLY A 1 398 ? 136.921 72.725 45.270 1.00 75.71 420 GLY A N 1
ATOM 3238 C CA . GLY A 1 398 ? 137.245 73.926 46.007 1.00 72.66 420 GLY A CA 1
ATOM 3239 C C . GLY A 1 398 ? 136.921 75.184 45.233 1.00 71.36 420 GLY A C 1
ATOM 3240 O O . GLY A 1 398 ? 136.250 75.154 44.200 1.00 69.32 420 GLY A O 1
ATOM 3241 N N . LYS A 1 399 ? 137.412 76.300 45.762 1.00 72.14 421 LYS A N 1
ATOM 3242 C CA . LYS A 1 399 ? 137.159 77.611 45.183 1.00 69.79 421 LYS A CA 1
ATOM 3243 C C . LYS A 1 399 ? 138.216 77.945 44.139 1.00 73.91 421 LYS A C 1
ATOM 3244 O O . LYS A 1 399 ? 139.399 77.638 44.317 1.00 75.01 421 LYS A O 1
ATOM 3250 N N . LEU A 1 400 ? 137.777 78.562 43.044 1.00 73.74 422 LEU A N 1
ATOM 3251 C CA . LEU A 1 400 ? 138.696 79.007 42.007 1.00 72.33 422 LEU A CA 1
ATOM 3252 C C . LEU A 1 400 ? 139.709 79.983 42.589 1.00 78.41 422 LEU A C 1
ATOM 3253 O O . LEU A 1 400 ? 139.336 80.988 43.202 1.00 81.09 422 LEU A O 1
ATOM 3258 N N . GLY A 1 401 ? 140.991 79.675 42.404 1.00 75.15 423 GLY A N 1
ATOM 3259 C CA . GLY A 1 401 ? 142.067 80.428 43.006 1.00 72.69 423 GLY A CA 1
ATOM 3260 C C . GLY A 1 401 ? 142.412 80.020 44.421 1.00 72.55 423 GLY A C 1
ATOM 3261 O O . GLY A 1 401 ? 143.315 80.620 45.018 1.00 71.95 423 GLY A O 1
ATOM 3262 N N . GLY A 1 402 ? 141.746 79.012 44.968 1.00 67.35 424 GLY A N 1
ATOM 3263 C CA . GLY A 1 402 ? 141.857 78.711 46.376 1.00 63.78 424 GLY A CA 1
ATOM 3264 C C . GLY A 1 402 ? 141.031 79.666 47.220 1.00 65.50 424 GLY A C 1
ATOM 3265 O O . GLY A 1 402 ? 140.606 80.732 46.777 1.00 67.77 424 GLY A O 1
ATOM 3266 N N . ARG A 1 403 ? 140.800 79.263 48.473 1.00 69.31 425 ARG A N 1
ATOM 3267 C CA . ARG A 1 403 ? 139.895 80.026 49.333 1.00 72.85 425 ARG A CA 1
ATOM 3268 C C . ARG A 1 403 ? 140.373 81.459 49.521 1.00 73.42 425 ARG A C 1
ATOM 3269 O O . ARG A 1 403 ? 139.569 82.399 49.486 1.00 78.32 425 ARG A O 1
ATOM 3277 N N . ALA A 1 404 ? 141.681 81.644 49.719 1.00 65.83 426 ALA A N 1
ATOM 3278 C CA . ALA A 1 404 ? 142.208 82.974 50.007 1.00 69.39 426 ALA A CA 1
ATOM 3279 C C . ALA A 1 404 ? 141.947 83.936 48.854 1.00 71.01 426 ALA A C 1
ATOM 3280 O O . ALA A 1 404 ? 141.401 85.026 49.052 1.00 78.38 426 ALA A O 1
ATOM 3282 N N . ILE A 1 405 ? 142.334 83.545 47.637 1.00 70.98 427 ILE A N 1
ATOM 3283 C CA . ILE A 1 405 ? 142.140 84.401 46.465 1.00 71.00 427 ILE A CA 1
ATOM 3284 C C . ILE A 1 405 ? 140.655 84.649 46.222 1.00 75.17 427 ILE A C 1
ATOM 3285 O O . ILE A 1 405 ? 140.214 85.794 46.054 1.00 75.28 427 ILE A O 1
ATOM 3290 N N . TYR A 1 406 ? 139.861 83.575 46.209 1.00 73.09 428 TYR A N 1
ATOM 3291 C CA . TYR A 1 406 ? 138.421 83.689 46.001 1.00 71.87 428 TYR A CA 1
ATOM 3292 C C . TYR A 1 406 ? 137.786 84.646 47.005 1.00 75.52 428 TYR A C 1
ATOM 3293 O O . TYR A 1 406 ? 137.016 85.541 46.632 1.00 77.86 428 TYR A O 1
ATOM 3302 N N . ASP A 1 407 ? 138.116 84.482 48.289 1.00 71.48 429 ASP A N 1
ATOM 3303 C CA . ASP A 1 407 ? 137.492 85.299 49.324 1.00 75.65 429 ASP A CA 1
ATOM 3304 C C . ASP A 1 407 ? 137.980 86.742 49.268 1.00 78.75 429 ASP A C 1
ATOM 3305 O O . ASP A 1 407 ? 137.198 87.671 49.495 1.00 78.15 429 ASP A O 1
ATOM 3310 N N . ILE A 1 408 ? 139.267 86.951 48.977 1.00 78.41 430 ILE A N 1
ATOM 3311 C CA . ILE A 1 408 ? 139.785 88.310 48.828 1.00 75.42 430 ILE A CA 1
ATOM 3312 C C . ILE A 1 408 ? 139.018 89.046 47.738 1.00 76.27 430 ILE A C 1
ATOM 3313 O O . ILE A 1 408 ? 138.539 90.169 47.935 1.00 76.43 430 ILE A O 1
ATOM 3318 N N . VAL A 1 409 ? 138.880 88.411 46.572 1.00 76.73 431 VAL A N 1
ATOM 3319 C CA . VAL A 1 409 ? 138.182 89.030 45.450 1.00 76.54 431 VAL A CA 1
ATOM 3320 C C . VAL A 1 409 ? 136.720 89.279 45.802 1.00 86.86 431 VAL A C 1
ATOM 3321 O O . VAL A 1 409 ? 136.190 90.375 45.588 1.00 91.82 431 VAL A O 1
ATOM 3325 N N . HIS A 1 410 ? 136.055 88.275 46.376 1.00 84.65 432 HIS A N 1
ATOM 3326 C CA . HIS A 1 410 ? 134.601 88.324 46.500 1.00 80.97 432 HIS A CA 1
ATOM 3327 C C . HIS A 1 410 ? 134.128 89.192 47.664 1.00 85.14 432 HIS A C 1
ATOM 3328 O O . HIS A 1 410 ? 133.053 89.792 47.579 1.00 92.19 432 HIS A O 1
ATOM 3335 N N . ARG A 1 411 ? 134.901 89.272 48.746 1.00 82.79 433 ARG A N 1
ATOM 3336 C CA . ARG A 1 411 ? 134.589 90.178 49.844 1.00 85.45 433 ARG A CA 1
ATOM 3337 C C . ARG A 1 411 ? 135.391 91.471 49.783 1.00 90.65 433 ARG A C 1
ATOM 3338 O O . ARG A 1 411 ? 135.378 92.240 50.750 1.00 93.60 433 ARG A O 1
ATOM 3346 N N . ASN A 1 412 ? 136.043 91.739 48.650 1.00 88.28 434 ASN A N 1
ATOM 3347 C CA . ASN A 1 412 ? 136.760 92.989 48.417 1.00 89.01 434 ASN A CA 1
ATOM 3348 C C . ASN A 1 412 ? 137.708 93.291 49.580 1.00 81.78 434 ASN A C 1
ATOM 3349 O O . ASN A 1 412 ? 137.655 94.339 50.225 1.00 86.60 434 ASN A O 1
ATOM 3354 N N . LYS A 1 413 ? 138.596 92.340 49.848 1.00 82.06 435 LYS A N 1
ATOM 3355 C CA . LYS A 1 413 ? 139.634 92.600 50.828 1.00 79.12 435 LYS A CA 1
ATOM 3356 C C . LYS A 1 413 ? 140.810 93.288 50.149 1.00 83.12 435 LYS A C 1
ATOM 3357 O O . LYS A 1 413 ? 140.920 93.311 48.918 1.00 87.30 435 LYS A O 1
ATOM 3363 N N . TYR A 1 414 ? 141.666 93.890 50.967 1.00 81.49 436 TYR A N 1
ATOM 3364 C CA . TYR A 1 414 ? 142.855 94.601 50.499 1.00 76.22 436 TYR A CA 1
ATOM 3365 C C . TYR A 1 414 ? 142.489 95.629 49.428 1.00 75.53 436 TYR A C 1
ATOM 3366 O O . TYR A 1 414 ? 142.995 95.610 48.302 1.00 77.82 436 TYR A O 1
ATOM 3375 N N . LYS A 1 415 ? 141.590 96.541 49.816 1.00 81.67 437 LYS A N 1
ATOM 3376 C CA . LYS A 1 415 ? 141.028 97.501 48.870 1.00 80.42 437 LYS A CA 1
ATOM 3377 C C . LYS A 1 415 ? 142.111 98.315 48.175 1.00 80.42 437 LYS A C 1
ATOM 3378 O O . LYS A 1 415 ? 142.000 98.617 46.982 1.00 82.27 437 LYS A O 1
ATOM 3384 N N . ASP A 1 416 ? 143.168 98.683 48.904 1.00 76.82 438 ASP A N 1
ATOM 3385 C CA . ASP A 1 416 ? 144.221 99.508 48.322 1.00 81.22 438 ASP A CA 1
ATOM 3386 C C . ASP A 1 416 ? 144.963 98.799 47.196 1.00 79.81 438 ASP A C 1
ATOM 3387 O O . ASP A 1 416 ? 145.538 99.470 46.331 1.00 77.82 438 ASP A O 1
ATOM 3392 N N . TRP A 1 417 ? 144.962 97.469 47.180 1.00 79.31 439 TRP A N 1
ATOM 3393 C CA . TRP A 1 417 ? 145.756 96.690 46.236 1.00 79.51 439 TRP A CA 1
ATOM 3394 C C . TRP A 1 417 ? 144.936 95.948 45.196 1.00 76.93 439 TRP A C 1
ATOM 3395 O O . TRP A 1 417 ? 145.370 95.840 44.047 1.00 75.66 439 TRP A O 1
ATOM 3406 N N . ILE A 1 418 ? 143.777 95.418 45.575 1.00 74.14 440 ILE A N 1
ATOM 3407 C CA . ILE A 1 418 ? 143.044 94.437 44.782 1.00 75.07 440 ILE A CA 1
ATOM 3408 C C . ILE A 1 418 ? 141.768 95.087 44.263 1.00 81.27 440 ILE A C 1
ATOM 3409 O O . ILE A 1 418 ? 140.929 95.540 45.050 1.00 88.84 440 ILE A O 1
ATOM 3414 N N . LYS A 1 419 ? 141.616 95.121 42.938 1.00 74.54 441 LYS A N 1
ATOM 3415 C CA . LYS A 1 419 ? 140.359 95.541 42.336 1.00 84.98 441 LYS A CA 1
ATOM 3416 C C . LYS A 1 419 ? 139.751 94.400 41.531 1.00 86.58 441 LYS A C 1
ATOM 3417 O O . LYS A 1 419 ? 139.573 94.514 40.314 1.00 101.05 441 LYS A O 1
ATOM 3423 N N . GLY A 1 420 ? 139.445 93.294 42.199 1.00 81.95 442 GLY A N 1
ATOM 3424 C CA . GLY A 1 420 ? 138.788 92.171 41.557 1.00 79.61 442 GLY A CA 1
ATOM 3425 C C . GLY A 1 420 ? 139.765 91.151 41.002 1.00 77.79 442 GLY A C 1
ATOM 3426 O O . GLY A 1 420 ? 140.957 91.128 41.326 1.00 80.27 442 GLY A O 1
ATOM 3427 N N . TRP A 1 421 ? 139.234 90.287 40.132 1.00 80.00 443 TRP A N 1
ATOM 3428 C CA . TRP A 1 421 ? 140.041 89.251 39.497 1.00 74.99 443 TRP A CA 1
ATOM 3429 C C . TRP A 1 421 ? 141.157 89.817 38.632 1.00 73.84 443 TRP A C 1
ATOM 3430 O O . TRP A 1 421 ? 142.055 89.060 38.248 1.00 76.30 443 TRP A O 1
ATOM 3441 N N . ARG A 1 422 ? 141.124 91.114 38.312 1.00 73.72 444 ARG A N 1
ATOM 3442 C CA . ARG A 1 422 ? 142.176 91.719 37.504 1.00 66.05 444 ARG A CA 1
ATOM 3443 C C . ARG A 1 422 ? 143.558 91.542 38.126 1.00 71.09 444 ARG A C 1
ATOM 3444 O O . ARG A 1 422 ? 144.558 91.530 37.399 1.00 78.83 444 ARG A O 1
ATOM 3452 N N . ASN A 1 423 ? 143.637 91.366 39.446 1.00 73.47 445 ASN A N 1
ATOM 3453 C CA . ASN A 1 423 ? 144.906 91.223 40.147 1.00 74.59 445 ASN A CA 1
ATOM 3454 C C . ASN A 1 423 ? 145.284 89.771 40.414 1.00 80.04 445 ASN A C 1
ATOM 3455 O O . ASN A 1 423 ? 146.239 89.519 41.157 1.00 74.81 445 ASN A O 1
ATOM 3460 N N . PHE A 1 424 ? 144.561 88.815 39.837 1.00 81.71 446 PHE A N 1
ATOM 3461 C CA . PHE A 1 424 ? 144.913 87.408 39.951 1.00 74.90 446 PHE A CA 1
ATOM 3462 C C . PHE A 1 424 ? 144.740 86.751 38.589 1.00 78.82 446 PHE A C 1
ATOM 3463 O O . PHE A 1 424 ? 144.088 87.292 37.692 1.00 90.29 446 PHE A O 1
ATOM 3471 N N . ASN A 1 425 ? 145.348 85.575 38.440 1.00 68.20 447 ASN A N 1
ATOM 3472 C CA . ASN A 1 425 ? 145.420 84.887 37.150 1.00 63.87 447 ASN A CA 1
ATOM 3473 C C . ASN A 1 425 ? 145.251 83.391 37.407 1.00 69.76 447 ASN A C 1
ATOM 3474 O O . ASN A 1 425 ? 146.196 82.717 37.830 1.00 75.19 447 ASN A O 1
ATOM 3479 N N . ALA A 1 426 ? 144.049 82.876 37.138 1.00 68.89 448 ALA A N 1
ATOM 3480 C CA . ALA A 1 426 ? 143.718 81.476 37.366 1.00 66.24 448 ALA A CA 1
ATOM 3481 C C . ALA A 1 426 ? 143.688 80.664 36.073 1.00 62.45 448 ALA A C 1
ATOM 3482 O O . ALA A 1 426 ? 143.037 79.615 36.023 1.00 72.19 448 ALA A O 1
ATOM 3484 N N . GLY A 1 427 ? 144.388 81.121 35.033 1.00 61.64 449 GLY A N 1
ATOM 3485 C CA . GLY A 1 427 ? 144.335 80.490 33.723 1.00 62.65 449 GLY A CA 1
ATOM 3486 C C . GLY A 1 427 ? 144.878 79.076 33.665 1.00 69.75 449 GLY A C 1
ATOM 3487 O O . GLY A 1 427 ? 144.607 78.372 32.686 1.00 81.16 449 GLY A O 1
ATOM 3488 N N . HIS A 1 428 ? 145.632 78.645 34.673 1.00 64.51 450 HIS A N 1
ATOM 3489 C CA . HIS A 1 428 ? 146.189 77.300 34.688 1.00 67.40 450 HIS A CA 1
ATOM 3490 C C . HIS A 1 428 ? 145.306 76.300 35.423 1.00 71.54 450 HIS A C 1
ATOM 3491 O O . HIS A 1 428 ? 145.623 75.106 35.432 1.00 69.26 450 HIS A O 1
ATOM 3498 N N . GLU A 1 429 ? 144.214 76.750 36.031 1.00 66.06 451 GLU A N 1
ATOM 3499 C CA . GLU A 1 429 ? 143.302 75.830 36.692 1.00 70.43 451 GLU A CA 1
ATOM 3500 C C . GLU A 1 429 ? 142.554 74.997 35.653 1.00 66.32 451 GLU A C 1
ATOM 3501 O O . GLU A 1 429 ? 142.569 75.286 34.453 1.00 71.03 451 GLU A O 1
ATOM 3507 N N . HIS A 1 430 ? 141.896 73.948 36.125 1.00 69.41 452 HIS A N 1
ATOM 3508 C CA . HIS A 1 430 ? 141.135 73.106 35.223 1.00 71.15 452 HIS A CA 1
ATOM 3509 C C . HIS A 1 430 ? 139.671 73.077 35.637 1.00 73.79 452 HIS A C 1
ATOM 3510 O O . HIS A 1 430 ? 139.352 73.223 36.822 1.00 80.31 452 HIS A O 1
ATOM 3517 N N . PRO A 1 431 ? 138.757 72.915 34.684 1.00 77.55 453 PRO A N 1
ATOM 3518 C CA . PRO A 1 431 ? 137.368 72.604 35.043 1.00 74.54 453 PRO A CA 1
ATOM 3519 C C . PRO A 1 431 ? 137.300 71.224 35.682 1.00 74.61 453 PRO A C 1
ATOM 3520 O O . PRO A 1 431 ? 136.848 70.269 35.041 1.00 81.96 453 PRO A O 1
ATOM 3524 N N . ASP A 1 432 ? 137.745 71.109 36.931 1.00 68.03 454 ASP A N 1
ATOM 3525 C CA . ASP A 1 432 ? 138.065 69.802 37.498 1.00 66.33 454 ASP A CA 1
ATOM 3526 C C . ASP A 1 432 ? 137.464 69.585 38.889 1.00 74.29 454 ASP A C 1
ATOM 3527 O O . ASP A 1 432 ? 137.961 68.771 39.656 1.00 77.45 454 ASP A O 1
ATOM 3532 N N . GLN A 1 433 ? 136.409 70.308 39.242 1.00 66.04 455 GLN A N 1
ATOM 3533 C CA . GLN A 1 433 ? 135.883 70.205 40.595 1.00 74.46 455 GLN A CA 1
ATOM 3534 C C . GLN A 1 433 ? 134.969 69.001 40.728 1.00 76.03 455 GLN A C 1
ATOM 3535 O O . GLN A 1 433 ? 134.138 68.736 39.853 1.00 74.49 455 GLN A O 1
ATOM 3541 N N . ASN A 1 434 ? 135.138 68.273 41.838 1.00 76.52 456 ASN A N 1
ATOM 3542 C CA . ASN A 1 434 ? 134.654 66.912 42.083 1.00 70.13 456 ASN A CA 1
ATOM 3543 C C . ASN A 1 434 ? 135.461 65.865 41.321 1.00 71.54 456 ASN A C 1
ATOM 3544 O O . ASN A 1 434 ? 135.020 64.713 41.201 1.00 76.94 456 ASN A O 1
ATOM 3549 N N . SER A 1 435 ? 136.630 66.232 40.795 1.00 71.27 457 SER A N 1
ATOM 3550 C CA . SER A 1 435 ? 137.512 65.237 40.206 1.00 70.59 457 SER A CA 1
ATOM 3551 C C . SER A 1 435 ? 138.202 64.432 41.299 1.00 71.25 457 SER A C 1
ATOM 3552 O O . SER A 1 435 ? 138.318 64.861 42.450 1.00 73.55 457 SER A O 1
ATOM 3555 N N . PHE A 1 436 ? 138.672 63.249 40.918 1.00 68.25 458 PHE A N 1
ATOM 3556 C CA . PHE A 1 436 ? 139.438 62.400 41.815 1.00 68.58 458 PHE A CA 1
ATOM 3557 C C . PHE A 1 436 ? 140.507 61.667 41.016 1.00 70.79 458 PHE A C 1
ATOM 3558 O O . PHE A 1 436 ? 140.505 61.668 39.782 1.00 70.79 458 PHE A O 1
ATOM 3566 N N . THR A 1 437 ? 141.452 61.068 41.741 1.00 67.60 459 THR A N 1
ATOM 3567 C CA . THR A 1 437 ? 142.410 60.129 41.175 1.00 71.64 459 THR A CA 1
ATOM 3568 C C . THR A 1 437 ? 142.513 58.930 42.109 1.00 70.74 459 THR A C 1
ATOM 3569 O O . THR A 1 437 ? 142.168 59.007 43.289 1.00 75.58 459 THR A O 1
ATOM 3573 N N . PHE A 1 438 ? 142.987 57.812 41.565 1.00 68.97 460 PHE A N 1
ATOM 3574 C CA . PHE A 1 438 ? 143.066 56.568 42.325 1.00 71.89 460 PHE A CA 1
ATOM 3575 C C . PHE A 1 438 ? 144.236 55.750 41.803 1.00 75.23 460 PHE A C 1
ATOM 3576 O O . PHE A 1 438 ? 144.284 55.429 40.611 1.00 72.25 460 PHE A O 1
ATOM 3584 N N . ALA A 1 439 ? 145.177 55.425 42.687 1.00 76.73 461 ALA A N 1
ATOM 3585 C CA . ALA A 1 439 ? 146.377 54.667 42.332 1.00 73.24 461 ALA A CA 1
ATOM 3586 C C . ALA A 1 439 ? 146.510 53.471 43.265 1.00 79.42 461 ALA A C 1
ATOM 3587 O O . ALA A 1 439 ? 147.335 53.478 44.189 1.00 84.16 461 ALA A O 1
ATOM 3589 N N . PRO A 1 440 ? 145.715 52.421 43.050 1.00 72.83 462 PRO A N 1
ATOM 3590 C CA . PRO A 1 440 ? 145.805 51.238 43.920 1.00 75.11 462 PRO A CA 1
ATOM 3591 C C . PRO A 1 440 ? 147.129 50.505 43.746 1.00 76.30 462 PRO A C 1
ATOM 3592 O O . PRO A 1 440 ? 147.625 50.335 42.629 1.00 79.77 462 PRO A O 1
ATOM 3596 N N . ASN A 1 441 ? 147.690 50.065 44.874 1.00 78.27 463 ASN A N 1
ATOM 3597 C CA . ASN A 1 441 ? 149.024 49.464 44.959 1.00 73.83 463 ASN A CA 1
ATOM 3598 C C . ASN A 1 441 ? 150.111 50.373 44.396 1.00 71.88 463 ASN A C 1
ATOM 3599 O O . ASN A 1 441 ? 151.194 49.900 44.039 1.00 76.28 463 ASN A O 1
ATOM 3604 N N . GLY A 1 442 ? 149.859 51.677 44.316 1.00 73.18 464 GLY A N 1
ATOM 3605 C CA . GLY A 1 442 ? 150.802 52.573 43.682 1.00 72.22 464 GLY A CA 1
ATOM 3606 C C . GLY A 1 442 ? 150.828 52.498 42.175 1.00 77.36 464 GLY A C 1
ATOM 3607 O O . GLY A 1 442 ? 151.720 53.089 41.555 1.00 85.72 464 GLY A O 1
ATOM 3608 N N . VAL A 1 443 ? 149.884 51.786 41.567 1.00 86.56 465 VAL A N 1
ATOM 3609 C CA . VAL A 1 443 ? 149.790 51.667 40.116 1.00 83.57 465 VAL A CA 1
ATOM 3610 C C . VAL A 1 443 ? 148.719 52.648 39.642 1.00 77.38 465 VAL A C 1
ATOM 3611 O O . VAL A 1 443 ? 147.531 52.443 39.945 1.00 82.19 465 VAL A O 1
ATOM 3615 N N . PRO A 1 444 ? 149.084 53.723 38.928 1.00 75.50 466 PRO A N 1
ATOM 3616 C CA . PRO A 1 444 ? 148.075 54.680 38.450 1.00 76.75 466 PRO A CA 1
ATOM 3617 C C . PRO A 1 444 ? 146.946 54.039 37.657 1.00 76.78 466 PRO A C 1
ATOM 3618 O O . PRO A 1 444 ? 147.166 53.462 36.586 1.00 79.36 466 PRO A O 1
ATOM 3622 N N . PHE A 1 445 ? 145.729 54.138 38.192 1.00 72.93 467 PHE A N 1
ATOM 3623 C CA . PHE A 1 445 ? 144.532 53.594 37.558 1.00 76.38 467 PHE A CA 1
ATOM 3624 C C . PHE A 1 445 ? 143.695 54.726 36.974 1.00 78.40 467 PHE A C 1
ATOM 3625 O O . PHE A 1 445 ? 143.613 54.865 35.751 1.00 77.48 467 PHE A O 1
ATOM 3633 N N . ILE A 1 446 ? 143.057 55.532 37.816 1.00 71.23 468 ILE A N 1
ATOM 3634 C CA . ILE A 1 446 ? 142.372 56.745 37.388 1.00 71.34 468 ILE A CA 1
ATOM 3635 C C . ILE A 1 446 ? 143.308 57.910 37.666 1.00 73.64 468 ILE A C 1
ATOM 3636 O O . ILE A 1 446 ? 143.625 58.196 38.828 1.00 72.36 468 ILE A O 1
ATOM 3641 N N . THR A 1 447 ? 143.770 58.573 36.614 1.00 75.53 469 THR A N 1
ATOM 3642 C CA . THR A 1 447 ? 144.788 59.598 36.758 1.00 71.72 469 THR A CA 1
ATOM 3643 C C . THR A 1 447 ? 144.261 60.945 36.289 1.00 72.89 469 THR A C 1
ATOM 3644 O O . THR A 1 447 ? 143.206 61.052 35.658 1.00 79.37 469 THR A O 1
ATOM 3648 N N . GLU A 1 448 ? 145.021 61.981 36.615 1.00 68.16 470 GLU A N 1
ATOM 3649 C CA . GLU A 1 448 ? 144.829 63.268 35.971 1.00 75.95 470 GLU A CA 1
ATOM 3650 C C . GLU A 1 448 ? 145.361 63.208 34.547 1.00 73.16 470 GLU A C 1
ATOM 3651 O O . GLU A 1 448 ? 146.354 62.534 34.261 1.00 76.67 470 GLU A O 1
ATOM 3657 N N . ALA A 1 449 ? 144.683 63.908 33.647 1.00 76.05 471 ALA A N 1
ATOM 3658 C CA . ALA A 1 449 ? 145.256 64.242 32.352 1.00 79.12 471 ALA A CA 1
ATOM 3659 C C . ALA A 1 449 ? 146.044 65.535 32.523 1.00 98.26 471 ALA A C 1
ATOM 3660 O O . ALA A 1 449 ? 145.550 66.489 33.132 1.00 123.12 471 ALA A O 1
ATOM 3662 N N . LEU A 1 450 ? 147.263 65.559 31.994 1.00 92.75 472 LEU A N 1
ATOM 3663 C CA . LEU A 1 450 ? 148.249 66.566 32.366 1.00 81.37 472 LEU A CA 1
ATOM 3664 C C . LEU A 1 450 ? 147.939 67.962 31.831 1.00 83.13 472 LEU A C 1
ATOM 3665 O O . LEU A 1 450 ? 146.784 68.392 31.779 1.00 88.11 472 LEU A O 1
ATOM 3670 N N . TYR A 1 451 ? 148.998 68.681 31.476 1.00 79.36 473 TYR A N 1
ATOM 3671 C CA . TYR A 1 451 ? 148.870 69.984 30.840 1.00 73.89 473 TYR A CA 1
ATOM 3672 C C . TYR A 1 451 ? 148.116 69.838 29.521 1.00 77.12 473 TYR A C 1
ATOM 3673 O O . TYR A 1 451 ? 148.557 69.109 28.624 1.00 80.71 473 TYR A O 1
ATOM 3682 N N . GLY A 1 452 ? 146.980 70.520 29.403 1.00 71.10 474 GLY A N 1
ATOM 3683 C CA . GLY A 1 452 ? 146.187 70.417 28.201 1.00 73.40 474 GLY A CA 1
ATOM 3684 C C . GLY A 1 452 ? 145.100 71.466 28.064 1.00 76.24 474 GLY A C 1
ATOM 3685 O O . GLY A 1 452 ? 144.952 72.364 28.901 1.00 75.26 474 GLY A O 1
ATOM 3686 N N . PRO A 1 453 ? 144.318 71.371 26.985 1.00 75.32 475 PRO A N 1
ATOM 3687 C CA . PRO A 1 453 ? 143.218 72.322 26.781 1.00 76.55 475 PRO A CA 1
ATOM 3688 C C . PRO A 1 453 ? 142.208 72.247 27.914 1.00 77.16 475 PRO A C 1
ATOM 3689 O O . PRO A 1 453 ? 141.951 71.182 28.479 1.00 79.46 475 PRO A O 1
ATOM 3693 N N . LYS A 1 454 ? 141.630 73.403 28.242 1.00 78.07 476 LYS A N 1
ATOM 3694 C CA . LYS A 1 454 ? 140.715 73.525 29.377 1.00 77.29 476 LYS A CA 1
ATOM 3695 C C . LYS A 1 454 ? 139.311 73.046 29.000 1.00 74.93 476 LYS A C 1
ATOM 3696 O O . LYS A 1 454 ? 138.338 73.799 28.998 1.00 82.96 476 LYS A O 1
ATOM 3702 N N . TYR A 1 455 ? 139.220 71.760 28.674 1.00 74.13 477 TYR A N 1
ATOM 3703 C CA . TYR A 1 455 ? 137.938 71.110 28.431 1.00 78.11 477 TYR A CA 1
ATOM 3704 C C . TYR A 1 455 ? 137.530 70.337 29.677 1.00 80.25 477 TYR A C 1
ATOM 3705 O O . TYR A 1 455 ? 138.352 69.625 30.266 1.00 81.45 477 TYR A O 1
ATOM 3714 N N . THR A 1 456 ? 136.259 70.473 30.065 1.00 82.03 478 THR A N 1
ATOM 3715 C CA . THR A 1 456 ? 135.747 69.779 31.242 1.00 79.87 478 THR A CA 1
ATOM 3716 C C . THR A 1 456 ? 136.015 68.280 31.164 1.00 78.55 478 THR A C 1
ATOM 3717 O O . THR A 1 456 ? 136.449 67.663 32.143 1.00 79.18 478 THR A O 1
ATOM 3721 N N . PHE A 1 457 ? 135.800 67.683 29.991 1.00 74.31 479 PHE A N 1
ATOM 3722 C CA . PHE A 1 457 ? 135.921 66.233 29.886 1.00 77.55 479 PHE A CA 1
ATOM 3723 C C . PHE A 1 457 ? 137.365 65.739 29.883 1.00 74.75 479 PHE A C 1
ATOM 3724 O O . PHE A 1 457 ? 137.574 64.526 29.767 1.00 74.77 479 PHE A O 1
ATOM 3732 N N . PHE A 1 458 ? 138.354 66.620 30.002 1.00 72.37 480 PHE A N 1
ATOM 3733 C CA . PHE A 1 458 ? 139.728 66.196 30.226 1.00 76.44 480 PHE A CA 1
ATOM 3734 C C . PHE A 1 458 ? 140.036 65.995 31.702 1.00 76.15 480 PHE A C 1
ATOM 3735 O O . PHE A 1 458 ? 141.185 65.710 32.053 1.00 79.86 480 PHE A O 1
ATOM 3743 N N . ASN A 1 459 ? 139.036 66.136 32.567 1.00 65.08 481 ASN A N 1
ATOM 3744 C CA . ASN A 1 459 ? 139.152 65.860 33.989 1.00 74.96 481 ASN A CA 1
ATOM 3745 C C . ASN A 1 459 ? 138.104 64.824 34.380 1.00 75.44 481 ASN A C 1
ATOM 3746 O O . ASN A 1 459 ? 137.142 64.577 33.648 1.00 79.59 481 ASN A O 1
ATOM 3751 N N . ASN A 1 460 ? 138.303 64.207 35.546 1.00 72.82 482 ASN A N 1
ATOM 3752 C CA . ASN A 1 460 ? 137.463 63.092 35.985 1.00 68.79 482 ASN A CA 1
ATOM 3753 C C . ASN A 1 460 ? 136.184 63.631 36.635 1.00 70.59 482 ASN A C 1
ATOM 3754 O O . ASN A 1 460 ? 135.950 63.515 37.840 1.00 68.43 482 ASN A O 1
ATOM 3759 N N . VAL A 1 461 ? 135.342 64.239 35.795 1.00 70.42 483 VAL A N 1
ATOM 3760 C CA . VAL A 1 461 ? 134.152 64.956 36.253 1.00 69.05 483 VAL A CA 1
ATOM 3761 C C . VAL A 1 461 ? 132.969 64.670 35.334 1.00 81.58 483 VAL A C 1
ATOM 3762 O O . VAL A 1 461 ? 133.062 63.840 34.421 1.00 88.73 483 VAL A O 1
ATOM 3766 N N . LEU A 1 462 ? 131.855 65.368 35.556 1.00 78.91 484 LEU A N 1
ATOM 3767 C CA . LEU A 1 462 ? 130.628 65.157 34.799 1.00 80.48 484 LEU A CA 1
ATOM 3768 C C . LEU A 1 462 ? 130.361 66.307 33.835 1.00 85.87 484 LEU A C 1
ATOM 3769 O O . LEU A 1 462 ? 130.719 67.460 34.093 1.00 84.70 484 LEU A O 1
ATOM 3774 N N . MET A 1 463 ? 129.709 65.971 32.722 1.00 89.48 485 MET A N 1
ATOM 3775 C CA . MET A 1 463 ? 129.060 66.928 31.839 1.00 88.69 485 MET A CA 1
ATOM 3776 C C . MET A 1 463 ? 127.579 66.571 31.742 1.00 88.57 485 MET A C 1
ATOM 3777 O O . MET A 1 463 ? 127.169 65.460 32.091 1.00 87.69 485 MET A O 1
ATOM 3782 N N . PHE A 1 464 ? 126.770 67.525 31.279 1.00 89.02 486 PHE A N 1
ATOM 3783 C CA . PHE A 1 464 ? 125.325 67.345 31.197 1.00 97.03 486 PHE A CA 1
ATOM 3784 C C . PHE A 1 464 ? 124.850 67.672 29.782 1.00 102.31 486 PHE A C 1
ATOM 3785 O O . PHE A 1 464 ? 125.511 68.405 29.041 1.00 102.08 486 PHE A O 1
ATOM 3793 N N . SER A 1 465 ? 123.677 67.123 29.411 1.00 98.20 487 SER A N 1
ATOM 3794 C CA . SER A 1 465 ? 123.437 66.753 28.012 1.00 107.70 487 SER A CA 1
ATOM 3795 C C . SER A 1 465 ? 122.664 67.731 27.124 1.00 120.58 487 SER A C 1
ATOM 3796 O O . SER A 1 465 ? 123.063 67.911 25.969 1.00 135.31 487 SER A O 1
ATOM 3799 N N . PRO A 1 466 ? 121.533 68.332 27.549 1.00 123.70 488 PRO A N 1
ATOM 3800 C CA . PRO A 1 466 ? 120.888 69.311 26.665 1.00 118.03 488 PRO A CA 1
ATOM 3801 C C . PRO A 1 466 ? 121.156 70.730 27.129 1.00 115.88 488 PRO A C 1
ATOM 3802 O O . PRO A 1 466 ? 120.391 71.297 27.915 1.00 117.44 488 PRO A O 1
ATOM 3806 N N . ALA A 1 467 ? 122.255 71.304 26.651 1.00 112.57 489 ALA A N 1
ATOM 3807 C CA . ALA A 1 467 ? 122.685 72.609 27.128 1.00 113.70 489 ALA A CA 1
ATOM 3808 C C . ALA A 1 467 ? 121.705 73.693 26.707 1.00 128.04 489 ALA A C 1
ATOM 3809 O O . ALA A 1 467 ? 121.188 73.691 25.585 1.00 129.19 489 ALA A O 1
ATOM 3811 N N . VAL A 1 468 ? 121.438 74.617 27.630 1.00 127.54 490 VAL A N 1
ATOM 3812 C CA . VAL A 1 468 ? 120.686 75.817 27.280 1.00 136.39 490 VAL A CA 1
ATOM 3813 C C . VAL A 1 468 ? 121.450 76.624 26.240 1.00 135.58 490 VAL A C 1
ATOM 3814 O O . VAL A 1 468 ? 120.911 76.994 25.190 1.00 133.09 490 VAL A O 1
ATOM 3818 N N . SER A 1 469 ? 122.725 76.889 26.511 1.00 139.36 491 SER A N 1
ATOM 3819 C CA . SER A 1 469 ? 123.548 77.692 25.623 1.00 138.34 491 SER A CA 1
ATOM 3820 C C . SER A 1 469 ? 123.919 76.897 24.373 1.00 140.96 491 SER A C 1
ATOM 3821 O O . SER A 1 469 ? 123.517 75.745 24.184 1.00 140.50 491 SER A O 1
ATOM 3824 N N . LYS A 1 470 ? 124.694 77.539 23.502 1.00 140.62 492 LYS A N 1
ATOM 3825 C CA . LYS A 1 470 ? 125.308 76.891 22.345 1.00 142.74 492 LYS A CA 1
ATOM 3826 C C . LYS A 1 470 ? 126.801 77.193 22.423 1.00 143.75 492 LYS A C 1
ATOM 3827 O O . LYS A 1 470 ? 127.239 78.306 22.114 1.00 142.83 492 LYS A O 1
ATOM 3833 N N . SER A 1 471 ? 127.573 76.208 22.867 1.00 149.05 493 SER A N 1
ATOM 3834 C CA . SER A 1 471 ? 129.018 76.272 22.923 1.00 141.99 493 SER A CA 1
ATOM 3835 C C . SER A 1 471 ? 129.580 75.343 21.848 1.00 141.35 493 SER A C 1
ATOM 3836 O O . SER A 1 471 ? 128.877 74.981 20.894 1.00 135.44 493 SER A O 1
ATOM 3839 N N . CYS A 1 472 ? 130.842 74.952 22.002 1.00 134.64 494 CYS A N 1
ATOM 3840 C CA . CYS A 1 472 ? 131.287 73.729 21.354 1.00 138.28 494 CYS A CA 1
ATOM 3841 C C . CYS A 1 472 ? 130.753 72.574 22.192 1.00 139.00 494 CYS A C 1
ATOM 3842 O O . CYS A 1 472 ? 129.814 72.759 22.976 1.00 145.90 494 CYS A O 1
ATOM 3845 N N . PHE A 1 473 ? 131.341 71.388 22.052 1.00 138.57 495 PHE A N 1
ATOM 3846 C CA . PHE A 1 473 ? 130.909 70.217 22.812 1.00 125.74 495 PHE A CA 1
ATOM 3847 C C . PHE A 1 473 ? 129.435 69.892 22.558 1.00 120.90 495 PHE A C 1
ATOM 3848 O O . PHE A 1 473 ? 128.728 69.426 23.456 1.00 114.61 495 PHE A O 1
ATOM 3856 N N . SER A 1 474 ? 128.958 70.171 21.337 1.00 129.22 496 SER A N 1
ATOM 3857 C CA . SER A 1 474 ? 127.700 69.659 20.799 1.00 133.59 496 SER A CA 1
ATOM 3858 C C . SER A 1 474 ? 126.530 70.124 21.687 1.00 117.81 496 SER A C 1
ATOM 3859 O O . SER A 1 474 ? 126.413 71.341 21.870 1.00 111.01 496 SER A O 1
ATOM 3862 N N . PRO A 1 475 ? 125.638 69.298 22.247 1.00 113.14 497 PRO A N 1
ATOM 3863 C CA . PRO A 1 475 ? 124.755 69.850 23.288 1.00 113.52 497 PRO A CA 1
ATOM 3864 C C . PRO A 1 475 ? 125.253 69.629 24.709 1.00 112.08 497 PRO A C 1
ATOM 3865 O O . PRO A 1 475 ? 124.552 70.018 25.648 1.00 117.85 497 PRO A O 1
ATOM 3869 N N . TRP A 1 476 ? 126.432 69.041 24.876 1.00 107.83 498 TRP A N 1
ATOM 3870 C CA . TRP A 1 476 ? 126.991 68.842 26.203 1.00 104.30 498 TRP A CA 1
ATOM 3871 C C . TRP A 1 476 ? 127.489 70.160 26.780 1.00 102.17 498 TRP A C 1
ATOM 3872 O O . TRP A 1 476 ? 128.010 71.018 26.062 1.00 108.13 498 TRP A O 1
ATOM 3883 N N . VAL A 1 477 ? 127.304 70.326 28.085 1.00 94.09 499 VAL A N 1
ATOM 3884 C CA . VAL A 1 477 ? 127.808 71.480 28.816 1.00 95.62 499 VAL A CA 1
ATOM 3885 C C . VAL A 1 477 ? 128.594 70.970 30.014 1.00 94.25 499 VAL A C 1
ATOM 3886 O O . VAL A 1 477 ? 128.225 69.964 30.630 1.00 88.23 499 VAL A O 1
ATOM 3890 N N . GLY A 1 478 ? 129.692 71.651 30.329 1.00 89.36 500 GLY A N 1
ATOM 3891 C CA . GLY A 1 478 ? 130.480 71.285 31.486 1.00 86.51 500 GLY A CA 1
ATOM 3892 C C . GLY A 1 478 ? 130.529 72.371 32.537 1.00 86.99 500 GLY A C 1
ATOM 3893 O O . GLY A 1 478 ? 129.537 73.069 32.774 1.00 86.65 500 GLY A O 1
ATOM 3894 N N . GLN A 1 479 ? 131.687 72.533 33.165 1.00 81.54 501 GLN A N 1
ATOM 3895 C CA . GLN A 1 479 ? 131.828 73.473 34.262 1.00 79.39 501 GLN A CA 1
ATOM 3896 C C . GLN A 1 479 ? 132.138 74.869 33.733 1.00 78.84 501 GLN A C 1
ATOM 3897 O O . GLN A 1 479 ? 132.643 75.038 32.622 1.00 80.96 501 GLN A O 1
ATOM 3903 N N . VAL A 1 480 ? 131.823 75.878 34.548 1.00 86.32 502 VAL A N 1
ATOM 3904 C CA . VAL A 1 480 ? 131.779 77.257 34.070 1.00 85.95 502 VAL A CA 1
ATOM 3905 C C . VAL A 1 480 ? 133.140 77.818 33.682 1.00 90.93 502 VAL A C 1
ATOM 3906 O O . VAL A 1 480 ? 133.195 78.886 33.061 1.00 99.48 502 VAL A O 1
ATOM 3910 N N . THR A 1 481 ? 134.237 77.146 34.024 1.00 89.44 503 THR A N 1
ATOM 3911 C CA . THR A 1 481 ? 135.559 77.596 33.608 1.00 90.75 503 THR A CA 1
ATOM 3912 C C . THR A 1 481 ? 135.996 76.988 32.282 1.00 87.33 503 THR A C 1
ATOM 3913 O O . THR A 1 481 ? 137.085 77.316 31.796 1.00 87.55 503 THR A O 1
ATOM 3917 N N . GLU A 1 482 ? 135.178 76.107 31.704 1.00 86.89 504 GLU A N 1
ATOM 3918 C CA . GLU A 1 482 ? 135.412 75.560 30.374 1.00 91.30 504 GLU A CA 1
ATOM 3919 C C . GLU A 1 482 ? 135.748 76.665 29.383 1.00 90.99 504 GLU A C 1
ATOM 3920 O O . GLU A 1 482 ? 135.135 77.736 29.394 1.00 95.89 504 GLU A O 1
ATOM 3926 N N . ASP A 1 483 ? 136.730 76.400 28.524 1.00 91.10 505 ASP A N 1
ATOM 3927 C CA . ASP A 1 483 ? 137.141 77.373 27.519 1.00 102.50 505 ASP A CA 1
ATOM 3928 C C . ASP A 1 483 ? 137.477 76.653 26.225 1.00 107.16 505 ASP A C 1
ATOM 3929 O O . ASP A 1 483 ? 138.395 75.828 26.190 1.00 108.91 505 ASP A O 1
ATOM 3934 N N . CYS A 1 484 ? 136.733 76.970 25.165 1.00 112.16 506 CYS A N 1
ATOM 3935 C CA . CYS A 1 484 ? 137.085 76.510 23.829 1.00 129.62 506 CYS A CA 1
ATOM 3936 C C . CYS A 1 484 ? 138.309 77.225 23.274 1.00 144.87 506 CYS A C 1
ATOM 3937 O O . CYS A 1 484 ? 138.861 76.775 22.263 1.00 141.69 506 CYS A O 1
ATOM 3940 N N . SER A 1 485 ? 138.725 78.334 23.894 1.00 148.21 507 SER A N 1
ATOM 3941 C CA . SER A 1 485 ? 139.883 79.126 23.487 1.00 155.97 507 SER A CA 1
ATOM 3942 C C . SER A 1 485 ? 139.786 79.578 22.033 1.00 167.59 507 SER A C 1
ATOM 3943 O O . SER A 1 485 ? 140.762 80.081 21.469 1.00 170.29 507 SER A O 1
ATOM 3946 N N . SER A 1 486 ? 138.614 79.398 21.418 1.00 169.82 508 SER A N 1
ATOM 3947 C CA . SER A 1 486 ? 138.319 79.939 20.100 1.00 181.72 508 SER A CA 1
ATOM 3948 C C . SER A 1 486 ? 137.323 81.086 20.149 1.00 192.25 508 SER A C 1
ATOM 3949 O O . SER A 1 486 ? 137.287 81.895 19.216 1.00 198.03 508 SER A O 1
ATOM 3952 N N . LYS A 1 487 ? 136.524 81.169 21.210 1.00 196.29 509 LYS A N 1
ATOM 3953 C CA . LYS A 1 487 ? 135.641 82.300 21.455 1.00 194.65 509 LYS A CA 1
ATOM 3954 C C . LYS A 1 487 ? 135.313 82.314 22.938 1.00 185.13 509 LYS A C 1
ATOM 3955 O O . LYS A 1 487 ? 134.889 81.293 23.486 1.00 178.19 509 LYS A O 1
ATOM 3961 N N . TRP A 1 488 ? 135.528 83.453 23.586 1.00 186.68 510 TRP A N 1
ATOM 3962 C CA . TRP A 1 488 ? 135.116 83.636 24.969 1.00 186.05 510 TRP A CA 1
ATOM 3963 C C . TRP A 1 488 ? 133.804 84.404 24.992 1.00 194.86 510 TRP A C 1
ATOM 3964 O O . TRP A 1 488 ? 133.684 85.461 24.363 1.00 195.43 510 TRP A O 1
ATOM 3975 N N . SER A 1 489 ? 132.822 83.858 25.702 1.00 189.25 511 SER A N 1
ATOM 3976 C CA . SER A 1 489 ? 131.503 84.465 25.753 1.00 191.84 511 SER A CA 1
ATOM 3977 C C . SER A 1 489 ? 131.553 85.809 26.469 1.00 183.84 511 SER A C 1
ATOM 3978 O O . SER A 1 489 ? 132.376 86.039 27.360 1.00 184.32 511 SER A O 1
ATOM 3981 N N . LYS A 1 490 ? 130.667 86.709 26.056 1.00 194.63 512 LYS A N 1
ATOM 3982 C CA . LYS A 1 490 ? 130.522 87.978 26.751 1.00 178.86 512 LYS A CA 1
ATOM 3983 C C . LYS A 1 490 ? 129.810 87.753 28.078 1.00 173.84 512 LYS A C 1
ATOM 3984 O O . LYS A 1 490 ? 128.772 87.086 28.133 1.00 171.75 512 LYS A O 1
ATOM 3990 N N . TYR A 1 491 ? 130.389 88.289 29.150 1.00 164.77 513 TYR A N 1
ATOM 3991 C CA . TYR A 1 491 ? 129.818 88.278 30.494 1.00 162.78 513 TYR A CA 1
ATOM 3992 C C . TYR A 1 491 ? 129.664 86.873 31.073 1.00 162.05 513 TYR A C 1
ATOM 4001 N N . LYS A 1 492 ? 130.173 85.839 30.393 1.00 158.13 514 LYS A N 1
ATOM 4002 C CA . LYS A 1 492 ? 130.302 84.532 31.032 1.00 156.20 514 LYS A CA 1
ATOM 4003 C C . LYS A 1 492 ? 131.412 84.531 32.070 1.00 150.72 514 LYS A C 1
ATOM 4004 O O . LYS A 1 492 ? 131.411 83.680 32.967 1.00 144.90 514 LYS A O 1
ATOM 4010 N N . HIS A 1 493 ? 132.355 85.470 31.966 1.00 151.50 515 HIS A N 1
ATOM 4011 C CA . HIS A 1 493 ? 133.364 85.645 33.003 1.00 144.94 515 HIS A CA 1
ATOM 4012 C C . HIS A 1 493 ? 132.727 85.839 34.372 1.00 135.19 515 HIS A C 1
ATOM 4013 O O . HIS A 1 493 ? 133.337 85.506 35.394 1.00 131.03 515 HIS A O 1
ATOM 4020 N N . ASP A 1 494 ? 131.497 86.362 34.411 1.00 141.42 516 ASP A N 1
ATOM 4021 C CA . ASP A 1 494 ? 130.802 86.540 35.681 1.00 132.94 516 ASP A CA 1
ATOM 4022 C C . ASP A 1 494 ? 130.518 85.202 36.352 1.00 126.87 516 ASP A C 1
ATOM 4023 O O . ASP A 1 494 ? 130.672 85.066 37.571 1.00 122.05 516 ASP A O 1
ATOM 4028 N N . LEU A 1 495 ? 130.098 84.202 35.575 1.00 121.87 517 LEU A N 1
ATOM 4029 C CA . LEU A 1 495 ? 129.841 82.892 36.158 1.00 121.44 517 LEU A CA 1
ATOM 4030 C C . LEU A 1 495 ? 131.120 82.083 36.315 1.00 121.44 517 LEU A C 1
ATOM 4031 O O . LEU A 1 495 ? 131.208 81.240 37.215 1.00 118.09 517 LEU A O 1
ATOM 4036 N N . ALA A 1 496 ? 132.118 82.322 35.461 1.00 125.08 518 ALA A N 1
ATOM 4037 C CA . ALA A 1 496 ? 133.425 81.710 35.674 1.00 118.54 518 ALA A CA 1
ATOM 4038 C C . ALA A 1 496 ? 134.078 82.245 36.942 1.00 109.52 518 ALA A C 1
ATOM 4039 O O . ALA A 1 496 ? 134.757 81.500 37.660 1.00 108.89 518 ALA A O 1
ATOM 4041 N N . ALA A 1 497 ? 133.868 83.528 37.244 1.00 106.77 519 ALA A N 1
ATOM 4042 C CA . ALA A 1 497 ? 134.460 84.168 38.414 1.00 101.33 519 ALA A CA 1
ATOM 4043 C C . ALA A 1 497 ? 133.864 83.690 39.731 1.00 101.87 519 ALA A C 1
ATOM 4044 O O . ALA A 1 497 ? 134.318 84.143 40.787 1.00 103.22 519 ALA A O 1
ATOM 4046 N N . SER A 1 498 ? 132.865 82.809 39.704 1.00 103.14 520 SER A N 1
ATOM 4047 C CA . SER A 1 498 ? 132.290 82.254 40.922 1.00 102.50 520 SER A CA 1
ATOM 4048 C C . SER A 1 498 ? 132.369 80.734 40.959 1.00 95.95 520 SER A C 1
ATOM 4049 O O . SER A 1 498 ? 131.711 80.113 41.802 1.00 91.43 520 SER A O 1
ATOM 4052 N N . CYS A 1 499 ? 133.154 80.123 40.067 1.00 95.87 521 CYS A N 1
ATOM 4053 C CA . CYS A 1 499 ? 133.302 78.672 40.056 1.00 92.29 521 CYS A CA 1
ATOM 4054 C C . CYS A 1 499 ? 133.772 78.179 41.415 1.00 87.91 521 CYS A C 1
ATOM 4055 O O . CYS A 1 499 ? 134.704 78.735 42.002 1.00 84.68 521 CYS A O 1
ATOM 4058 N N . GLN A 1 500 ? 133.128 77.130 41.915 1.00 89.38 522 GLN A N 1
ATOM 4059 C CA . GLN A 1 500 ? 133.371 76.719 43.292 1.00 85.26 522 GLN A CA 1
ATOM 4060 C C . GLN A 1 500 ? 132.859 75.307 43.509 1.00 86.07 522 GLN A C 1
ATOM 4061 O O . GLN A 1 500 ? 131.662 75.049 43.354 1.00 90.19 522 GLN A O 1
ATOM 4067 N N . GLY A 1 501 ? 133.767 74.394 43.855 1.00 80.22 523 GLY A N 1
ATOM 4068 C CA . GLY A 1 501 ? 133.406 73.141 44.475 1.00 72.94 523 GLY A CA 1
ATOM 4069 C C . GLY A 1 501 ? 133.525 73.249 45.989 1.00 78.06 523 GLY A C 1
ATOM 4070 O O . GLY A 1 501 ? 133.842 74.297 46.545 1.00 79.67 523 GLY A O 1
ATOM 4071 N N . ARG A 1 502 ? 133.263 72.130 46.660 1.00 80.42 524 ARG A N 1
ATOM 4072 C CA . ARG A 1 502 ? 133.357 72.124 48.114 1.00 77.56 524 ARG A CA 1
ATOM 4073 C C . ARG A 1 502 ? 133.492 70.698 48.618 1.00 80.03 524 ARG A C 1
ATOM 4074 O O . ARG A 1 502 ? 132.664 69.840 48.292 1.00 77.53 524 ARG A O 1
ATOM 4082 N N . VAL A 1 503 ? 134.530 70.456 49.411 1.00 74.53 525 VAL A N 1
ATOM 4083 C CA . VAL A 1 503 ? 134.671 69.194 50.125 1.00 74.75 525 VAL A CA 1
ATOM 4084 C C . VAL A 1 503 ? 133.778 69.251 51.358 1.00 78.85 525 VAL A C 1
ATOM 4085 O O . VAL A 1 503 ? 133.985 70.080 52.250 1.00 83.73 525 VAL A O 1
ATOM 4089 N N . VAL A 1 504 ? 132.773 68.384 51.400 1.00 79.70 526 VAL A N 1
ATOM 4090 C CA . VAL A 1 504 ? 131.765 68.427 52.454 1.00 80.45 526 VAL A CA 1
ATOM 4091 C C . VAL A 1 504 ? 132.172 67.582 53.653 1.00 80.63 526 VAL A C 1
ATOM 4092 O O . VAL A 1 504 ? 131.909 67.952 54.802 1.00 85.78 526 VAL A O 1
ATOM 4096 N N . ALA A 1 505 ? 132.813 66.445 53.400 1.00 79.10 527 ALA A N 1
ATOM 4097 C CA . ALA A 1 505 ? 133.259 65.557 54.459 1.00 74.85 527 ALA A CA 1
ATOM 4098 C C . ALA A 1 505 ? 134.471 64.783 53.969 1.00 76.33 527 ALA A C 1
ATOM 4099 O O . ALA A 1 505 ? 134.593 64.481 52.778 1.00 77.74 527 ALA A O 1
ATOM 4101 N N . ALA A 1 506 ? 135.366 64.464 54.901 1.00 73.81 528 ALA A N 1
ATOM 4102 C CA . ALA A 1 506 ? 136.560 63.691 54.576 1.00 67.94 528 ALA A CA 1
ATOM 4103 C C . ALA A 1 506 ? 137.102 63.114 55.874 1.00 76.84 528 ALA A C 1
ATOM 4104 O O . ALA A 1 506 ? 137.551 63.867 56.744 1.00 83.62 528 ALA A O 1
ATOM 4106 N N . GLU A 1 507 ? 137.056 61.793 56.006 1.00 75.65 529 GLU A N 1
ATOM 4107 C CA . GLU A 1 507 ? 137.578 61.141 57.195 1.00 73.84 529 GLU A CA 1
ATOM 4108 C C . GLU A 1 507 ? 138.039 59.737 56.849 1.00 73.00 529 GLU A C 1
ATOM 4109 O O . GLU A 1 507 ? 137.458 59.067 55.991 1.00 79.12 529 GLU A O 1
ATOM 4115 N N . GLU A 1 508 ? 139.102 59.311 57.521 1.00 73.12 530 GLU A N 1
ATOM 4116 C CA . GLU A 1 508 ? 139.557 57.930 57.508 1.00 73.14 530 GLU A CA 1
ATOM 4117 C C . GLU A 1 508 ? 139.213 57.307 58.854 1.00 77.48 530 GLU A C 1
ATOM 4118 O O . GLU A 1 508 ? 139.432 57.927 59.900 1.00 81.93 530 GLU A O 1
ATOM 4124 N N . LYS A 1 509 ? 138.656 56.099 58.825 1.00 82.97 531 LYS A N 1
ATOM 4125 C CA . LYS A 1 509 ? 138.160 55.462 60.043 1.00 83.24 531 LYS A CA 1
ATOM 4126 C C . LYS A 1 509 ? 138.285 53.954 59.880 1.00 85.05 531 LYS A C 1
ATOM 4127 O O . LYS A 1 509 ? 137.543 53.351 59.097 1.00 89.89 531 LYS A O 1
ATOM 4133 N N . ASN A 1 510 ? 139.231 53.360 60.609 1.00 85.69 532 ASN A N 1
ATOM 4134 C CA . ASN A 1 510 ? 139.439 51.912 60.617 1.00 85.17 532 ASN A CA 1
ATOM 4135 C C . ASN A 1 510 ? 139.775 51.392 59.221 1.00 89.04 532 ASN A C 1
ATOM 4136 O O . ASN A 1 510 ? 139.252 50.370 58.773 1.00 94.79 532 ASN A O 1
ATOM 4141 N N . GLY A 1 511 ? 140.666 52.101 58.529 1.00 81.88 533 GLY A N 1
ATOM 4142 C CA . GLY A 1 511 ? 141.097 51.705 57.205 1.00 78.87 533 GLY A CA 1
ATOM 4143 C C . GLY A 1 511 ? 140.149 52.056 56.081 1.00 81.77 533 GLY A C 1
ATOM 4144 O O . GLY A 1 511 ? 140.481 51.802 54.918 1.00 97.21 533 GLY A O 1
ATOM 4145 N N . VAL A 1 512 ? 138.988 52.629 56.383 1.00 79.27 534 VAL A N 1
ATOM 4146 C CA . VAL A 1 512 ? 138.012 53.030 55.377 1.00 75.62 534 VAL A CA 1
ATOM 4147 C C . VAL A 1 512 ? 138.031 54.548 55.271 1.00 71.29 534 VAL A C 1
ATOM 4148 O O . VAL A 1 512 ? 137.978 55.250 56.288 1.00 83.69 534 VAL A O 1
ATOM 4152 N N . VAL A 1 513 ? 138.109 55.052 54.043 1.00 71.17 535 VAL A N 1
ATOM 4153 C CA . VAL A 1 513 ? 138.118 56.484 53.767 1.00 73.83 535 VAL A CA 1
ATOM 4154 C C . VAL A 1 513 ? 136.780 56.858 53.149 1.00 76.53 535 VAL A C 1
ATOM 4155 O O . VAL A 1 513 ? 136.304 56.182 52.228 1.00 76.14 535 VAL A O 1
ATOM 4159 N N . PHE A 1 514 ? 136.171 57.923 53.661 1.00 76.07 536 PHE A N 1
ATOM 4160 C CA . PHE A 1 514 ? 134.953 58.481 53.093 1.00 77.42 536 PHE A CA 1
ATOM 4161 C C . PHE A 1 514 ? 135.192 59.945 52.758 1.00 76.28 536 PHE A C 1
ATOM 4162 O O . PHE A 1 514 ? 135.643 60.715 53.612 1.00 71.94 536 PHE A O 1
ATOM 4170 N N . ILE A 1 515 ? 134.891 60.321 51.517 1.00 68.00 537 ILE A N 1
ATOM 4171 C CA . ILE A 1 515 ? 135.006 61.695 51.046 1.00 72.59 537 ILE A CA 1
ATOM 4172 C C . ILE A 1 515 ? 133.727 62.055 50.307 1.00 77.94 537 ILE A C 1
ATOM 4173 O O . ILE A 1 515 ? 133.305 61.325 49.403 1.00 75.00 537 ILE A O 1
ATOM 4178 N N . ARG A 1 516 ? 133.117 63.176 50.679 1.00 78.97 538 ARG A N 1
ATOM 4179 C CA . ARG A 1 516 ? 131.985 63.721 49.945 1.00 74.30 538 ARG A CA 1
ATOM 4180 C C . ARG A 1 516 ? 132.325 65.112 49.430 1.00 77.78 538 ARG A C 1
ATOM 4181 O O . ARG A 1 516 ? 132.903 65.930 50.155 1.00 83.93 538 ARG A O 1
ATOM 4189 N N . GLY A 1 517 ? 131.968 65.368 48.170 1.00 75.23 539 GLY A N 1
ATOM 4190 C CA . GLY A 1 517 ? 132.128 66.680 47.589 1.00 77.21 539 GLY A CA 1
ATOM 4191 C C . GLY A 1 517 ? 130.834 67.144 46.951 1.00 83.66 539 GLY A C 1
ATOM 4192 O O . GLY A 1 517 ? 129.975 66.347 46.573 1.00 83.81 539 GLY A O 1
ATOM 4193 N N . GLU A 1 518 ? 130.708 68.464 46.837 1.00 84.20 540 GLU A N 1
ATOM 4194 C CA . GLU A 1 518 ? 129.533 69.097 46.252 1.00 80.46 540 GLU A CA 1
ATOM 4195 C C . GLU A 1 518 ? 129.971 69.991 45.100 1.00 77.92 540 GLU A C 1
ATOM 4196 O O . GLU A 1 518 ? 130.787 70.898 45.291 1.00 79.43 540 GLU A O 1
ATOM 4202 N N . GLY A 1 519 ? 129.423 69.742 43.911 1.00 80.16 541 GLY A N 1
ATOM 4203 C CA . GLY A 1 519 ? 129.870 70.417 42.710 1.00 78.71 541 GLY A CA 1
ATOM 4204 C C . GLY A 1 519 ? 128.893 71.339 42.016 1.00 88.45 541 GLY A C 1
ATOM 4205 O O . GLY A 1 519 ? 129.202 71.805 40.911 1.00 89.14 541 GLY A O 1
ATOM 4206 N N . VAL A 1 520 ? 127.727 71.631 42.611 1.00 90.77 542 VAL A N 1
ATOM 4207 C CA . VAL A 1 520 ? 126.764 72.534 41.972 1.00 89.78 542 VAL A CA 1
ATOM 4208 C C . VAL A 1 520 ? 127.427 73.843 41.579 1.00 84.17 542 VAL A C 1
ATOM 4209 O O . VAL A 1 520 ? 127.196 74.372 40.484 1.00 92.83 542 VAL A O 1
ATOM 4213 N N . GLY A 1 521 ? 128.267 74.383 42.460 1.00 81.77 543 GLY A N 1
ATOM 4214 C CA . GLY A 1 521 ? 128.818 75.709 42.270 1.00 83.32 543 GLY A CA 1
ATOM 4215 C C . GLY A 1 521 ? 129.763 75.836 41.095 1.00 87.34 543 GLY A C 1
ATOM 4216 O O . GLY A 1 521 ? 130.295 76.919 40.832 1.00 93.24 543 GLY A O 1
ATOM 4217 N N . ALA A 1 522 ? 129.991 74.739 40.382 1.00 83.11 544 ALA A N 1
ATOM 4218 C CA . ALA A 1 522 ? 130.835 74.748 39.201 1.00 86.79 544 ALA A CA 1
ATOM 4219 C C . ALA A 1 522 ? 130.033 74.771 37.908 1.00 86.76 544 ALA A C 1
ATOM 4220 O O . ALA A 1 522 ? 130.627 74.898 36.834 1.00 90.46 544 ALA A O 1
ATOM 4222 N N . TYR A 1 523 ? 128.709 74.673 37.979 1.00 83.07 545 TYR A N 1
ATOM 4223 C CA . TYR A 1 523 ? 127.867 74.616 36.795 1.00 87.70 545 TYR A CA 1
ATOM 4224 C C . TYR A 1 523 ? 126.915 75.805 36.765 1.00 91.67 545 TYR A C 1
ATOM 4225 O O . TYR A 1 523 ? 126.531 76.344 37.808 1.00 91.69 545 TYR A O 1
ATOM 4234 N N . ASN A 1 524 ? 126.556 76.210 35.549 1.00 93.66 546 ASN A N 1
ATOM 4235 C CA . ASN A 1 524 ? 125.674 77.347 35.336 1.00 101.74 546 ASN A CA 1
ATOM 4236 C C . ASN A 1 524 ? 124.377 77.163 36.126 1.00 107.25 546 ASN A C 1
ATOM 4237 O O . ASN A 1 524 ? 123.756 76.094 36.044 1.00 114.05 546 ASN A O 1
ATOM 4242 N N . PRO A 1 525 ? 123.953 78.158 36.912 1.00 107.00 547 PRO A N 1
ATOM 4243 C CA . PRO A 1 525 ? 122.687 78.017 37.654 1.00 111.95 547 PRO A CA 1
ATOM 4244 C C . PRO A 1 525 ? 121.462 77.815 36.775 1.00 117.30 547 PRO A C 1
ATOM 4245 O O . PRO A 1 525 ? 120.454 77.289 37.267 1.00 121.02 547 PRO A O 1
ATOM 4249 N N . GLN A 1 526 ? 121.505 78.209 35.498 1.00 112.67 548 GLN A N 1
ATOM 4250 C CA . GLN A 1 526 ? 120.327 78.092 34.641 1.00 115.63 548 GLN A CA 1
ATOM 4251 C C . GLN A 1 526 ? 119.980 76.656 34.287 1.00 114.38 548 GLN A C 1
ATOM 4252 O O . GLN A 1 526 ? 118.886 76.415 33.766 1.00 124.88 548 GLN A O 1
ATOM 4258 N N . LEU A 1 527 ? 120.865 75.702 34.548 1.00 109.91 549 LEU A N 1
ATOM 4259 C CA . LEU A 1 527 ? 120.484 74.308 34.392 1.00 111.09 549 LEU A CA 1
ATOM 4260 C C . LEU A 1 527 ? 119.698 73.783 35.587 1.00 118.19 549 LEU A C 1
ATOM 4261 O O . LEU A 1 527 ? 119.408 72.587 35.632 1.00 122.60 549 LEU A O 1
ATOM 4266 N N . ASN A 1 528 ? 119.362 74.640 36.552 1.00 115.30 550 ASN A N 1
ATOM 4267 C CA . ASN A 1 528 ? 118.521 74.278 37.698 1.00 120.40 550 ASN A CA 1
ATOM 4268 C C . ASN A 1 528 ? 118.970 72.972 38.353 1.00 112.99 550 ASN A C 1
ATOM 4269 O O . ASN A 1 528 ? 118.156 72.169 38.817 1.00 117.05 550 ASN A O 1
ATOM 4274 N N . LEU A 1 529 ? 120.280 72.747 38.372 1.00 112.39 551 LEU A N 1
ATOM 4275 C CA . LEU A 1 529 ? 120.844 71.674 39.173 1.00 101.01 551 LEU A CA 1
ATOM 4276 C C . LEU A 1 529 ? 120.836 72.086 40.637 1.00 98.28 551 LEU A C 1
ATOM 4277 O O . LEU A 1 529 ? 121.182 73.219 40.977 1.00 97.22 551 LEU A O 1
ATOM 4282 N N . LYS A 1 530 ? 120.419 71.166 41.502 1.00 101.00 552 LYS A N 1
ATOM 4283 C CA . LYS A 1 530 ? 120.393 71.419 42.936 1.00 102.78 552 LYS A CA 1
ATOM 4284 C C . LYS A 1 530 ? 121.576 70.803 43.665 1.00 95.53 552 LYS A C 1
ATOM 4285 O O . LYS A 1 530 ? 122.143 71.436 44.560 1.00 93.16 552 LYS A O 1
ATOM 4291 N N . ASN A 1 531 ? 121.962 69.583 43.298 1.00 92.78 553 ASN A N 1
ATOM 4292 C CA . ASN A 1 531 ? 123.049 68.876 43.964 1.00 93.10 553 ASN A CA 1
ATOM 4293 C C . ASN A 1 531 ? 123.815 68.058 42.937 1.00 92.47 553 ASN A C 1
ATOM 4294 O O . ASN A 1 531 ? 123.231 67.211 42.256 1.00 102.34 553 ASN A O 1
ATOM 4299 N N . VAL A 1 532 ? 125.116 68.320 42.820 1.00 86.50 554 VAL A N 1
ATOM 4300 C CA . VAL A 1 532 ? 126.008 67.458 42.053 1.00 86.45 554 VAL A CA 1
ATOM 4301 C C . VAL A 1 532 ? 126.978 66.820 43.038 1.00 90.00 554 VAL A C 1
ATOM 4302 O O . VAL A 1 532 ? 128.098 67.303 43.241 1.00 91.67 554 VAL A O 1
ATOM 4306 N N . GLN A 1 533 ? 126.541 65.727 43.652 1.00 89.31 555 GLN A N 1
ATOM 4307 C CA . GLN A 1 533 ? 127.197 65.139 44.809 1.00 82.18 555 GLN A CA 1
ATOM 4308 C C . GLN A 1 533 ? 128.002 63.917 44.392 1.00 83.17 555 GLN A C 1
ATOM 4309 O O . GLN A 1 533 ? 127.495 63.048 43.677 1.00 90.50 555 GLN A O 1
ATOM 4315 N N . ARG A 1 534 ? 129.248 63.848 44.850 1.00 81.14 556 ARG A N 1
ATOM 4316 C CA . ARG A 1 534 ? 130.135 62.729 44.568 1.00 80.57 556 ARG A CA 1
ATOM 4317 C C . ARG A 1 534 ? 130.643 62.158 45.883 1.00 77.63 556 ARG A C 1
ATOM 4318 O O . ARG A 1 534 ? 131.137 62.901 46.737 1.00 79.53 556 ARG A O 1
ATOM 4326 N N . ASN A 1 535 ? 130.520 60.840 46.042 1.00 75.51 557 ASN A N 1
ATOM 4327 C CA . ASN A 1 535 ? 130.915 60.138 47.260 1.00 78.44 557 ASN A CA 1
ATOM 4328 C C . ASN A 1 535 ? 131.989 59.116 46.923 1.00 81.22 557 ASN A C 1
ATOM 4329 O O . ASN A 1 535 ? 131.786 58.261 46.054 1.00 84.85 557 ASN A O 1
ATOM 4334 N N . LEU A 1 536 ? 133.121 59.197 47.613 1.00 76.62 558 LEU A N 1
ATOM 4335 C CA . LEU A 1 536 ? 134.186 58.204 47.520 1.00 76.67 558 LEU A CA 1
ATOM 4336 C C . LEU A 1 536 ? 134.225 57.391 48.804 1.00 79.49 558 LEU A C 1
ATOM 4337 O O . LEU A 1 536 ? 134.205 57.960 49.904 1.00 79.78 558 LEU A O 1
ATOM 4342 N N . ILE A 1 537 ? 134.284 56.067 48.662 1.00 80.24 559 ILE A N 1
ATOM 4343 C CA . ILE A 1 537 ? 134.366 55.141 49.787 1.00 75.94 559 ILE A CA 1
ATOM 4344 C C . ILE A 1 537 ? 135.427 54.109 49.438 1.00 75.70 559 ILE A C 1
ATOM 4345 O O . ILE A 1 537 ? 135.215 53.272 48.553 1.00 81.98 559 ILE A O 1
ATOM 4350 N N . LEU A 1 538 ? 136.561 54.161 50.131 1.00 73.39 560 LEU A N 1
ATOM 4351 C CA . LEU A 1 538 ? 137.659 53.220 49.915 1.00 75.14 560 LEU A CA 1
ATOM 4352 C C . LEU A 1 538 ? 137.471 52.069 50.901 1.00 84.70 560 LEU A C 1
ATOM 4353 O O . LEU A 1 538 ? 137.951 52.110 52.035 1.00 90.74 560 LEU A O 1
ATOM 4358 N N . LEU A 1 539 ? 136.750 51.031 50.454 1.00 83.85 561 LEU A N 1
ATOM 4359 C CA . LEU A 1 539 ? 136.427 49.899 51.320 1.00 80.72 561 LEU A CA 1
ATOM 4360 C C . LEU A 1 539 ? 137.662 49.068 51.643 1.00 78.66 561 LEU A C 1
ATOM 4361 O O . LEU A 1 539 ? 137.712 48.406 52.684 1.00 77.82 561 LEU A O 1
ATOM 4366 N N . HIS A 1 540 ? 138.654 49.099 50.764 1.00 79.16 562 HIS A N 1
ATOM 4367 C CA . HIS A 1 540 ? 139.891 48.341 50.868 1.00 75.76 562 HIS A CA 1
ATOM 4368 C C . HIS A 1 540 ? 140.909 49.040 49.981 1.00 81.83 562 HIS A C 1
ATOM 4369 O O . HIS A 1 540 ? 140.521 49.769 49.062 1.00 79.03 562 HIS A O 1
ATOM 4376 N N . PRO A 1 541 ? 142.208 48.894 50.256 1.00 77.63 563 PRO A N 1
ATOM 4377 C CA . PRO A 1 541 ? 143.200 49.560 49.394 1.00 69.08 563 PRO A CA 1
ATOM 4378 C C . PRO A 1 541 ? 143.042 49.253 47.911 1.00 84.68 563 PRO A C 1
ATOM 4379 O O . PRO A 1 541 ? 143.488 50.053 47.080 1.00 87.90 563 PRO A O 1
ATOM 4383 N N . GLN A 1 542 ? 142.418 48.129 47.550 1.00 78.08 564 GLN A N 1
ATOM 4384 C CA . GLN A 1 542 ? 142.228 47.755 46.155 1.00 74.77 564 GLN A CA 1
ATOM 4385 C C . GLN A 1 542 ? 140.759 47.744 45.752 1.00 71.11 564 GLN A C 1
ATOM 4386 O O . GLN A 1 542 ? 140.405 47.150 44.730 1.00 80.09 564 GLN A O 1
ATOM 4392 N N . LEU A 1 543 ? 139.896 48.399 46.531 1.00 72.40 565 LEU A N 1
ATOM 4393 C CA . LEU A 1 543 ? 138.465 48.419 46.237 1.00 73.34 565 LEU A CA 1
ATOM 4394 C C . LEU A 1 543 ? 137.934 49.799 46.606 1.00 73.59 565 LEU A C 1
ATOM 4395 O O . LEU A 1 543 ? 137.789 50.118 47.789 1.00 85.35 565 LEU A O 1
ATOM 4400 N N . LEU A 1 544 ? 137.647 50.605 45.588 1.00 71.74 566 LEU A N 1
ATOM 4401 C CA . LEU A 1 544 ? 137.101 51.942 45.769 1.00 74.13 566 LEU A CA 1
ATOM 4402 C C . LEU A 1 544 ? 135.712 52.005 45.156 1.00 81.26 566 LEU A C 1
ATOM 4403 O O . LEU A 1 544 ? 135.529 51.672 43.978 1.00 85.93 566 LEU A O 1
ATOM 4408 N N . LEU A 1 545 ? 134.739 52.425 45.957 1.00 67.58 567 LEU A N 1
ATOM 4409 C CA . LEU A 1 545 ? 133.376 52.637 45.487 1.00 73.45 567 LEU A CA 1
ATOM 4410 C C . LEU A 1 545 ? 133.112 54.129 45.387 1.00 80.96 567 LEU A C 1
ATOM 4411 O O . LEU A 1 545 ? 133.433 54.891 46.312 1.00 85.33 567 LEU A O 1
ATOM 4416 N N . LEU A 1 546 ? 132.559 54.548 44.251 1.00 78.97 568 LEU A N 1
ATOM 4417 C CA . LEU A 1 546 ? 132.150 55.931 44.025 1.00 75.98 568 LEU A CA 1
ATOM 4418 C C . LEU A 1 546 ? 130.657 55.951 43.767 1.00 80.98 568 LEU A C 1
ATOM 4419 O O . LEU A 1 546 ? 130.149 55.139 42.982 1.00 81.20 568 LEU A O 1
ATOM 4424 N N . VAL A 1 547 ? 129.959 56.881 44.409 1.00 79.27 569 VAL A N 1
ATOM 4425 C CA . VAL A 1 547 ? 128.531 57.074 44.190 1.00 80.71 569 VAL A CA 1
ATOM 4426 C C . VAL A 1 547 ? 128.295 58.542 43.875 1.00 83.34 569 VAL A C 1
ATOM 4427 O O . VAL A 1 547 ? 128.613 59.413 44.692 1.00 87.73 569 VAL A O 1
ATOM 4431 N N . ASP A 1 548 ? 127.753 58.814 42.695 1.00 81.70 570 ASP A N 1
ATOM 4432 C CA . ASP A 1 548 ? 127.310 60.149 42.330 1.00 81.96 570 ASP A CA 1
ATOM 4433 C C . ASP A 1 548 ? 125.816 60.266 42.594 1.00 87.69 570 ASP A C 1
ATOM 4434 O O . ASP A 1 548 ? 125.059 59.325 42.340 1.00 90.64 570 ASP A O 1
ATOM 4439 N N . GLN A 1 549 ? 125.398 61.412 43.129 1.00 84.98 571 GLN A N 1
ATOM 4440 C CA . GLN A 1 549 ? 123.983 61.737 43.261 1.00 92.14 571 GLN A CA 1
ATOM 4441 C C . GLN A 1 549 ? 123.745 63.084 42.601 1.00 96.01 571 GLN A C 1
ATOM 4442 O O . GLN A 1 549 ? 124.356 64.087 42.989 1.00 93.68 571 GLN A O 1
ATOM 4448 N N . ILE A 1 550 ? 122.876 63.100 41.596 1.00 103.00 572 ILE A N 1
ATOM 4449 C CA . ILE A 1 550 ? 122.486 64.317 40.897 1.00 101.76 572 ILE A CA 1
ATOM 4450 C C . ILE A 1 550 ? 121.031 64.603 41.233 1.00 105.09 572 ILE A C 1
ATOM 4451 O O . ILE A 1 550 ? 120.141 63.805 40.914 1.00 114.36 572 ILE A O 1
ATOM 4456 N N . HIS A 1 551 ? 120.793 65.731 41.888 1.00 97.61 573 HIS A N 1
ATOM 4457 C CA . HIS A 1 551 ? 119.447 66.187 42.223 1.00 103.70 573 HIS A CA 1
ATOM 4458 C C . HIS A 1 551 ? 119.111 67.348 41.299 1.00 105.92 573 HIS A C 1
ATOM 4459 O O . HIS A 1 551 ? 119.732 68.415 41.379 1.00 100.91 573 HIS A O 1
ATOM 4466 N N . LEU A 1 552 ? 118.130 67.133 40.433 1.00 113.49 574 LEU A N 1
ATOM 4467 C CA . LEU A 1 552 ? 117.678 68.166 39.519 1.00 114.49 574 LEU A CA 1
ATOM 4468 C C . LEU A 1 552 ? 116.551 68.968 40.151 1.00 116.58 574 LEU A C 1
ATOM 4469 O O . LEU A 1 552 ? 115.710 68.421 40.871 1.00 117.17 574 LEU A O 1
ATOM 4474 N N . GLY A 1 553 ? 116.554 70.272 39.898 1.00 118.86 575 GLY A N 1
ATOM 4475 C CA . GLY A 1 553 ? 115.375 71.063 40.161 1.00 124.24 575 GLY A CA 1
ATOM 4476 C C . GLY A 1 553 ? 114.241 70.687 39.229 1.00 130.94 575 GLY A C 1
ATOM 4477 O O . GLY A 1 553 ? 114.443 70.139 38.144 1.00 126.21 575 GLY A O 1
ATOM 4478 N N . GLU A 1 554 ? 113.017 70.988 39.666 1.00 125.48 576 GLU A N 1
ATOM 4479 C CA . GLU A 1 554 ? 111.840 70.565 38.914 1.00 144.42 576 GLU A CA 1
ATOM 4480 C C . GLU A 1 554 ? 111.752 71.226 37.542 1.00 146.64 576 GLU A C 1
ATOM 4481 O O . GLU A 1 554 ? 111.144 70.652 36.632 1.00 150.60 576 GLU A O 1
ATOM 4487 N N . GLU A 1 555 ? 112.358 72.405 37.366 1.00 144.72 577 GLU A N 1
ATOM 4488 C CA . GLU A 1 555 ? 112.304 73.090 36.078 1.00 146.25 577 GLU A CA 1
ATOM 4489 C C . GLU A 1 555 ? 113.268 72.479 35.069 1.00 140.44 577 GLU A C 1
ATOM 4490 O O . GLU A 1 555 ? 112.939 72.377 33.882 1.00 148.04 577 GLU A O 1
ATOM 4496 N N . SER A 1 556 ? 114.452 72.073 35.528 1.00 142.26 578 SER A N 1
ATOM 4497 C CA . SER A 1 556 ? 115.646 71.839 34.727 1.00 131.55 578 SER A CA 1
ATOM 4498 C C . SER A 1 556 ? 115.383 70.970 33.496 1.00 126.69 578 SER A C 1
ATOM 4499 O O . SER A 1 556 ? 114.565 70.046 33.546 1.00 121.79 578 SER A O 1
ATOM 4502 N N . PRO A 1 557 ? 116.055 71.246 32.379 1.00 122.24 579 PRO A N 1
ATOM 4503 C CA . PRO A 1 557 ? 115.846 70.479 31.142 1.00 125.50 579 PRO A CA 1
ATOM 4504 C C . PRO A 1 557 ? 116.811 69.323 30.928 1.00 125.18 579 PRO A C 1
ATOM 4505 O O . PRO A 1 557 ? 116.745 68.701 29.855 1.00 131.78 579 PRO A O 1
ATOM 4509 N N . LEU A 1 558 ? 117.675 69.032 31.888 1.00 117.10 580 LEU A N 1
ATOM 4510 C CA . LEU A 1 558 ? 118.680 67.993 31.721 1.00 113.40 580 LEU A CA 1
ATOM 4511 C C . LEU A 1 558 ? 118.030 66.631 31.527 1.00 116.41 580 LEU A C 1
ATOM 4512 O O . LEU A 1 558 ? 116.982 66.333 32.111 1.00 126.86 580 LEU A O 1
ATOM 4517 N N . GLU A 1 559 ? 118.667 65.807 30.697 1.00 112.02 581 GLU A N 1
ATOM 4518 C CA . GLU A 1 559 ? 118.215 64.449 30.463 1.00 113.99 581 GLU A CA 1
ATOM 4519 C C . GLU A 1 559 ? 119.294 63.389 30.634 1.00 114.91 581 GLU A C 1
ATOM 4520 O O . GLU A 1 559 ? 118.946 62.211 30.792 1.00 123.38 581 GLU A O 1
ATOM 4526 N N . THR A 1 560 ? 120.573 63.747 30.577 1.00 109.11 582 THR A N 1
ATOM 4527 C CA . THR A 1 560 ? 121.645 62.765 30.603 1.00 104.33 582 THR A CA 1
ATOM 4528 C C . THR A 1 560 ? 122.885 63.395 31.219 1.00 105.07 582 THR A C 1
ATOM 4529 O O . THR A 1 560 ? 123.103 64.604 31.113 1.00 113.27 582 THR A O 1
ATOM 4533 N N . ALA A 1 561 ? 123.693 62.565 31.870 1.00 97.62 583 ALA A N 1
ATOM 4534 C CA . ALA A 1 561 ? 125.000 62.975 32.358 1.00 88.42 583 ALA A CA 1
ATOM 4535 C C . ALA A 1 561 ? 126.065 62.089 31.728 1.00 92.12 583 ALA A C 1
ATOM 4536 O O . ALA A 1 561 ? 125.798 60.943 31.353 1.00 93.13 583 ALA A O 1
ATOM 4538 N N . ALA A 1 562 ? 127.267 62.639 31.585 1.00 86.51 584 ALA A N 1
ATOM 4539 C CA . ALA A 1 562 ? 128.424 61.884 31.126 1.00 83.23 584 ALA A CA 1
ATOM 4540 C C . ALA A 1 562 ? 129.544 62.068 32.132 1.00 82.50 584 ALA A C 1
ATOM 4541 O O . ALA A 1 562 ? 129.899 63.202 32.467 1.00 84.94 584 ALA A O 1
ATOM 4543 N N . SER A 1 563 ? 130.089 60.959 32.614 1.00 83.18 585 SER A N 1
ATOM 4544 C CA . SER A 1 563 ? 131.189 60.968 33.564 1.00 80.01 585 SER A CA 1
ATOM 4545 C C . SER A 1 563 ? 132.442 60.466 32.868 1.00 72.70 585 SER A C 1
ATOM 4546 O O . SER A 1 563 ? 132.394 59.495 32.107 1.00 80.23 585 SER A O 1
ATOM 4549 N N . PHE A 1 564 ? 133.557 61.137 33.120 1.00 75.02 586 PHE A N 1
ATOM 4550 C CA . PHE A 1 564 ? 134.800 60.848 32.428 1.00 70.01 586 PHE A CA 1
ATOM 4551 C C . PHE A 1 564 ? 135.840 60.355 33.423 1.00 76.43 586 PHE A C 1
ATOM 4552 O O . PHE A 1 564 ? 135.932 60.859 34.545 1.00 90.39 586 PHE A O 1
ATOM 4560 N N . PHE A 1 565 ? 136.584 59.330 33.018 1.00 71.34 587 PHE A N 1
ATOM 4561 C CA . PHE A 1 565 ? 137.620 58.719 33.838 1.00 78.79 587 PHE A CA 1
ATOM 4562 C C . PHE A 1 565 ? 138.838 58.519 32.956 1.00 73.67 587 PHE A C 1
ATOM 4563 O O . PHE A 1 565 ? 138.730 57.920 31.884 1.00 78.74 587 PHE A O 1
ATOM 4571 N N . HIS A 1 566 ? 139.984 59.017 33.404 1.00 71.98 588 HIS A N 1
ATOM 4572 C CA . HIS A 1 566 ? 141.166 59.118 32.564 1.00 71.22 588 HIS A CA 1
ATOM 4573 C C . HIS A 1 566 ? 142.274 58.192 33.045 1.00 70.74 588 HIS A C 1
ATOM 4574 O O . HIS A 1 566 ? 142.405 57.916 34.240 1.00 77.28 588 HIS A O 1
ATOM 4581 N N . ASN A 1 567 ? 143.068 57.713 32.089 1.00 70.71 589 ASN A N 1
ATOM 4582 C CA . ASN A 1 567 ? 144.410 57.212 32.363 1.00 71.82 589 ASN A CA 1
ATOM 4583 C C . ASN A 1 567 ? 145.325 57.772 31.286 1.00 76.77 589 ASN A C 1
ATOM 4584 O O . ASN A 1 567 ? 145.159 57.462 30.103 1.00 85.54 589 ASN A O 1
ATOM 4589 N N . VAL A 1 568 ? 146.293 58.588 31.702 1.00 74.27 590 VAL A N 1
ATOM 4590 C CA . VAL A 1 568 ? 147.110 59.328 30.753 1.00 72.57 590 VAL A CA 1
ATOM 4591 C C . VAL A 1 568 ? 148.059 58.427 29.967 1.00 74.83 590 VAL A C 1
ATOM 4592 O O . VAL A 1 568 ? 148.455 58.781 28.849 1.00 81.66 590 VAL A O 1
ATOM 4596 N N . ASP A 1 569 ? 148.418 57.256 30.504 1.00 73.27 591 ASP A N 1
ATOM 4597 C CA . ASP A 1 569 ? 149.441 56.414 29.892 1.00 79.33 591 ASP A CA 1
ATOM 4598 C C . ASP A 1 569 ? 148.916 55.148 29.226 1.00 76.77 591 ASP A C 1
ATOM 4599 O O . ASP A 1 569 ? 149.569 54.645 28.307 1.00 74.64 591 ASP A O 1
ATOM 4604 N N . VAL A 1 570 ? 147.779 54.614 29.662 1.00 81.21 592 VAL A N 1
ATOM 4605 C CA . VAL A 1 570 ? 147.276 53.349 29.122 1.00 90.95 592 VAL A CA 1
ATOM 4606 C C . VAL A 1 570 ? 145.807 53.488 28.736 1.00 85.45 592 VAL A C 1
ATOM 4607 O O . VAL A 1 570 ? 145.002 53.990 29.532 1.00 84.49 592 VAL A O 1
ATOM 4611 N N . PRO A 1 571 ? 145.413 53.059 27.539 1.00 80.91 593 PRO A N 1
ATOM 4612 C CA . PRO A 1 571 ? 144.005 53.149 27.140 1.00 84.11 593 PRO A CA 1
ATOM 4613 C C . PRO A 1 571 ? 143.157 52.056 27.774 1.00 81.69 593 PRO A C 1
ATOM 4614 O O . PRO A 1 571 ? 143.641 50.996 28.176 1.00 83.09 593 PRO A O 1
ATOM 4618 N N . PHE A 1 572 ? 141.863 52.339 27.846 1.00 87.21 594 PHE A N 1
ATOM 4619 C CA . PHE A 1 572 ? 140.901 51.450 28.480 1.00 85.07 594 PHE A CA 1
ATOM 4620 C C . PHE A 1 572 ? 140.356 50.440 27.478 1.00 91.70 594 PHE A C 1
ATOM 4621 O O . PHE A 1 572 ? 140.206 50.735 26.290 1.00 94.18 594 PHE A O 1
ATOM 4629 N N . GLU A 1 573 ? 140.047 49.245 27.975 1.00 90.14 595 GLU A N 1
ATOM 4630 C CA . GLU A 1 573 ? 139.442 48.186 27.182 1.00 90.55 595 GLU A CA 1
ATOM 4631 C C . GLU A 1 573 ? 138.077 47.839 27.755 1.00 87.73 595 GLU A C 1
ATOM 4632 O O . GLU A 1 573 ? 137.879 47.866 28.972 1.00 94.70 595 GLU A O 1
ATOM 4638 N N . GLU A 1 574 ? 137.140 47.517 26.869 1.00 88.34 596 GLU A N 1
ATOM 4639 C CA . GLU A 1 574 ? 135.772 47.252 27.286 1.00 95.98 596 GLU A CA 1
ATOM 4640 C C . GLU A 1 574 ? 135.658 45.884 27.949 1.00 98.37 596 GLU A C 1
ATOM 4641 O O . GLU A 1 574 ? 136.455 44.976 27.702 1.00 104.86 596 GLU A O 1
ATOM 4647 N N . THR A 1 575 ? 134.648 45.749 28.804 1.00 95.66 597 THR A N 1
ATOM 4648 C CA . THR A 1 575 ? 134.350 44.482 29.454 1.00 99.36 597 THR A CA 1
ATOM 4649 C C . THR A 1 575 ? 132.907 44.510 29.934 1.00 96.20 597 THR A C 1
ATOM 4650 O O . THR A 1 575 ? 132.330 45.580 30.149 1.00 97.58 597 THR A O 1
ATOM 4654 N N . VAL A 1 576 ? 132.327 43.321 30.071 1.00 92.48 598 VAL A N 1
ATOM 4655 C CA . VAL A 1 576 ? 130.965 43.170 30.574 1.00 96.65 598 VAL A CA 1
ATOM 4656 C C . VAL A 1 576 ? 130.854 41.807 31.242 1.00 95.80 598 VAL A C 1
ATOM 4657 O O . VAL A 1 576 ? 131.298 40.794 30.692 1.00 95.59 598 VAL A O 1
ATOM 4661 N N . VAL A 1 577 ? 130.288 41.787 32.446 1.00 96.34 599 VAL A N 1
ATOM 4662 C CA . VAL A 1 577 ? 130.074 40.553 33.190 1.00 103.35 599 VAL A CA 1
ATOM 4663 C C . VAL A 1 577 ? 128.632 40.553 33.697 1.00 104.20 599 VAL A C 1
ATOM 4664 O O . VAL A 1 577 ? 128.204 41.492 34.378 1.00 94.45 599 VAL A O 1
ATOM 4668 N N . ASP A 1 578 ? 127.861 39.550 33.276 1.00 107.17 600 ASP A N 1
ATOM 4669 C CA . ASP A 1 578 ? 126.472 39.371 33.706 1.00 117.89 600 ASP A CA 1
ATOM 4670 C C . ASP A 1 578 ? 125.651 40.649 33.534 1.00 111.06 600 ASP A C 1
ATOM 4671 O O . ASP A 1 578 ? 124.900 41.062 34.421 1.00 110.46 600 ASP A O 1
ATOM 4676 N N . GLY A 1 579 ? 125.800 41.283 32.374 1.00 106.97 601 GLY A N 1
ATOM 4677 C CA . GLY A 1 579 ? 125.054 42.495 32.109 1.00 108.15 601 GLY A CA 1
ATOM 4678 C C . GLY A 1 579 ? 125.529 43.720 32.851 1.00 106.61 601 GLY A C 1
ATOM 4679 O O . GLY A 1 579 ? 124.812 44.726 32.870 1.00 110.24 601 GLY A O 1
ATOM 4680 N N . VAL A 1 580 ? 126.703 43.667 33.472 1.00 99.90 602 VAL A N 1
ATOM 4681 C CA . VAL A 1 580 ? 127.310 44.815 34.137 1.00 96.61 602 VAL A CA 1
ATOM 4682 C C . VAL A 1 580 ? 128.447 45.295 33.247 1.00 91.77 602 VAL A C 1
ATOM 4683 O O . VAL A 1 580 ? 129.437 44.582 33.053 1.00 92.70 602 VAL A O 1
ATOM 4687 N N . HIS A 1 581 ? 128.311 46.495 32.693 1.00 90.55 603 HIS A N 1
ATOM 4688 C CA . HIS A 1 581 ? 129.352 46.999 31.815 1.00 88.92 603 HIS A CA 1
ATOM 4689 C C . HIS A 1 581 ? 130.504 47.575 32.630 1.00 82.96 603 HIS A C 1
ATOM 4690 O O . HIS A 1 581 ? 130.348 47.967 33.788 1.00 82.72 603 HIS A O 1
ATOM 4697 N N . GLY A 1 582 ? 131.678 47.602 32.013 1.00 85.93 604 GLY A N 1
ATOM 4698 C CA . GLY A 1 582 ? 132.862 48.056 32.702 1.00 87.36 604 GLY A CA 1
ATOM 4699 C C . GLY A 1 582 ? 133.997 48.356 31.749 1.00 89.21 604 GLY A C 1
ATOM 4700 O O . GLY A 1 582 ? 133.827 48.371 30.527 1.00 94.09 604 GLY A O 1
ATOM 4701 N N . ALA A 1 583 ? 135.165 48.596 32.339 1.00 80.81 605 ALA A N 1
ATOM 4702 C CA . ALA A 1 583 ? 136.379 48.893 31.598 1.00 78.62 605 ALA A CA 1
ATOM 4703 C C . ALA A 1 583 ? 137.564 48.375 32.397 1.00 84.48 605 ALA A C 1
ATOM 4704 O O . ALA A 1 583 ? 137.472 48.167 33.609 1.00 89.33 605 ALA A O 1
ATOM 4706 N N . PHE A 1 584 ? 138.682 48.159 31.708 1.00 85.38 606 PHE A N 1
ATOM 4707 C CA . PHE A 1 584 ? 139.890 47.735 32.397 1.00 83.63 606 PHE A CA 1
ATOM 4708 C C . PHE A 1 584 ? 141.116 48.240 31.653 1.00 88.03 606 PHE A C 1
ATOM 4709 O O . PHE A 1 584 ? 141.064 48.558 30.462 1.00 98.20 606 PHE A O 1
ATOM 4717 N N . ILE A 1 585 ? 142.219 48.341 32.392 1.00 85.05 607 ILE A N 1
ATOM 4718 C CA . ILE A 1 585 ? 143.530 48.639 31.835 1.00 89.47 607 ILE A CA 1
ATOM 4719 C C . ILE A 1 585 ? 144.462 47.488 32.186 1.00 88.44 607 ILE A C 1
ATOM 4720 O O . ILE A 1 585 ? 144.338 46.859 33.243 1.00 88.74 607 ILE A O 1
ATOM 4725 N N . ARG A 1 586 ? 145.383 47.195 31.273 1.00 90.70 608 ARG A N 1
ATOM 4726 C CA . ARG A 1 586 ? 146.387 46.162 31.480 1.00 90.17 608 ARG A CA 1
ATOM 4727 C C . ARG A 1 586 ? 147.660 46.807 32.004 1.00 85.18 608 ARG A C 1
ATOM 4728 O O . ARG A 1 586 ? 148.248 47.664 31.335 1.00 101.10 608 ARG A O 1
ATOM 4736 N N . GLN A 1 587 ? 148.076 46.399 33.195 1.00 85.18 609 GLN A N 1
ATOM 4737 C CA . GLN A 1 587 ? 149.360 46.772 33.760 1.00 90.23 609 GLN A CA 1
ATOM 4738 C C . GLN A 1 587 ? 150.194 45.509 33.937 1.00 100.39 609 GLN A C 1
ATOM 4739 O O . GLN A 1 587 ? 149.686 44.389 33.855 1.00 108.66 609 GLN A O 1
ATOM 4745 N N . ARG A 1 588 ? 151.498 45.695 34.166 1.00 93.19 610 ARG A N 1
ATOM 4746 C CA . ARG A 1 588 ? 152.394 44.544 34.216 1.00 95.74 610 ARG A CA 1
ATOM 4747 C C . ARG A 1 588 ? 152.050 43.613 35.374 1.00 102.13 610 ARG A C 1
ATOM 4748 O O . ARG A 1 588 ? 152.232 42.395 35.262 1.00 109.66 610 ARG A O 1
ATOM 4756 N N . ASP A 1 589 ? 151.525 44.152 36.473 1.00 100.08 611 ASP A N 1
ATOM 4757 C CA . ASP A 1 589 ? 151.193 43.349 37.643 1.00 97.18 611 ASP A CA 1
ATOM 4758 C C . ASP A 1 589 ? 149.768 42.807 37.615 1.00 96.58 611 ASP A C 1
ATOM 4759 O O . ASP A 1 589 ? 149.307 42.268 38.627 1.00 103.54 611 ASP A O 1
ATOM 4764 N N . GLY A 1 590 ? 149.065 42.937 36.495 1.00 90.03 612 GLY A N 1
ATOM 4765 C CA . GLY A 1 590 ? 147.725 42.412 36.358 1.00 82.36 612 GLY A CA 1
ATOM 4766 C C . GLY A 1 590 ? 146.762 43.451 35.833 1.00 82.77 612 GLY A C 1
ATOM 4767 O O . GLY A 1 590 ? 147.138 44.553 35.440 1.00 87.09 612 GLY A O 1
ATOM 4768 N N . LEU A 1 591 ? 145.486 43.078 35.837 1.00 80.64 613 LEU A N 1
ATOM 4769 C CA . LEU A 1 591 ? 144.433 43.910 35.271 1.00 83.20 613 LEU A CA 1
ATOM 4770 C C . LEU A 1 591 ? 143.760 44.733 36.360 1.00 84.42 613 LEU A C 1
ATOM 4771 O O . LEU A 1 591 ? 143.514 44.245 37.468 1.00 92.86 613 LEU A O 1
ATOM 4776 N N . TYR A 1 592 ? 143.459 45.987 36.035 1.00 78.17 614 TYR A N 1
ATOM 4777 C CA . TYR A 1 592 ? 142.745 46.896 36.922 1.00 76.20 614 TYR A CA 1
ATOM 4778 C C . TYR A 1 592 ? 141.408 47.222 36.272 1.00 84.34 614 TYR A C 1
ATOM 4779 O O . TYR A 1 592 ? 141.374 47.688 35.129 1.00 87.74 614 TYR A O 1
ATOM 4788 N N . LYS A 1 593 ? 140.316 46.968 36.992 1.00 80.64 615 LYS A N 1
ATOM 4789 C CA . LYS A 1 593 ? 138.981 46.954 36.410 1.00 82.91 615 LYS A CA 1
ATOM 4790 C C . LYS A 1 593 ? 138.058 47.938 37.115 1.00 79.64 615 LYS A C 1
ATOM 4791 O O . LYS A 1 593 ? 138.216 48.223 38.306 1.00 81.35 615 LYS A O 1
ATOM 4797 N N . MET A 1 594 ? 137.081 48.441 36.361 1.00 78.67 616 MET A N 1
ATOM 4798 C CA . MET A 1 594 ? 135.985 49.218 36.915 1.00 80.08 616 MET A CA 1
ATOM 4799 C C . MET A 1 594 ? 134.666 48.700 36.362 1.00 85.18 616 MET A C 1
ATOM 4800 O O . MET A 1 594 ? 134.595 48.206 35.234 1.00 92.20 616 MET A O 1
ATOM 4805 N N . TYR A 1 595 ? 133.626 48.800 37.186 1.00 80.71 617 TYR A N 1
ATOM 4806 C CA . TYR A 1 595 ? 132.274 48.414 36.810 1.00 84.00 617 TYR A CA 1
ATOM 4807 C C . TYR A 1 595 ? 131.308 49.446 37.370 1.00 85.83 617 TYR A C 1
ATOM 4808 O O . TYR A 1 595 ? 131.570 50.058 38.409 1.00 87.11 617 TYR A O 1
ATOM 4817 N N . TRP A 1 596 ? 130.191 49.642 36.673 1.00 83.21 618 TRP A N 1
ATOM 4818 C CA . TRP A 1 596 ? 129.240 50.677 37.045 1.00 87.91 618 TRP A CA 1
ATOM 4819 C C . TRP A 1 596 ? 127.820 50.179 36.835 1.00 86.44 618 TRP A C 1
ATOM 4820 O O . TRP A 1 596 ? 127.574 49.237 36.080 1.00 84.36 618 TRP A O 1
ATOM 4831 N N . MET A 1 597 ? 126.889 50.837 37.522 1.00 85.42 619 MET A N 1
ATOM 4832 C CA . MET A 1 597 ? 125.460 50.695 37.286 1.00 93.46 619 MET A CA 1
ATOM 4833 C C . MET A 1 597 ? 124.759 51.831 38.015 1.00 91.70 619 MET A C 1
ATOM 4834 O O . MET A 1 597 ? 125.230 52.294 39.057 1.00 91.73 619 MET A O 1
ATOM 4839 N N . ASP A 1 598 ? 123.646 52.296 37.448 1.00 88.28 620 ASP A N 1
ATOM 4840 C CA . ASP A 1 598 ? 122.776 53.187 38.201 1.00 94.42 620 ASP A CA 1
ATOM 4841 C C . ASP A 1 598 ? 122.026 52.356 39.240 1.00 95.33 620 ASP A C 1
ATOM 4842 O O . ASP A 1 598 ? 122.176 51.133 39.309 1.00 97.30 620 ASP A O 1
ATOM 4847 N N . ASP A 1 599 ? 121.207 52.995 40.070 1.00 90.08 621 ASP A N 1
ATOM 4848 C CA . ASP A 1 599 ? 120.612 52.247 41.169 1.00 107.02 621 ASP A CA 1
ATOM 4849 C C . ASP A 1 599 ? 119.290 51.575 40.804 1.00 110.93 621 ASP A C 1
ATOM 4850 O O . ASP A 1 599 ? 118.604 51.069 41.697 1.00 119.03 621 ASP A O 1
ATOM 4855 N N . THR A 1 600 ? 118.921 51.552 39.524 1.00 109.13 622 THR A N 1
ATOM 4856 C CA . THR A 1 600 ? 117.915 50.614 39.045 1.00 104.95 622 THR A CA 1
ATOM 4857 C C . THR A 1 600 ? 118.535 49.310 38.567 1.00 104.15 622 THR A C 1
ATOM 4858 O O . THR A 1 600 ? 117.803 48.388 38.192 1.00 107.54 622 THR A O 1
ATOM 4862 N N . GLY A 1 601 ? 119.863 49.210 38.588 1.00 100.58 623 GLY A N 1
ATOM 4863 C CA . GLY A 1 601 ? 120.563 48.021 38.157 1.00 80.81 623 GLY A CA 1
ATOM 4864 C C . GLY A 1 601 ? 121.000 48.028 36.711 1.00 93.74 623 GLY A C 1
ATOM 4865 O O . GLY A 1 601 ? 121.678 47.086 36.283 1.00 100.00 623 GLY A O 1
ATOM 4866 N N . TYR A 1 602 ? 120.644 49.057 35.948 1.00 88.36 624 TYR A N 1
ATOM 4867 C CA . TYR A 1 602 ? 120.983 49.132 34.535 1.00 91.31 624 TYR A CA 1
ATOM 4868 C C . TYR A 1 602 ? 122.339 49.799 34.356 1.00 97.93 624 TYR A C 1
ATOM 4869 O O . TYR A 1 602 ? 122.587 50.871 34.914 1.00 111.32 624 TYR A O 1
ATOM 4878 N N . SER A 1 603 ? 123.212 49.165 33.578 1.00 96.29 625 SER A N 1
ATOM 4879 C CA . SER A 1 603 ? 124.490 49.750 33.205 1.00 98.38 625 SER A CA 1
ATOM 4880 C C . SER A 1 603 ? 124.567 49.841 31.690 1.00 106.45 625 SER A C 1
ATOM 4881 O O . SER A 1 603 ? 124.345 48.845 30.992 1.00 109.87 625 SER A O 1
ATOM 4884 N N . GLU A 1 604 ? 124.868 51.033 31.191 1.00 107.75 626 GLU A N 1
ATOM 4885 C CA . GLU A 1 604 ? 125.073 51.251 29.770 1.00 106.72 626 GLU A CA 1
ATOM 4886 C C . GLU A 1 604 ? 126.540 51.044 29.419 1.00 103.00 626 GLU A C 1
ATOM 4887 O O . GLU A 1 604 ? 127.436 51.307 30.226 1.00 101.90 626 GLU A O 1
ATOM 4893 N N . LYS A 1 605 ? 126.775 50.558 28.206 1.00 102.20 627 LYS A N 1
ATOM 4894 C CA . LYS A 1 605 ? 128.136 50.406 27.718 1.00 105.45 627 LYS A CA 1
ATOM 4895 C C . LYS A 1 605 ? 128.765 51.776 27.490 1.00 104.71 627 LYS A C 1
ATOM 4896 O O . LYS A 1 605 ? 128.091 52.731 27.092 1.00 108.40 627 LYS A O 1
ATOM 4902 N N . ALA A 1 606 ? 130.063 51.869 27.739 1.00 96.42 628 ALA A N 1
ATOM 4903 C CA . ALA A 1 606 ? 130.731 53.154 27.677 1.00 92.06 628 ALA A CA 1
ATOM 4904 C C . ALA A 1 606 ? 131.360 53.382 26.312 1.00 93.21 628 ALA A C 1
ATOM 4905 O O . ALA A 1 606 ? 131.556 52.459 25.522 1.00 106.81 628 ALA A O 1
ATOM 4907 N N . THR A 1 607 ? 131.667 54.644 26.048 1.00 85.64 629 THR A N 1
ATOM 4908 C CA . THR A 1 607 ? 132.444 55.055 24.892 1.00 87.00 629 THR A CA 1
ATOM 4909 C C . THR A 1 607 ? 133.895 55.240 25.323 1.00 84.42 629 THR A C 1
ATOM 4910 O O . THR A 1 607 ? 134.178 55.600 26.462 1.00 93.37 629 THR A O 1
ATOM 4914 N N . PHE A 1 608 ? 134.812 54.956 24.408 1.00 86.83 630 PHE A N 1
ATOM 4915 C CA . PHE A 1 608 ? 136.238 54.980 24.711 1.00 83.34 630 PHE A CA 1
ATOM 4916 C C . PHE A 1 608 ? 136.966 55.869 23.716 1.00 87.12 630 PHE A C 1
ATOM 4917 O O . PHE A 1 608 ? 136.646 55.871 22.527 1.00 91.38 630 PHE A O 1
ATOM 4925 N N . ALA A 1 609 ? 137.961 56.613 24.203 1.00 82.19 631 ALA A N 1
ATOM 4926 C CA . ALA A 1 609 ? 138.657 57.566 23.352 1.00 80.17 631 ALA A CA 1
ATOM 4927 C C . ALA A 1 609 ? 140.117 57.694 23.758 1.00 73.82 631 ALA A C 1
ATOM 4928 O O . ALA A 1 609 ? 140.444 57.718 24.947 1.00 89.52 631 ALA A O 1
ATOM 4930 N N . SER A 1 610 ? 140.985 57.780 22.751 1.00 77.75 632 SER A N 1
ATOM 4931 C CA . SER A 1 610 ? 142.394 58.120 22.917 1.00 73.53 632 SER A CA 1
ATOM 4932 C C . SER A 1 610 ? 142.630 59.415 22.151 1.00 86.12 632 SER A C 1
ATOM 4933 O O . SER A 1 610 ? 142.511 59.448 20.923 1.00 87.24 632 SER A O 1
ATOM 4936 N N . VAL A 1 611 ? 142.951 60.476 22.879 1.00 78.51 633 VAL A N 1
ATOM 4937 C CA . VAL A 1 611 ? 143.028 61.828 22.344 1.00 83.39 633 VAL A CA 1
ATOM 4938 C C . VAL A 1 611 ? 144.486 62.273 22.383 1.00 87.99 633 VAL A C 1
ATOM 4939 O O . VAL A 1 611 ? 145.218 61.946 23.323 1.00 79.32 633 VAL A O 1
ATOM 4943 N N . THR A 1 612 ? 144.929 62.952 21.324 1.00 91.81 634 THR A N 1
ATOM 4944 C CA . THR A 1 612 ? 146.251 63.568 21.348 1.00 98.55 634 THR A CA 1
ATOM 4945 C C . THR A 1 612 ? 146.108 64.902 22.071 1.00 108.00 634 THR A C 1
ATOM 4946 O O . THR A 1 612 ? 145.173 65.074 22.840 1.00 133.45 634 THR A O 1
ATOM 4950 N N . TYR A 1 613 ? 147.012 65.843 21.881 1.00 118.25 635 TYR A N 1
ATOM 4951 C CA . TYR A 1 613 ? 146.735 67.196 22.335 1.00 97.08 635 TYR A CA 1
ATOM 4952 C C . TYR A 1 613 ? 147.115 68.140 21.207 1.00 99.69 635 TYR A C 1
ATOM 4953 O O . TYR A 1 613 ? 147.905 67.777 20.328 1.00 92.60 635 TYR A O 1
ATOM 4962 N N . PRO A 1 614 ? 146.532 69.338 21.167 1.00 104.06 636 PRO A N 1
ATOM 4963 C CA . PRO A 1 614 ? 146.912 70.292 20.120 1.00 99.23 636 PRO A CA 1
ATOM 4964 C C . PRO A 1 614 ? 148.402 70.603 20.163 1.00 86.86 636 PRO A C 1
ATOM 4965 O O . PRO A 1 614 ? 149.041 70.557 21.217 1.00 80.01 636 PRO A O 1
ATOM 4969 N N . ARG A 1 615 ? 148.954 70.893 18.988 1.00 88.44 637 ARG A N 1
ATOM 4970 C CA . ARG A 1 615 ? 150.358 71.268 18.882 1.00 101.00 637 ARG A CA 1
ATOM 4971 C C . ARG A 1 615 ? 150.658 72.450 19.793 1.00 100.46 637 ARG A C 1
ATOM 4972 O O . ARG A 1 615 ? 149.941 73.454 19.786 1.00 106.68 637 ARG A O 1
ATOM 4980 N N . GLY A 1 616 ? 151.714 72.320 20.592 1.00 94.26 638 GLY A N 1
ATOM 4981 C CA . GLY A 1 616 ? 152.073 73.315 21.579 1.00 95.94 638 GLY A CA 1
ATOM 4982 C C . GLY A 1 616 ? 151.929 72.845 23.009 1.00 98.19 638 GLY A C 1
ATOM 4983 O O . GLY A 1 616 ? 152.552 73.430 23.905 1.00 92.94 638 GLY A O 1
ATOM 4984 N N . TYR A 1 617 ? 151.124 71.831 23.251 1.00 97.07 639 TYR A N 1
ATOM 4985 C CA . TYR A 1 617 ? 151.214 71.293 24.596 1.00 93.54 639 TYR A CA 1
ATOM 4986 C C . TYR A 1 617 ? 152.327 70.253 24.659 1.00 91.95 639 TYR A C 1
ATOM 4987 O O . TYR A 1 617 ? 152.588 69.556 23.673 1.00 95.73 639 TYR A O 1
ATOM 4996 N N . PRO A 1 618 ? 153.018 70.130 25.790 1.00 97.76 640 PRO A N 1
ATOM 4997 C CA . PRO A 1 618 ? 154.231 69.300 25.843 1.00 102.84 640 PRO A CA 1
ATOM 4998 C C . PRO A 1 618 ? 154.013 67.824 26.146 1.00 100.92 640 PRO A C 1
ATOM 4999 O O . PRO A 1 618 ? 155.001 67.112 26.351 1.00 102.06 640 PRO A O 1
ATOM 5003 N N . TYR A 1 619 ? 152.786 67.324 26.163 1.00 85.53 641 TYR A N 1
ATOM 5004 C CA . TYR A 1 619 ? 152.596 65.907 26.425 1.00 99.16 641 TYR A CA 1
ATOM 5005 C C . TYR A 1 619 ? 151.600 65.304 25.454 1.00 104.41 641 TYR A C 1
ATOM 5006 O O . TYR A 1 619 ? 150.720 65.995 24.935 1.00 101.05 641 TYR A O 1
ATOM 5015 N N . ASN A 1 620 ? 151.750 63.989 25.245 1.00 111.34 642 ASN A N 1
ATOM 5016 C CA . ASN A 1 620 ? 151.104 63.286 24.137 1.00 116.54 642 ASN A CA 1
ATOM 5017 C C . ASN A 1 620 ? 149.600 63.534 24.110 1.00 103.15 642 ASN A C 1
ATOM 5018 O O . ASN A 1 620 ? 149.041 63.972 23.098 1.00 107.55 642 ASN A O 1
ATOM 5023 N N . GLY A 1 621 ? 148.932 63.267 25.227 1.00 91.61 643 GLY A N 1
ATOM 5024 C CA . GLY A 1 621 ? 147.491 63.372 25.285 1.00 73.86 643 GLY A CA 1
ATOM 5025 C C . GLY A 1 621 ? 146.938 62.595 26.456 1.00 78.65 643 GLY A C 1
ATOM 5026 O O . GLY A 1 621 ? 147.515 62.627 27.547 1.00 84.86 643 GLY A O 1
ATOM 5027 N N . THR A 1 622 ? 145.836 61.880 26.243 1.00 74.22 644 THR A N 1
ATOM 5028 C CA . THR A 1 622 ? 145.213 61.112 27.311 1.00 76.93 644 THR A CA 1
ATOM 5029 C C . THR A 1 622 ? 144.309 60.051 26.696 1.00 69.91 644 THR A C 1
ATOM 5030 O O . THR A 1 622 ? 144.094 60.014 25.482 1.00 74.14 644 THR A O 1
ATOM 5034 N N . ASN A 1 623 ? 143.801 59.169 27.559 1.00 66.56 645 ASN A N 1
ATOM 5035 C CA . ASN A 1 623 ? 142.795 58.173 27.216 1.00 74.28 645 ASN A CA 1
ATOM 5036 C C . ASN A 1 623 ? 141.707 58.220 28.275 1.00 73.39 645 ASN A C 1
ATOM 5037 O O . ASN A 1 623 ? 142.005 58.407 29.457 1.00 81.23 645 ASN A O 1
ATOM 5042 N N . TYR A 1 624 ? 140.450 58.041 27.871 1.00 69.35 646 TYR A N 1
ATOM 5043 C CA . TYR A 1 624 ? 139.377 58.103 28.854 1.00 78.76 646 TYR A CA 1
ATOM 5044 C C . TYR A 1 624 ? 138.244 57.148 28.514 1.00 78.77 646 TYR A C 1
ATOM 5045 O O . TYR A 1 624 ? 138.099 56.677 27.382 1.00 83.87 646 TYR A O 1
ATOM 5054 N N . VAL A 1 625 ? 137.461 56.843 29.548 1.00 76.41 647 VAL A N 1
ATOM 5055 C CA . VAL A 1 625 ? 136.139 56.244 29.428 1.00 81.42 647 VAL A CA 1
ATOM 5056 C C . VAL A 1 625 ? 135.115 57.350 29.602 1.00 79.45 647 VAL A C 1
ATOM 5057 O O . VAL A 1 625 ? 135.321 58.292 30.379 1.00 87.22 647 VAL A O 1
ATOM 5061 N N . ASN A 1 626 ? 134.000 57.236 28.888 1.00 82.78 648 ASN A N 1
ATOM 5062 C CA . ASN A 1 626 ? 132.948 58.250 28.879 1.00 79.84 648 ASN A CA 1
ATOM 5063 C C . ASN A 1 626 ? 131.658 57.485 29.166 1.00 81.11 648 ASN A C 1
ATOM 5064 O O . ASN A 1 626 ? 131.026 56.934 28.259 1.00 89.88 648 ASN A O 1
ATOM 5069 N N . VAL A 1 627 ? 131.285 57.440 30.443 1.00 86.35 649 VAL A N 1
ATOM 5070 C CA . VAL A 1 627 ? 130.151 56.651 30.920 1.00 84.54 649 VAL A CA 1
ATOM 5071 C C . VAL A 1 627 ? 128.937 57.562 31.017 1.00 84.83 649 VAL A C 1
ATOM 5072 O O . VAL A 1 627 ? 128.938 58.540 31.775 1.00 91.56 649 VAL A O 1
ATOM 5076 N N . THR A 1 628 ? 127.900 57.230 30.260 1.00 92.64 650 THR A N 1
ATOM 5077 C CA . THR A 1 628 ? 126.686 58.026 30.182 1.00 103.75 650 THR A CA 1
ATOM 5078 C C . THR A 1 628 ? 125.581 57.383 31.013 1.00 108.92 650 THR A C 1
ATOM 5079 O O . THR A 1 628 ? 125.555 56.165 31.213 1.00 117.14 650 THR A O 1
ATOM 5083 N N . MET A 1 629 ? 124.682 58.220 31.525 1.00 104.21 651 MET A N 1
ATOM 5084 C CA . MET A 1 629 ? 123.576 57.725 32.333 1.00 104.11 651 MET A CA 1
ATOM 5085 C C . MET A 1 629 ? 122.374 58.642 32.168 1.00 114.39 651 MET A C 1
ATOM 5086 O O . MET A 1 629 ? 122.507 59.870 32.198 1.00 111.68 651 MET A O 1
ATOM 5091 N N . HIS A 1 630 ? 121.210 58.034 31.968 1.00 121.02 652 HIS A N 1
ATOM 5092 C CA . HIS A 1 630 ? 119.970 58.788 31.884 1.00 121.93 652 HIS A CA 1
ATOM 5093 C C . HIS A 1 630 ? 119.622 59.347 33.258 1.00 107.89 652 HIS A C 1
ATOM 5094 O O . HIS A 1 630 ? 119.686 58.634 34.264 1.00 103.90 652 HIS A O 1
ATOM 5101 N N . LEU A 1 631 ? 119.271 60.630 33.305 1.00 111.06 653 LEU A N 1
ATOM 5102 C CA . LEU A 1 631 ? 118.963 61.299 34.566 1.00 111.40 653 LEU A CA 1
ATOM 5103 C C . LEU A 1 631 ? 117.570 60.874 35.010 1.00 121.75 653 LEU A C 1
ATOM 5104 O O . LEU A 1 631 ? 116.563 61.416 34.551 1.00 116.76 653 LEU A O 1
ATOM 5109 N N . ARG A 1 632 ? 117.519 59.896 35.911 1.00 111.87 654 ARG A N 1
ATOM 5110 C CA . ARG A 1 632 ? 116.268 59.306 36.369 1.00 126.35 654 ARG A CA 1
ATOM 5111 C C . ARG A 1 632 ? 115.549 60.273 37.304 1.00 134.38 654 ARG A C 1
ATOM 5112 O O . ARG A 1 632 ? 116.134 60.741 38.291 1.00 146.22 654 ARG A O 1
ATOM 5120 N N . SER A 1 633 ? 114.291 60.604 36.965 1.00 143.79 655 SER A N 1
ATOM 5121 C CA . SER A 1 633 ? 113.367 61.300 37.857 1.00 138.86 655 SER A CA 1
ATOM 5122 C C . SER A 1 633 ? 114.006 62.604 38.348 1.00 125.62 655 SER A C 1
ATOM 5123 O O . SER A 1 633 ? 114.844 63.162 37.628 1.00 105.65 655 SER A O 1
ATOM 5126 N N . PRO A 1 634 ? 113.638 63.171 39.522 1.00 131.23 656 PRO A N 1
ATOM 5127 C CA . PRO A 1 634 ? 114.456 64.273 40.051 1.00 131.83 656 PRO A CA 1
ATOM 5128 C C . PRO A 1 634 ? 115.839 63.852 40.524 1.00 121.64 656 PRO A C 1
ATOM 5129 O O . PRO A 1 634 ? 116.839 64.482 40.161 1.00 128.78 656 PRO A O 1
ATOM 5133 N N . ILE A 1 635 ? 115.918 62.803 41.335 1.00 116.38 657 ILE A N 1
ATOM 5134 C CA . ILE A 1 635 ? 117.174 62.381 41.947 1.00 107.48 657 ILE A CA 1
ATOM 5135 C C . ILE A 1 635 ? 117.705 61.162 41.205 1.00 107.06 657 ILE A C 1
ATOM 5136 O O . ILE A 1 635 ? 117.004 60.150 41.062 1.00 110.96 657 ILE A O 1
ATOM 5141 N N . THR A 1 636 ? 118.948 61.255 40.750 1.00 108.26 658 THR A N 1
ATOM 5142 C CA . THR A 1 636 ? 119.629 60.193 40.026 1.00 105.40 658 THR A CA 1
ATOM 5143 C C . THR A 1 636 ? 120.901 59.818 40.769 1.00 98.41 658 THR A C 1
ATOM 5144 O O . THR A 1 636 ? 121.610 60.690 41.284 1.00 100.45 658 THR A O 1
ATOM 5148 N N . ARG A 1 637 ? 121.191 58.522 40.828 1.00 91.37 659 ARG A N 1
ATOM 5149 C CA . ARG A 1 637 ? 122.384 58.047 41.515 1.00 94.11 659 ARG A CA 1
ATOM 5150 C C . ARG A 1 637 ? 122.999 56.877 40.766 1.00 98.09 659 ARG A C 1
ATOM 5151 O O . ARG A 1 637 ? 122.291 55.985 40.287 1.00 106.82 659 ARG A O 1
ATOM 5159 N N . ALA A 1 638 ? 124.324 56.897 40.670 1.00 90.96 660 ALA A N 1
ATOM 5160 C CA . ALA A 1 638 ? 125.093 55.867 39.993 1.00 87.97 660 ALA A CA 1
ATOM 5161 C C . ALA A 1 638 ? 126.264 55.454 40.868 1.00 86.90 660 ALA A C 1
ATOM 5162 O O . ALA A 1 638 ? 126.904 56.297 41.505 1.00 88.80 660 ALA A O 1
ATOM 5164 N N . ALA A 1 639 ? 126.541 54.156 40.891 1.00 81.75 661 ALA A N 1
ATOM 5165 C CA . ALA A 1 639 ? 127.661 53.599 41.635 1.00 78.64 661 ALA A CA 1
ATOM 5166 C C . ALA A 1 639 ? 128.710 53.078 40.665 1.00 83.24 661 ALA A C 1
ATOM 5167 O O . ALA A 1 639 ? 128.379 52.430 39.667 1.00 95.42 661 ALA A O 1
ATOM 5169 N N . TYR A 1 640 ? 129.971 53.379 40.950 1.00 74.99 662 TYR A N 1
ATOM 5170 C CA . TYR A 1 640 ? 131.101 52.825 40.218 1.00 78.79 662 TYR A CA 1
ATOM 5171 C C . TYR A 1 640 ? 132.016 52.127 41.208 1.00 75.39 662 TYR A C 1
ATOM 5172 O O . TYR A 1 640 ? 132.129 52.532 42.369 1.00 85.15 662 TYR A O 1
ATOM 5181 N N . LEU A 1 641 ? 132.690 51.086 40.738 1.00 73.12 663 LEU A N 1
ATOM 5182 C CA . LEU A 1 641 ? 133.507 50.256 41.609 1.00 77.89 663 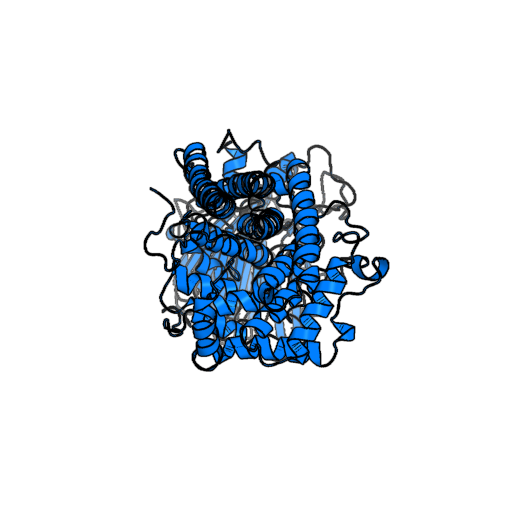LEU A CA 1
ATOM 5183 C C . LEU A 1 641 ? 134.824 49.970 40.907 1.00 82.42 663 LEU A C 1
ATOM 5184 O O . LEU A 1 641 ? 134.829 49.557 39.742 1.00 91.32 663 LEU A O 1
ATOM 5189 N N . PHE A 1 642 ? 135.933 50.205 41.606 1.00 74.69 664 PHE A N 1
ATOM 5190 C CA . PHE A 1 642 ? 137.274 50.103 41.043 1.00 69.01 664 PHE A CA 1
ATOM 5191 C C . PHE A 1 642 ? 138.041 49.010 41.789 1.00 71.93 664 PHE A C 1
ATOM 5192 O O . PHE A 1 642 ? 138.160 49.064 43.018 1.00 77.45 664 PHE A O 1
ATOM 5200 N N . ILE A 1 643 ? 138.565 48.030 41.047 1.00 75.31 665 ILE A N 1
ATOM 5201 C CA . ILE A 1 643 ? 139.153 46.815 41.612 1.00 74.22 665 ILE A CA 1
ATOM 5202 C C . ILE A 1 643 ? 140.617 46.717 41.204 1.00 73.13 665 ILE A C 1
ATOM 5203 O O . ILE A 1 643 ? 140.938 46.794 40.012 1.00 79.70 665 ILE A O 1
ATOM 5208 N N . GLY A 1 644 ? 141.486 46.455 42.178 1.00 73.37 666 GLY A N 1
ATOM 5209 C CA . GLY A 1 644 ? 142.841 46.040 41.894 1.00 74.41 666 GLY A CA 1
ATOM 5210 C C . GLY A 1 644 ? 142.920 44.562 41.572 1.00 78.43 666 GLY A C 1
ATOM 5211 O O . GLY A 1 644 ? 141.987 43.782 41.802 1.00 77.18 666 GLY A O 1
ATOM 5212 N N . PRO A 1 645 ? 144.073 44.147 41.041 1.00 81.98 667 PRO A N 1
ATOM 5213 C CA . PRO A 1 645 ? 144.197 42.771 40.531 1.00 76.84 667 PRO A CA 1
ATOM 5214 C C . PRO A 1 645 ? 144.075 41.694 41.601 1.00 88.24 667 PRO A C 1
ATOM 5215 O O . PRO A 1 645 ? 143.738 40.555 41.259 1.00 96.34 667 PRO A O 1
ATOM 5219 N N . SER A 1 646 ? 144.325 42.010 42.871 1.00 90.60 668 SER A N 1
ATOM 5220 C CA . SER A 1 646 ? 144.318 40.991 43.914 1.00 88.68 668 SER A CA 1
ATOM 5221 C C . SER A 1 646 ? 142.917 40.536 44.309 1.00 92.57 668 SER A C 1
ATOM 5222 O O . SER A 1 646 ? 142.789 39.518 44.996 1.00 98.66 668 SER A O 1
ATOM 5225 N N . ILE A 1 647 ? 141.873 41.250 43.901 1.00 86.22 669 ILE A N 1
ATOM 5226 C CA . ILE A 1 647 ? 140.535 41.043 44.435 1.00 79.56 669 ILE A CA 1
ATOM 5227 C C . ILE A 1 647 ? 139.612 40.525 43.347 1.00 88.82 669 ILE A C 1
ATOM 5228 O O . ILE A 1 647 ? 139.672 40.967 42.189 1.00 93.56 669 ILE A O 1
ATOM 5233 N N . ASP A 1 648 ? 138.747 39.596 43.732 1.00 92.93 670 ASP A N 1
ATOM 5234 C CA . ASP A 1 648 ? 137.795 38.938 42.846 1.00 93.90 670 ASP A CA 1
ATOM 5235 C C . ASP A 1 648 ? 136.399 39.299 43.345 1.00 87.36 670 ASP A C 1
ATOM 5236 O O . ASP A 1 648 ? 135.882 38.671 44.274 1.00 92.60 670 ASP A O 1
ATOM 5241 N N . VAL A 1 649 ? 135.801 40.331 42.748 1.00 87.67 671 VAL A N 1
ATOM 5242 C CA . VAL A 1 649 ? 134.430 40.695 43.083 1.00 87.91 671 VAL A CA 1
ATOM 5243 C C . VAL A 1 649 ? 133.485 39.649 42.513 1.00 97.53 671 VAL A C 1
ATOM 5244 O O . VAL A 1 649 ? 133.649 39.188 41.375 1.00 97.46 671 VAL A O 1
ATOM 5248 N N . GLN A 1 650 ? 132.490 39.258 43.304 1.00 97.22 672 GLN A N 1
ATOM 5249 C CA . GLN A 1 650 ? 131.589 38.195 42.898 1.00 95.76 672 GLN A CA 1
ATOM 5250 C C . GLN A 1 650 ? 130.121 38.582 42.951 1.00 96.25 672 GLN A C 1
ATOM 5251 O O . GLN A 1 650 ? 129.305 37.922 42.298 1.00 98.43 672 GLN A O 1
ATOM 5257 N N . SER A 1 651 ? 129.767 39.639 43.675 1.00 96.25 673 SER A N 1
ATOM 5258 C CA . SER A 1 651 ? 128.452 40.249 43.574 1.00 96.47 673 SER A CA 1
ATOM 5259 C C . SER A 1 651 ? 128.613 41.755 43.721 1.00 92.97 673 SER A C 1
ATOM 5260 O O . SER A 1 651 ? 129.489 42.233 44.447 1.00 94.50 673 SER A O 1
ATOM 5263 N N . PHE A 1 652 ? 127.771 42.498 43.002 1.00 89.17 674 PHE A N 1
ATOM 5264 C CA . PHE A 1 652 ? 127.772 43.963 43.046 1.00 88.74 674 PHE A CA 1
ATOM 5265 C C . PHE A 1 652 ? 126.338 44.397 42.745 1.00 95.33 674 PHE A C 1
ATOM 5266 O O . PHE A 1 652 ? 125.958 44.563 41.584 1.00 103.62 674 PHE A O 1
ATOM 5274 N N . THR A 1 653 ? 125.554 44.568 43.803 1.00 94.16 675 THR A N 1
ATOM 5275 C CA . THR A 1 653 ? 124.148 44.930 43.699 1.00 94.56 675 THR A CA 1
ATOM 5276 C C . THR A 1 653 ? 123.932 46.311 44.309 1.00 97.32 675 THR A C 1
ATOM 5277 O O . THR A 1 653 ? 124.617 46.703 45.260 1.00 101.10 675 THR A O 1
ATOM 5281 N N . VAL A 1 654 ? 122.986 47.064 43.748 1.00 94.64 676 VAL A N 1
ATOM 5282 C CA . VAL A 1 654 ? 122.678 48.405 44.230 1.00 97.29 676 VAL A CA 1
ATOM 5283 C C . VAL A 1 654 ? 121.166 48.581 44.195 1.00 113.99 676 VAL A C 1
ATOM 5284 O O . VAL A 1 654 ? 120.523 48.289 43.174 1.00 128.58 676 VAL A O 1
ATOM 5288 N N . HIS A 1 655 ? 120.585 49.011 45.326 1.00 108.63 677 HIS A N 1
ATOM 5289 C CA . HIS A 1 655 ? 119.150 49.247 45.436 1.00 115.46 677 HIS A CA 1
ATOM 5290 C C . HIS A 1 655 ? 118.940 50.438 46.358 1.00 106.94 677 HIS A C 1
ATOM 5291 O O . HIS A 1 655 ? 119.606 50.559 47.391 1.00 107.16 677 HIS A O 1
ATOM 5298 N N . GLY A 1 656 ? 118.027 51.315 45.975 1.00 110.65 678 GLY A N 1
ATOM 5299 C CA . GLY A 1 656 ? 117.780 52.509 46.758 1.00 109.55 678 GLY A CA 1
ATOM 5300 C C . GLY A 1 656 ? 116.323 52.917 46.768 1.00 113.32 678 GLY A C 1
ATOM 5301 O O . GLY A 1 656 ? 115.474 52.214 46.217 1.00 118.44 678 GLY A O 1
ATOM 5302 N N . ASP A 1 657 ? 116.027 54.050 47.391 1.00 113.58 679 ASP A N 1
ATOM 5303 C CA . ASP A 1 657 ? 114.656 54.535 47.446 1.00 117.07 679 ASP A CA 1
ATOM 5304 C C . ASP A 1 657 ? 114.688 56.050 47.628 1.00 116.47 679 ASP A C 1
ATOM 5305 O O . ASP A 1 657 ? 115.696 56.700 47.327 1.00 111.71 679 ASP A O 1
ATOM 5310 N N . SER A 1 658 ? 113.588 56.604 48.143 1.00 119.42 680 SER A N 1
ATOM 5311 C CA . SER A 1 658 ? 113.450 58.053 48.242 1.00 125.40 680 SER A CA 1
ATOM 5312 C C . SER A 1 658 ? 114.570 58.676 49.067 1.00 124.70 680 SER A C 1
ATOM 5313 O O . SER A 1 658 ? 115.087 59.740 48.713 1.00 119.40 680 SER A O 1
ATOM 5316 N N . GLN A 1 659 ? 114.965 58.029 50.164 1.00 127.25 681 GLN A N 1
ATOM 5317 C CA . GLN A 1 659 ? 115.925 58.619 51.089 1.00 130.28 681 GLN A CA 1
ATOM 5318 C C . GLN A 1 659 ? 117.271 57.911 51.141 1.00 117.59 681 GLN A C 1
ATOM 5319 O O . GLN A 1 659 ? 118.267 58.550 51.483 1.00 107.93 681 GLN A O 1
ATOM 5325 N N . GLN A 1 660 ? 117.337 56.623 50.807 1.00 116.91 682 GLN A N 1
ATOM 5326 C CA . GLN A 1 660 ? 118.533 55.819 51.029 1.00 110.54 682 GLN A CA 1
ATOM 5327 C C . GLN A 1 660 ? 118.974 55.140 49.740 1.00 117.64 682 GLN A C 1
ATOM 5328 O O . GLN A 1 660 ? 118.172 54.919 48.828 1.00 122.56 682 GLN A O 1
ATOM 5334 N N . LEU A 1 661 ? 120.270 54.826 49.667 1.00 112.95 683 LEU A N 1
ATOM 5335 C CA . LEU A 1 661 ? 120.820 53.943 48.646 1.00 104.55 683 LEU A CA 1
ATOM 5336 C C . LEU A 1 661 ? 121.728 52.922 49.316 1.00 99.02 683 LEU A C 1
ATOM 5337 O O . LEU A 1 661 ? 122.509 53.263 50.210 1.00 105.42 683 LEU A O 1
ATOM 5342 N N . ASP A 1 662 ? 121.619 51.668 48.882 1.00 96.65 684 ASP A N 1
ATOM 5343 C CA . ASP A 1 662 ? 122.403 50.563 49.423 1.00 95.71 684 ASP A CA 1
ATOM 5344 C C . ASP A 1 662 ? 123.269 49.969 48.321 1.00 97.41 684 ASP A C 1
ATOM 5345 O O . ASP A 1 662 ? 122.777 49.702 47.220 1.00 100.60 684 ASP A O 1
ATOM 5350 N N . VAL A 1 663 ? 124.551 49.758 48.617 1.00 92.88 685 VAL A N 1
ATOM 5351 C CA . VAL A 1 663 ? 125.481 49.101 47.700 1.00 89.04 685 VAL A CA 1
ATOM 5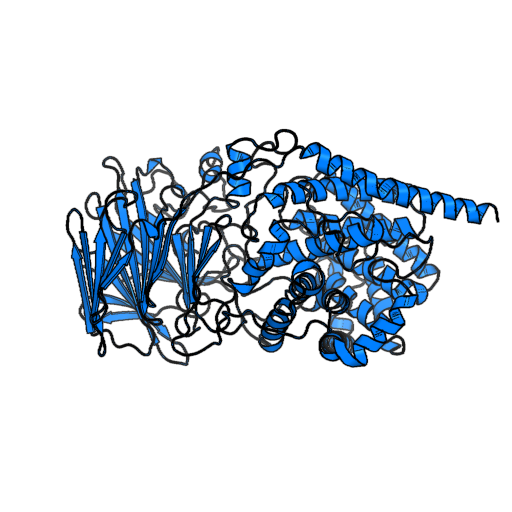352 C C . VAL A 1 663 ? 126.069 47.890 48.409 1.00 90.55 685 VAL A C 1
ATOM 5353 O O . VAL A 1 663 ? 126.686 48.026 49.473 1.00 101.83 685 VAL A O 1
ATOM 5357 N N . PHE A 1 664 ? 125.889 46.713 47.815 1.00 82.50 686 PHE A N 1
ATOM 5358 C CA . PHE A 1 664 ? 126.390 45.461 48.363 1.00 90.75 686 PHE A CA 1
ATOM 5359 C C . PHE A 1 664 ? 127.455 44.895 47.439 1.00 90.65 686 PHE A C 1
ATOM 5360 O O . PHE A 1 664 ? 127.228 44.761 46.231 1.00 97.14 686 PHE A O 1
ATOM 5368 N N . ILE A 1 665 ? 128.611 44.565 48.011 1.00 83.39 687 ILE A N 1
ATOM 5369 C CA . ILE A 1 665 ? 129.758 44.074 47.256 1.00 85.35 687 ILE A CA 1
ATOM 5370 C C . ILE A 1 665 ? 130.321 42.865 47.985 1.00 88.63 687 ILE A C 1
ATOM 5371 O O . ILE A 1 665 ? 130.769 42.982 49.131 1.00 93.34 687 ILE A O 1
ATOM 5376 N N . ALA A 1 666 ? 130.295 41.711 47.329 1.00 89.41 688 ALA A N 1
ATOM 5377 C CA . ALA A 1 666 ? 130.878 40.488 47.855 1.00 90.59 688 ALA A CA 1
ATOM 5378 C C . ALA A 1 666 ? 132.126 40.147 47.057 1.00 88.14 688 ALA A C 1
ATOM 5379 O O . ALA A 1 666 ? 132.121 40.210 45.823 1.00 94.11 688 ALA A O 1
ATOM 5381 N N . THR A 1 667 ? 133.194 39.808 47.759 1.00 80.19 689 THR A N 1
ATOM 5382 C CA . THR A 1 667 ? 134.399 39.290 47.132 1.00 90.59 689 THR A CA 1
ATOM 5383 C C . THR A 1 667 ? 134.630 37.863 47.616 1.00 89.41 689 THR A C 1
ATOM 5384 O O . THR A 1 667 ? 133.842 37.307 48.386 1.00 95.10 689 THR A O 1
ATOM 5388 N N . SER A 1 668 ? 135.720 37.262 47.140 1.00 92.56 690 SER A N 1
ATOM 5389 C CA . SER A 1 668 ? 136.063 35.909 47.554 1.00 97.10 690 SER A CA 1
ATOM 5390 C C . SER A 1 668 ? 136.509 35.832 49.008 1.00 102.51 690 SER A C 1
ATOM 5391 O O . SER A 1 668 ? 136.602 34.725 49.550 1.00 112.26 690 SER A O 1
ATOM 5394 N N . LYS A 1 669 ? 136.779 36.972 49.649 1.00 99.13 691 LYS A N 1
ATOM 5395 C CA . LYS A 1 669 ? 137.303 36.995 51.006 1.00 99.81 691 LYS A CA 1
ATOM 5396 C C . LYS A 1 669 ? 136.498 37.849 51.975 1.00 96.52 691 LYS A C 1
ATOM 5397 O O . LYS A 1 669 ? 136.637 37.664 53.188 1.00 96.21 691 LYS A O 1
ATOM 5403 N N . HIS A 1 670 ? 135.673 38.773 51.486 1.00 96.68 692 HIS A N 1
ATOM 5404 C CA . HIS A 1 670 ? 134.964 39.693 52.363 1.00 93.16 692 HIS A CA 1
ATOM 5405 C C . HIS A 1 670 ? 133.617 40.056 51.754 1.00 92.04 692 HIS A C 1
ATOM 5406 O O . HIS A 1 670 ? 133.366 39.837 50.566 1.00 96.04 692 HIS A O 1
ATOM 5413 N N . ALA A 1 671 ? 132.755 40.622 52.594 1.00 88.28 693 ALA A N 1
ATOM 5414 C CA . ALA A 1 671 ? 131.503 41.227 52.169 1.00 84.46 693 ALA A CA 1
ATOM 5415 C C . ALA A 1 671 ? 131.477 42.679 52.622 1.00 88.68 693 ALA A C 1
ATOM 5416 O O . ALA A 1 671 ? 131.923 43.002 53.729 1.00 94.21 693 ALA A O 1
ATOM 5418 N N . TYR A 1 672 ? 130.957 43.552 51.764 1.00 82.48 694 TYR A N 1
ATOM 5419 C CA . TYR A 1 672 ? 130.888 44.981 52.045 1.00 83.44 694 TYR A CA 1
ATOM 5420 C C . TYR A 1 672 ? 129.487 45.492 51.749 1.00 86.45 694 TYR A C 1
ATOM 5421 O O . TYR A 1 672 ? 128.927 45.197 50.688 1.00 95.38 694 TYR A O 1
ATOM 5430 N N . ALA A 1 673 ? 128.933 46.263 52.680 1.00 81.10 695 ALA A N 1
ATOM 5431 C CA . ALA A 1 673 ? 127.717 47.030 52.459 1.00 83.85 695 ALA A CA 1
ATOM 5432 C C . ALA A 1 673 ? 128.007 48.495 52.747 1.00 83.28 695 ALA A C 1
ATOM 5433 O O . ALA A 1 673 ? 128.743 48.817 53.684 1.00 92.47 695 ALA A O 1
ATOM 5435 N N . THR A 1 674 ? 127.445 49.378 51.926 1.00 83.69 696 THR A N 1
ATOM 5436 C CA . THR A 1 674 ? 127.569 50.817 52.118 1.00 87.11 696 THR A CA 1
ATOM 5437 C C . THR A 1 674 ? 126.199 51.451 51.941 1.00 85.74 696 THR A C 1
ATOM 5438 O O . THR A 1 674 ? 125.513 51.192 50.948 1.00 84.58 696 THR A O 1
ATOM 5442 N N . TYR A 1 675 ? 125.805 52.269 52.910 1.00 78.73 697 TYR A N 1
ATOM 5443 C CA . TYR A 1 675 ? 124.524 52.957 52.899 1.00 82.70 697 TYR A CA 1
ATOM 5444 C C . TYR A 1 675 ? 124.766 54.458 52.852 1.00 86.49 697 TYR A C 1
ATOM 5445 O O . TYR A 1 675 ? 125.547 54.991 53.648 1.00 91.13 697 TYR A O 1
ATOM 5454 N N . LEU A 1 676 ? 124.113 55.129 51.905 1.00 86.26 698 LEU A N 1
ATOM 5455 C CA . LEU A 1 676 ? 124.179 56.576 51.761 1.00 93.10 698 LEU A CA 1
ATOM 5456 C C . LEU A 1 676 ? 122.770 57.140 51.705 1.00 103.66 698 LEU A C 1
ATOM 5457 O O . LEU A 1 676 ? 121.845 56.495 51.202 1.00 108.80 698 LEU A O 1
ATOM 5462 N N . TRP A 1 677 ? 122.619 58.365 52.197 1.00 102.22 699 TRP A N 1
ATOM 5463 C CA . TRP A 1 677 ? 121.313 58.986 52.332 1.00 111.73 699 TRP A CA 1
ATOM 5464 C C . TRP A 1 677 ? 121.215 60.237 51.473 1.00 118.06 699 TRP A C 1
ATOM 5465 O O . TRP A 1 677 ? 122.196 60.961 51.280 1.00 119.49 699 TRP A O 1
ATOM 5476 N N . THR A 1 678 ? 120.013 60.476 50.952 1.00 123.66 700 THR A N 1
ATOM 5477 C CA . THR A 1 678 ? 119.755 61.665 50.155 1.00 126.31 700 THR A CA 1
ATOM 5478 C C . THR A 1 678 ? 119.529 62.855 51.085 1.00 133.67 700 THR A C 1
ATOM 5479 O O . THR A 1 678 ? 118.860 62.737 52.118 1.00 132.11 700 THR A O 1
ATOM 5483 N N . GLY A 1 679 ? 120.134 63.985 50.745 1.00 133.15 701 GLY A N 1
ATOM 5484 C CA . GLY A 1 679 ? 120.107 65.168 51.583 1.00 139.71 701 GLY A CA 1
ATOM 5485 C C . GLY A 1 679 ? 121.455 65.420 52.240 1.00 143.58 701 GLY A C 1
ATOM 5486 O O . GLY A 1 679 ? 122.441 64.720 52.004 1.00 139.48 701 GLY A O 1
ATOM 5487 N N . GLU A 1 680 ? 121.474 66.452 53.078 1.00 142.81 702 GLU A N 1
ATOM 5488 C CA . GLU A 1 680 ? 122.665 66.849 53.815 1.00 149.43 702 GLU A CA 1
ATOM 5489 C C . GLU A 1 680 ? 122.598 66.339 55.251 1.00 151.54 702 GLU A C 1
ATOM 5490 O O . GLU A 1 680 ? 121.521 66.084 55.797 1.00 155.90 702 GLU A O 1
ATOM 5496 N N . ALA A 1 681 ? 123.775 66.197 55.865 1.00 149.89 703 ALA A N 1
ATOM 5497 C CA . ALA A 1 681 ? 123.902 65.510 57.145 1.00 145.87 703 ALA A CA 1
ATOM 5498 C C . ALA A 1 681 ? 124.624 66.359 58.184 1.00 149.97 703 ALA A C 1
ATOM 5499 O O . ALA A 1 681 ? 125.304 65.825 59.063 1.00 142.10 703 ALA A O 1
ATOM 5501 N N . THR A 1 682 ? 124.488 67.680 58.105 1.00 159.32 704 THR A N 1
ATOM 5502 C CA . THR A 1 682 ? 125.055 68.565 59.120 1.00 169.05 704 THR A CA 1
ATOM 5503 C C . THR A 1 682 ? 123.958 68.858 60.137 1.00 168.39 704 THR A C 1
ATOM 5504 O O . THR A 1 682 ? 123.166 69.789 59.982 1.00 174.14 704 THR A O 1
ATOM 5508 N N . GLY A 1 683 ? 123.888 68.032 61.179 1.00 172.18 705 GLY A N 1
ATOM 5509 C CA . GLY A 1 683 ? 122.999 68.338 62.282 1.00 167.33 705 GLY A CA 1
ATOM 5510 C C . GLY A 1 683 ? 122.056 67.254 62.768 1.00 167.91 705 GLY A C 1
ATOM 5511 O O . GLY A 1 683 ? 121.655 67.290 63.935 1.00 168.82 705 GLY A O 1
ATOM 5512 N N . GLN A 1 684 ? 121.674 66.292 61.923 1.00 164.79 706 GLN A N 1
ATOM 5513 C CA . GLN A 1 684 ? 120.618 65.379 62.354 1.00 168.92 706 GLN A CA 1
ATOM 5514 C C . GLN A 1 684 ? 120.763 63.918 61.940 1.00 164.00 706 GLN A C 1
ATOM 5515 O O . GLN A 1 684 ? 120.013 63.093 62.473 1.00 166.48 706 GLN A O 1
ATOM 5521 N N . SER A 1 685 ? 121.670 63.553 61.037 1.00 162.92 707 SER A N 1
ATOM 5522 C CA . SER A 1 685 ? 122.021 62.147 60.843 1.00 143.12 707 SER A CA 1
ATOM 5523 C C . SER A 1 685 ? 123.372 62.076 60.136 1.00 131.42 707 SER A C 1
ATOM 5524 O O . SER A 1 685 ? 124.049 63.092 59.948 1.00 124.02 707 SER A O 1
ATOM 5527 N N . ALA A 1 686 ? 123.762 60.866 59.742 1.00 123.77 708 ALA A N 1
ATOM 5528 C CA . ALA A 1 686 ? 125.109 60.589 59.273 1.00 108.36 708 ALA A CA 1
ATOM 5529 C C . ALA A 1 686 ? 125.233 60.816 57.766 1.00 99.64 708 ALA A C 1
ATOM 5530 O O . ALA A 1 686 ? 124.258 61.092 57.063 1.00 101.37 708 ALA A O 1
ATOM 5532 N N . PHE A 1 687 ? 126.463 60.695 57.266 1.00 93.86 709 PHE A N 1
ATOM 5533 C CA . PHE A 1 687 ? 126.759 60.762 55.839 1.00 85.73 709 PHE A CA 1
ATOM 5534 C C . PHE A 1 687 ? 126.673 59.392 55.185 1.00 89.63 709 PHE A C 1
ATOM 5535 O O . PHE A 1 687 ? 126.047 59.232 54.132 1.00 90.66 709 PHE A O 1
ATOM 5543 N N . ALA A 1 688 ? 127.328 58.408 55.791 1.00 85.24 710 ALA A N 1
ATOM 5544 C CA . ALA A 1 688 ? 127.404 57.064 55.250 1.00 84.50 710 ALA A CA 1
ATOM 5545 C C . ALA A 1 688 ? 127.636 56.104 56.400 1.00 90.97 710 ALA A C 1
ATOM 5546 O O . ALA A 1 688 ? 128.163 56.478 57.451 1.00 86.45 710 ALA A O 1
ATOM 5548 N N . GLN A 1 689 ? 127.230 54.859 56.187 1.00 89.78 711 GLN A N 1
ATOM 5549 C CA . GLN A 1 689 ? 127.551 53.773 57.095 1.00 86.73 711 GLN A CA 1
ATOM 5550 C C . GLN A 1 689 ? 128.093 52.628 56.262 1.00 83.95 711 GLN A C 1
ATOM 5551 O O . GLN A 1 689 ? 127.459 52.208 55.290 1.00 88.72 711 GLN A O 1
ATOM 5557 N N . VAL A 1 690 ? 129.279 52.153 56.620 1.00 85.84 712 VAL A N 1
ATOM 5558 C CA . VAL A 1 690 ? 129.925 51.047 55.933 1.00 83.07 712 VAL A CA 1
ATOM 5559 C C . VAL A 1 690 ? 129.941 49.857 56.875 1.00 86.38 712 VAL A C 1
ATOM 5560 O O . VAL A 1 690 ? 130.362 49.977 58.031 1.00 96.94 712 VAL A O 1
ATOM 5564 N N . ILE A 1 691 ? 129.468 48.720 56.393 1.00 80.74 713 ILE A N 1
ATOM 5565 C CA . ILE A 1 691 ? 129.624 47.458 57.098 1.00 91.46 713 ILE A CA 1
ATOM 5566 C C . ILE A 1 691 ? 130.574 46.613 56.270 1.00 96.94 713 ILE A C 1
ATOM 5567 O O . ILE A 1 691 ? 130.185 46.013 55.260 1.00 103.87 713 ILE A O 1
ATOM 5572 N N . ALA A 1 692 ? 131.834 46.599 56.685 1.00 95.94 714 ALA A N 1
ATOM 5573 C CA . ALA A 1 692 ? 132.767 45.582 56.238 1.00 98.00 714 ALA A CA 1
ATOM 5574 C C . ALA A 1 692 ? 132.371 44.281 56.932 1.00 114.75 714 ALA A C 1
ATOM 5575 O O . ALA A 1 692 ? 131.356 44.228 57.633 1.00 131.04 714 ALA A O 1
ATOM 5577 N N . ASP A 1 693 ? 133.171 43.226 56.746 1.00 111.84 715 ASP A N 1
ATOM 5578 C CA . ASP A 1 693 ? 132.870 41.868 57.195 1.00 102.93 715 ASP A CA 1
ATOM 5579 C C . ASP A 1 693 ? 131.954 41.838 58.413 1.00 102.67 715 ASP A C 1
ATOM 5580 O O . ASP A 1 693 ? 130.758 41.542 58.298 1.00 109.71 715 ASP A O 1
ATOM 5585 N N . ARG A 1 694 ? 132.496 42.187 59.577 1.00 98.67 716 ARG A N 1
ATOM 5586 C CA . ARG A 1 694 ? 131.694 42.340 60.781 1.00 98.84 716 ARG A CA 1
ATOM 5587 C C . ARG A 1 694 ? 131.742 43.742 61.368 1.00 99.76 716 ARG A C 1
ATOM 5588 O O . ARG A 1 694 ? 130.944 44.045 62.264 1.00 100.97 716 ARG A O 1
ATOM 5596 N N . HIS A 1 695 ? 132.628 44.604 60.879 1.00 95.44 717 HIS A N 1
ATOM 5597 C CA . HIS A 1 695 ? 132.836 45.911 61.482 1.00 94.18 717 HIS A CA 1
ATOM 5598 C C . HIS A 1 695 ? 131.803 46.912 60.974 1.00 87.63 717 HIS A C 1
ATOM 5599 O O . HIS A 1 695 ? 131.526 46.980 59.774 1.00 100.24 717 HIS A O 1
ATOM 5606 N N . LYS A 1 696 ? 131.234 47.680 61.896 1.00 79.74 718 LYS A N 1
ATOM 5607 C CA . LYS A 1 696 ? 130.310 48.754 61.574 1.00 86.23 718 LYS A CA 1
ATOM 5608 C C . LYS A 1 696 ? 131.072 50.072 61.622 1.00 87.62 718 LYS A C 1
ATOM 5609 O O . LYS A 1 696 ? 131.657 50.424 62.650 1.00 89.62 718 LYS A O 1
ATOM 5615 N N . ILE A 1 697 ? 131.061 50.795 60.507 1.00 85.81 719 ILE A N 1
ATOM 5616 C CA . ILE A 1 697 ? 131.855 52.011 60.339 1.00 79.48 719 ILE A CA 1
ATOM 5617 C C . ILE A 1 697 ? 130.857 53.144 60.103 1.00 83.53 719 ILE A C 1
ATOM 5618 O O . ILE A 1 697 ? 130.098 53.113 59.133 1.00 93.41 719 ILE A O 1
ATOM 5623 N N . LEU A 1 698 ? 130.812 54.102 61.018 1.00 82.53 720 LEU A N 1
ATOM 5624 C CA . LEU A 1 698 ? 129.884 55.221 60.909 1.00 85.87 720 LEU A CA 1
ATOM 5625 C C . LEU A 1 698 ? 130.632 56.507 60.578 1.00 89.64 720 LEU A C 1
ATOM 5626 O O . LEU A 1 698 ? 131.599 56.868 61.254 1.00 88.52 720 LEU A O 1
ATOM 5631 N N . PHE A 1 699 ? 130.188 57.186 59.520 1.00 83.44 721 PHE A N 1
ATOM 5632 C CA . PHE A 1 699 ? 130.679 58.504 59.145 1.00 83.32 721 PHE A CA 1
ATOM 5633 C C . PHE A 1 699 ? 129.545 59.491 59.393 1.00 85.54 721 PHE A C 1
ATOM 5634 O O . PHE A 1 699 ? 128.633 59.614 58.571 1.00 90.83 721 PHE A O 1
ATOM 5642 N N . ASP A 1 700 ? 129.606 60.199 60.522 1.00 78.51 722 ASP A N 1
ATOM 5643 C CA . ASP A 1 700 ? 128.548 61.090 60.958 1.00 89.42 722 ASP A CA 1
ATOM 5644 C C . ASP A 1 700 ? 128.993 62.550 60.830 1.00 96.25 722 ASP A C 1
ATOM 5645 O O . ASP A 1 700 ? 129.944 62.864 60.097 1.00 97.29 722 ASP A O 1
ATOM 5650 N N . ARG A 1 701 ? 128.307 63.441 61.554 1.00 99.07 723 ARG A N 1
ATOM 5651 C CA . ARG A 1 701 ? 128.613 64.865 61.477 1.00 106.18 723 ARG A CA 1
ATOM 5652 C C . ARG A 1 701 ? 130.052 65.170 61.860 1.00 104.76 723 ARG A C 1
ATOM 5653 O O . ARG A 1 701 ? 130.553 66.257 61.552 1.00 102.68 723 ARG A O 1
ATOM 5661 N N . ASN A 1 702 ? 130.730 64.231 62.514 1.00 108.80 724 ASN A N 1
ATOM 5662 C CA . ASN A 1 702 ? 132.121 64.453 62.887 1.00 105.94 724 ASN A CA 1
ATOM 5663 C C . ASN A 1 702 ? 133.017 64.596 61.657 1.00 99.48 724 ASN A C 1
ATOM 5664 O O . ASN A 1 702 ? 133.903 65.457 61.623 1.00 103.77 724 ASN A O 1
ATOM 5669 N N . SER A 1 703 ? 132.805 63.762 60.635 1.00 95.21 725 SER A N 1
ATOM 5670 C CA . SER A 1 703 ? 133.612 63.855 59.422 1.00 95.46 725 SER A CA 1
ATOM 5671 C C . SER A 1 703 ? 133.320 65.106 58.607 1.00 88.20 725 SER A C 1
ATOM 5672 O O . SER A 1 703 ? 133.981 65.323 57.584 1.00 88.78 725 SER A O 1
ATOM 5675 N N . ALA A 1 704 ? 132.358 65.925 59.023 1.00 87.94 726 ALA A N 1
ATOM 5676 C CA . ALA A 1 704 ? 132.048 67.139 58.287 1.00 87.19 726 ALA A CA 1
ATOM 5677 C C . ALA A 1 704 ? 133.202 68.127 58.383 1.00 94.51 726 ALA A C 1
ATOM 5678 O O . ALA A 1 704 ? 133.971 68.134 59.349 1.00 96.73 726 ALA A O 1
ATOM 5680 N N . ILE A 1 705 ? 133.327 68.951 57.348 1.00 91.44 727 ILE A N 1
ATOM 5681 C CA . ILE A 1 705 ? 134.373 69.960 57.245 1.00 90.73 727 ILE A CA 1
ATOM 5682 C C . ILE A 1 705 ? 133.705 71.325 57.352 1.00 96.19 727 ILE A C 1
ATOM 5683 O O . ILE A 1 705 ? 132.804 71.646 56.565 1.00 98.77 727 ILE A O 1
ATOM 5688 N N . LYS A 1 706 ? 134.125 72.118 58.341 1.00 94.48 728 LYS A N 1
ATOM 5689 C CA . LYS A 1 706 ? 133.569 73.440 58.586 1.00 105.87 728 LYS A CA 1
ATOM 5690 C C . LYS A 1 706 ? 134.386 74.461 57.799 1.00 107.21 728 LYS A C 1
ATOM 5691 O O . LYS A 1 706 ? 135.585 74.271 57.567 1.00 116.47 728 LYS A O 1
ATOM 5697 N N . SER A 1 707 ? 133.728 75.531 57.356 1.00 109.59 729 SER A N 1
ATOM 5698 C CA . SER A 1 707 ? 134.365 76.570 56.563 1.00 104.76 729 SER A CA 1
ATOM 5699 C C . SER A 1 707 ? 134.675 77.781 57.430 1.00 105.07 729 SER A C 1
ATOM 5700 O O . SER A 1 707 ? 134.014 78.033 58.442 1.00 111.41 729 SER A O 1
ATOM 5703 N N . SER A 1 708 ? 135.694 78.531 57.021 1.00 99.08 730 SER A N 1
ATOM 5704 C CA . SER A 1 708 ? 136.145 79.699 57.759 1.00 99.59 730 SER A CA 1
ATOM 5705 C C . SER A 1 708 ? 136.469 80.826 56.794 1.00 102.03 730 SER A C 1
ATOM 5706 O O . SER A 1 708 ? 136.928 80.595 55.672 1.00 102.37 730 SER A O 1
ATOM 5709 N N . ILE A 1 709 ? 136.233 82.047 57.247 1.00 98.61 731 ILE A N 1
ATOM 5710 C CA . ILE A 1 709 ? 136.873 83.221 56.670 1.00 98.79 731 ILE A CA 1
ATOM 5711 C C . ILE A 1 709 ? 138.185 83.438 57.413 1.00 98.47 731 ILE A C 1
ATOM 5712 O O . ILE A 1 709 ? 138.237 83.328 58.646 1.00 105.59 731 ILE A O 1
ATOM 5717 N N . VAL A 1 710 ? 139.260 83.699 56.680 1.00 94.26 732 VAL A N 1
ATOM 5718 C CA . VAL A 1 710 ? 140.499 84.076 57.357 1.00 89.36 732 VAL A CA 1
ATOM 5719 C C . VAL A 1 710 ? 140.530 85.598 57.350 1.00 84.05 732 VAL A C 1
ATOM 5720 O O . VAL A 1 710 ? 140.199 86.215 56.332 1.00 75.29 732 VAL A O 1
ATOM 5724 N N . PRO A 1 711 ? 140.869 86.239 58.467 1.00 81.52 733 PRO A N 1
ATOM 5725 C CA . PRO A 1 711 ? 140.782 87.699 58.540 1.00 84.66 733 PRO A CA 1
ATOM 5726 C C . PRO A 1 711 ? 141.880 88.380 57.745 1.00 84.57 733 PRO A C 1
ATOM 5727 O O . PRO A 1 711 ? 142.991 87.866 57.588 1.00 83.02 733 PRO A O 1
ATOM 5731 N N . GLU A 1 712 ? 141.537 89.559 57.240 1.00 80.13 734 GLU A N 1
ATOM 5732 C CA . GLU A 1 712 ? 142.498 90.382 56.526 1.00 78.46 734 GLU A CA 1
ATOM 5733 C C . GLU A 1 712 ? 143.702 90.677 57.410 1.00 76.63 734 GLU A C 1
ATOM 5734 O O . GLU A 1 712 ? 143.564 90.983 58.600 1.00 79.05 734 GLU A O 1
ATOM 5740 N N . VAL A 1 713 ? 144.897 90.556 56.823 1.00 72.51 735 VAL A N 1
ATOM 5741 C CA . VAL A 1 713 ? 146.113 90.900 57.545 1.00 71.33 735 VAL A CA 1
ATOM 5742 C C . VAL A 1 713 ? 146.011 92.338 58.020 1.00 76.23 735 VAL A C 1
ATOM 5743 O O . VAL A 1 713 ? 145.671 93.241 57.248 1.00 81.21 735 VAL A O 1
ATOM 5747 N N . LYS A 1 714 ? 146.275 92.552 59.304 1.00 79.90 736 LYS A N 1
ATOM 5748 C CA . LYS A 1 714 ? 146.155 93.884 59.870 1.00 86.79 736 LYS A CA 1
ATOM 5749 C C . LYS A 1 714 ? 147.321 94.761 59.430 1.00 86.60 736 LYS A C 1
ATOM 5750 O O . LYS A 1 714 ? 148.473 94.316 59.382 1.00 86.45 736 LYS A O 1
ATOM 5756 N N . ASP A 1 715 ? 147.005 96.011 59.082 1.00 85.63 737 ASP A N 1
ATOM 5757 C CA . ASP A 1 715 ? 148.006 97.020 58.725 1.00 88.88 737 ASP A CA 1
ATOM 5758 C C . ASP A 1 715 ? 148.806 96.605 57.492 1.00 86.39 737 ASP A C 1
ATOM 5759 O O . ASP A 1 715 ? 150.017 96.827 57.418 1.00 85.77 737 ASP A O 1
ATOM 5764 N N . TYR A 1 716 ? 148.119 96.018 56.505 1.00 82.05 738 TYR A N 1
ATOM 5765 C CA . TYR A 1 716 ? 148.824 95.382 55.395 1.00 76.91 738 TYR A CA 1
ATOM 5766 C C . TYR A 1 716 ? 149.651 96.384 54.598 1.00 73.79 738 TYR A C 1
ATOM 5767 O O . TYR A 1 716 ? 150.775 96.074 54.185 1.00 73.39 738 TYR A O 1
ATOM 5776 N N . ALA A 1 717 ? 149.127 97.593 54.385 1.00 70.67 739 ALA A N 1
ATOM 5777 C CA . ALA A 1 717 ? 149.902 98.602 53.669 1.00 69.00 739 ALA A CA 1
ATOM 5778 C C . ALA A 1 717 ? 151.137 99.019 54.457 1.00 73.77 739 ALA A C 1
ATOM 5779 O O . ALA A 1 717 ? 152.179 99.324 53.864 1.00 79.32 739 ALA A O 1
ATOM 5781 N N . ALA A 1 718 ? 151.044 99.027 55.789 1.00 72.25 740 ALA A N 1
ATOM 5782 C CA . ALA A 1 718 ? 152.186 99.416 56.608 1.00 74.82 740 ALA A CA 1
ATOM 5783 C C . ALA A 1 718 ? 153.257 98.331 56.641 1.00 76.51 740 ALA A C 1
ATOM 5784 O O . ALA A 1 718 ? 154.447 98.647 56.747 1.00 76.07 740 ALA A O 1
ATOM 5786 N N . ILE A 1 719 ? 152.859 97.058 56.563 1.00 74.27 741 ILE A N 1
ATOM 5787 C CA . ILE A 1 719 ? 153.838 95.974 56.496 1.00 73.22 741 ILE A CA 1
ATOM 5788 C C . ILE A 1 719 ? 154.766 96.182 55.309 1.00 73.24 741 ILE A C 1
ATOM 5789 O O . ILE A 1 719 ? 155.995 96.116 55.435 1.00 72.63 741 ILE A O 1
ATOM 5794 N N . VAL A 1 720 ? 154.185 96.437 54.135 1.00 77.71 742 VAL A N 1
ATOM 5795 C CA . VAL A 1 720 ? 154.976 96.641 52.926 1.00 72.55 742 VAL A CA 1
ATOM 5796 C C . VAL A 1 720 ? 155.840 97.888 53.054 1.00 79.26 742 VAL A C 1
ATOM 5797 O O . VAL A 1 720 ? 157.019 97.885 52.679 1.00 78.85 742 VAL A O 1
ATOM 5801 N N . GLU A 1 721 ? 155.275 98.971 53.595 1.00 81.77 743 GLU A N 1
ATOM 5802 C CA . GLU A 1 721 ? 156.026 100.217 53.692 1.00 79.78 743 GLU A CA 1
ATOM 5803 C C . GLU A 1 721 ? 157.221 100.073 54.624 1.00 73.61 743 GLU A C 1
ATOM 5804 O O . GLU A 1 721 ? 158.312 100.573 54.326 1.00 70.88 743 GLU A O 1
ATOM 5810 N N . GLN A 1 722 ? 157.040 99.384 55.754 1.00 76.52 744 GLN A N 1
ATOM 5811 C CA . GLN A 1 722 ? 158.152 99.186 56.679 1.00 79.30 744 GLN A CA 1
ATOM 5812 C C . GLN A 1 722 ? 159.278 98.396 56.027 1.00 76.57 744 GLN A C 1
ATOM 5813 O O . GLN A 1 722 ? 160.456 98.729 56.197 1.00 76.43 744 GLN A O 1
ATOM 5819 N N . ASN A 1 723 ? 158.936 97.357 55.258 1.00 70.45 745 ASN A N 1
ATOM 5820 C CA . ASN A 1 723 ? 159.971 96.530 54.647 1.00 69.85 745 ASN A CA 1
ATOM 5821 C C . ASN A 1 723 ? 160.702 97.284 53.542 1.00 65.41 745 ASN A C 1
ATOM 5822 O O . ASN A 1 723 ? 161.910 97.099 53.355 1.00 65.13 745 ASN A O 1
ATOM 5827 N N . LEU A 1 724 ? 159.994 98.154 52.814 1.00 65.94 746 LEU A N 1
ATOM 5828 C CA . LEU A 1 724 ? 160.640 98.957 51.780 1.00 67.63 746 LEU A CA 1
ATOM 5829 C C . LEU A 1 724 ? 161.674 99.921 52.346 1.00 76.76 746 LEU A C 1
ATOM 5830 O O . LEU A 1 724 ? 162.532 100.401 51.598 1.00 89.09 746 LEU A O 1
ATOM 5835 N N . GLN A 1 725 ? 161.617 100.228 53.641 1.00 70.65 747 GLN A N 1
ATOM 5836 C CA . GLN A 1 725 ? 162.640 101.077 54.234 1.00 75.74 747 GLN A CA 1
ATOM 5837 C C . GLN A 1 725 ? 163.952 100.339 54.463 1.00 73.43 747 GLN A C 1
ATOM 5838 O O . GLN A 1 725 ? 164.977 100.991 54.685 1.00 76.43 747 GLN A O 1
ATOM 5844 N N . HIS A 1 726 ? 163.948 99.006 54.384 1.00 77.56 748 HIS A N 1
ATOM 5845 C CA . HIS A 1 726 ? 165.113 98.229 54.794 1.00 75.28 748 HIS A CA 1
ATOM 5846 C C . HIS A 1 726 ? 166.273 98.350 53.811 1.00 69.38 748 HIS A C 1
ATOM 5847 O O . HIS A 1 726 ? 167.433 98.208 54.213 1.00 64.79 748 HIS A O 1
ATOM 5854 N N . PHE A 1 727 ? 165.998 98.603 52.531 1.00 67.60 749 PHE A N 1
ATOM 5855 C CA . PHE A 1 727 ? 167.064 98.592 51.536 1.00 70.54 749 PHE A CA 1
ATOM 5856 C C . PHE A 1 727 ? 167.698 99.957 51.307 1.00 69.09 749 PHE A C 1
ATOM 5857 O O . PHE A 1 727 ? 168.776 100.024 50.709 1.00 64.75 749 PHE A O 1
ATOM 5865 N N . LYS A 1 728 ? 167.069 101.035 51.771 1.00 71.45 750 LYS A N 1
ATOM 5866 C CA . LYS A 1 728 ? 167.662 102.359 51.594 1.00 69.23 750 LYS A CA 1
ATOM 5867 C C . LYS A 1 728 ? 168.996 102.516 52.322 1.00 67.35 750 LYS A C 1
ATOM 5868 O O . LYS A 1 728 ? 169.946 103.035 51.708 1.00 68.97 750 LYS A O 1
ATOM 5874 N N . PRO A 1 729 ? 169.149 102.127 53.597 1.00 64.92 751 PRO A N 1
ATOM 5875 C CA . PRO A 1 729 ? 170.471 102.273 54.232 1.00 63.87 751 PRO A CA 1
ATOM 5876 C C . PRO A 1 729 ? 171.565 101.439 53.584 1.00 64.31 751 PRO A C 1
ATOM 5877 O O . PRO A 1 729 ? 172.742 101.814 53.669 1.00 70.10 751 PRO A O 1
ATOM 5881 N N . VAL A 1 730 ? 171.223 100.315 52.951 1.00 65.53 752 VAL A N 1
ATOM 5882 C CA . VAL A 1 730 ? 172.235 99.541 52.238 1.00 60.71 752 VAL A CA 1
ATOM 5883 C C . VAL A 1 730 ? 172.765 100.333 51.050 1.00 62.40 752 VAL A C 1
ATOM 5884 O O . VAL A 1 730 ? 173.979 100.389 50.817 1.00 57.19 752 VAL A O 1
ATOM 5888 N N . PHE A 1 731 ? 171.867 100.965 50.287 1.00 57.11 753 PHE A N 1
ATOM 5889 C CA . PHE A 1 731 ? 172.302 101.801 49.172 1.00 57.01 753 PHE A CA 1
ATOM 5890 C C . PHE A 1 731 ? 173.107 102.998 49.661 1.00 62.52 753 PHE A C 1
ATOM 5891 O O . PHE A 1 731 ? 174.078 103.409 49.015 1.00 65.03 753 PHE A O 1
ATOM 5899 N N . GLN A 1 732 ? 172.721 103.569 50.805 1.00 60.35 754 GLN A N 1
ATOM 5900 C CA . GLN A 1 732 ? 173.442 104.725 51.332 1.00 63.09 754 GLN A CA 1
ATOM 5901 C C . GLN A 1 732 ? 174.862 104.355 51.742 1.00 64.77 754 GLN A C 1
ATOM 5902 O O . GLN A 1 732 ? 175.791 105.148 51.552 1.00 62.70 754 GLN A O 1
ATOM 5908 N N . LEU A 1 733 ? 175.055 103.152 52.294 1.00 67.83 755 LEU A N 1
ATOM 5909 C CA . LEU A 1 733 ? 176.391 102.749 52.723 1.00 72.23 755 LEU A CA 1
ATOM 5910 C C . LEU A 1 733 ? 177.309 102.519 51.530 1.00 66.32 755 LEU A C 1
ATOM 5911 O O . LEU A 1 733 ? 178.473 102.935 51.549 1.00 64.68 755 LEU A O 1
ATOM 5916 N N . LEU A 1 734 ? 176.809 101.845 50.492 1.00 61.04 756 LEU A N 1
ATOM 5917 C CA . LEU A 1 734 ? 177.592 101.671 49.272 1.00 64.55 756 LEU A CA 1
ATOM 5918 C C . LEU A 1 734 ? 178.042 103.015 48.718 1.00 65.67 756 LEU A C 1
ATOM 5919 O O . LEU A 1 734 ? 179.207 103.188 48.339 1.00 70.17 756 LEU A O 1
ATOM 5924 N N . GLU A 1 735 ? 177.127 103.984 48.682 1.00 59.56 757 GLU A N 1
ATOM 5925 C CA . GLU A 1 735 ? 177.459 105.314 48.186 1.00 56.82 757 GLU A CA 1
ATOM 5926 C C . GLU A 1 735 ? 178.591 105.940 48.993 1.00 55.67 757 GLU A C 1
ATOM 5927 O O . GLU A 1 735 ? 179.507 106.544 48.421 1.00 59.94 757 GLU A O 1
ATOM 5933 N N . LYS A 1 736 ? 178.560 105.786 50.322 1.00 56.57 758 LYS A N 1
ATOM 5934 C CA . LYS A 1 736 ? 179.613 106.361 51.156 1.00 63.78 758 LYS A CA 1
ATOM 5935 C C . LYS A 1 736 ? 180.951 105.666 50.917 1.00 64.67 758 LYS A C 1
ATOM 5936 O O . LYS A 1 736 ? 181.996 106.325 50.863 1.00 76.28 758 LYS A O 1
ATOM 5942 N N . GLN A 1 737 ? 180.939 104.338 50.768 1.00 66.02 759 GLN A N 1
ATOM 5943 C CA . GLN A 1 737 ? 182.171 103.613 50.466 1.00 67.40 759 GLN A CA 1
ATOM 5944 C C . GLN A 1 737 ? 182.776 104.074 49.148 1.00 71.52 759 GLN A C 1
ATOM 5945 O O . GLN A 1 737 ? 183.997 104.239 49.039 1.00 72.72 759 GLN A O 1
ATOM 5951 N N . ILE A 1 738 ? 181.936 104.267 48.128 1.00 61.65 760 ILE A N 1
ATOM 5952 C CA . ILE A 1 738 ? 182.430 104.695 46.823 1.00 56.70 760 ILE A CA 1
ATOM 5953 C C . ILE A 1 738 ? 183.026 106.091 46.912 1.00 66.29 760 ILE A C 1
ATOM 5954 O O . ILE A 1 738 ? 184.113 106.349 46.379 1.00 68.54 760 ILE A O 1
ATOM 5959 N N . LEU A 1 739 ? 182.332 107.010 47.589 1.00 60.92 761 LEU A N 1
ATOM 5960 C CA . LEU A 1 739 ? 182.872 108.350 47.792 1.00 66.17 761 LEU A CA 1
ATOM 5961 C C . LEU A 1 739 ? 184.134 108.312 48.640 1.00 65.94 761 LEU A C 1
ATOM 5962 O O . LEU A 1 739 ? 185.057 109.105 48.429 1.00 66.77 761 LEU A O 1
ATOM 5967 N N . SER A 1 740 ? 184.197 107.399 49.608 1.00 69.68 762 SER A N 1
ATOM 5968 C CA . SER A 1 740 ? 185.411 107.270 50.404 1.00 73.80 762 SER A CA 1
ATOM 5969 C C . SER A 1 740 ? 186.608 106.974 49.513 1.00 76.30 762 SER A C 1
ATOM 5970 O O . SER A 1 740 ? 187.713 107.472 49.751 1.00 78.98 762 SER A O 1
ATOM 5973 N N . ARG A 1 741 ? 186.397 106.196 48.453 1.00 71.98 763 ARG A N 1
ATOM 5974 C CA . ARG A 1 741 ? 187.515 105.777 47.622 1.00 73.58 763 ARG A CA 1
ATOM 5975 C C . ARG A 1 741 ? 187.887 106.839 46.592 1.00 83.88 763 ARG A C 1
ATOM 5976 O O . ARG A 1 741 ? 189.068 106.988 46.262 1.00 92.11 763 ARG A O 1
ATOM 5984 N N . VAL A 1 742 ? 186.915 107.602 46.079 1.00 85.04 764 VAL A N 1
ATOM 5985 C CA . VAL A 1 742 ? 187.263 108.679 45.150 1.00 84.34 764 VAL A CA 1
ATOM 5986 C C . VAL A 1 742 ? 188.128 109.719 45.849 1.00 94.44 764 VAL A C 1
ATOM 5987 O O . VAL A 1 742 ? 189.061 110.273 45.252 1.00 104.02 764 VAL A O 1
ATOM 5991 N N . ARG A 1 743 ? 187.856 109.982 47.133 1.00 91.00 765 ARG A N 1
ATOM 5992 C CA . ARG A 1 743 ? 188.653 110.963 47.863 1.00 102.17 765 ARG A CA 1
ATOM 5993 C C . ARG A 1 743 ? 190.095 110.492 48.023 1.00 117.15 765 ARG A C 1
ATOM 5994 O O . ARG A 1 743 ? 191.027 111.303 47.985 1.00 120.54 765 ARG A O 1
ATOM 6002 N N . ASN A 1 744 ? 190.299 109.187 48.188 1.00 120.79 766 ASN A N 1
ATOM 6003 C CA . ASN A 1 744 ? 191.637 108.636 48.379 1.00 119.96 766 ASN A CA 1
ATOM 6004 C C . ASN A 1 744 ? 192.190 108.064 47.078 1.00 118.12 766 ASN A C 1
ATOM 6005 O O . ASN A 1 744 ? 192.807 108.779 46.291 1.00 118.51 766 ASN A O 1
#

Secondary structure (P-SEA, 3-state):
ccccccccccccccccccccccccccccaaaaaaaaaaccaaaaaaaaaaaaaaaaacccccccccccccccccccaaaaaaaaaaaaaaaacccaaaaaaaaaaaaaaaaaccccccccccccaaaaaaaaaaaaaaaaaccccccaaaaaaaaaaaaaaaaaaaaaccccccccccccaaaaaaaaaaaaaaaaaaaacaaaaaaaaaaaaaaaaaaaaaaacccccccccccaaaaaaaaaaaaaaaaaaaaccccccccccccccaaaaaaaacccccccccccccccccccccaaaaaaaaaaccccccaaaaaaaaaaaacccccccccccccccccaaaaaaccccccccccccccccbbbbbcccccbbbccccccccccbbbbbbbccccccaaaaaaaaaccccccccccccccccccccccccccccccccccccccccccccccccccccccccccccccccccccccccccccccccaaaaaaacccccccccccccbbbbbbbcccccccccccccbbbbbbcccccbbbbbbbbbbcccccccbbbbbbbbccbbbbbbccccccbbbbbccccccbbbbbccccbbbbbbbbbbbbccccccccbbbbbbbbcccccbbbbbbbbbcccccccbbbbbccccbbbbbbbcccbbbbbbbbcccccccccccccccccbbbbbccccbbbbbbbccccaaaaaaaaaaacaaaaaaaaaaaaaaaaac

Nearest PDB structures (foldseek):
  6hzn-assembly1_A  TM=1.001E+00  e=0.000E+00  Homo sapiens
  3a0o-assembly1_A  TM=7.273E-01  e=2.271E-23  Agrobacterium fabrum str. C58
  3afl-assembly1_A  TM=7.378E-01  e=1.102E-21  Agrobacterium fabrum str. C58
  6jpn-assembly1_A  TM=6.865E-01  e=1.156E-21  Defluviitalea phaphyphila
  6jph-assembly1_A  TM=6.943E-01  e=4.422E-21  Defluviitalea phaphyphila

Radius of gyration: 27.3 Å; Cα contacts (8 Å, |Δi|>4): 1569; chains: 1; bounding box: 80×75×50 Å

Organism: Homo sapiens (NCBI:txid9606)

GO terms:
  GO:0005783 endoplasmic reticulum (C, IDA)
  GO:0005794 Golgi apparatus (C, IDA)
  GO:0047757 chondroitin-glucuronate 5-epimerase activity (F, IDA)
  GO:0000139 Golgi membrane (C, TAS)
  GO:0050651 dermatan sulfate proteoglycan biosynthetic process (P, TAS)
  GO:0047757 chondroitin-glucuronate 5-epimerase activity (F, TAS)
  GO:0050651 dermatan sulfate proteoglycan biosynthetic process (P, IDA)
  GO:0000139 Golgi membrane (C, EXP)
  GO:0005789 endoplasmic reticulum membrane (C, EXP)
  GO:0030659 cytoplasmic vesicle membrane (C, EXP)
  GO:0047757 chondroitin-glucuronate 5-epimerase activity (F, EXP)

Sequence (743 aa):
ITDENPEVMIPFTNANYDSHPMLYFSRAEVAELQLRAASSHEHIAARLTEAVHTMLSSPLEYLPPWDPKDYSARWNEIFGNNLGALAMFCVLYPENIEARDMAKDYMERMAAQPSWLVKDAPWDEVPLAHSLVGFATAYDFLYNYLSKTQQEKFLEVIANASGYMYETSYRRGWGFQYLHNHQPTNCMALLTGSLVLMNQGYLQEAYLWTKQVLTIMEKSLVLLREVTDGSLYEGVAYGSYTTRSLFQYMFLVQRHFNINHFGHPWLKQHFAFMYRTILPGFQRTVAIADSNYNWFYGPESQLVFLDKFVMRNGSGNWLADQIRRNRVVEGPGTPSKGQRWCTLHTEFLWYDGSLKSVPPPDFGTPTLHYFEDWGVVTYGSALPAEINRSFLSFKSGKLGGRAIYDIVHRNKYKDWIKGWRNFNAGHEHPDQNSFTFAPNGVPFITEALYGPKYTFFNNVLMFSPAVSKSCFSPWVGQVTEDCSSKWSKYKHDLAASCQGRVVAAEEKNGVVFIRGEGVGAYNPQLNLKNVQRNLILLHPQLLLLVDQIHLGEESPLETAASFFHNVDVPFEETVVDGVHGAFIRQRDGLYKMYWMDDTGYSEKATFASVTYPRGYPYNGTNYVNVTMHLRSPITRAAYLFIGPSIDVQSFTVHGDSQQLDVFIATSKHAYATYLWTGEATGQSAFAQVIADRHKILFDRNSAIKSSIVPEVKDYAAIVEQNLQHFKPVFQLLEKQILSRVRN

Solvent-accessible surface area: 28924 Å² total; per-residue (Å²): 224,77,4,81,46,114,147,18,97,6,99,78,47,102,19,90,63,62,44,9,10,14,0,13,6,41,152,95,78,25,65,79,10,60,121,61,3,72,83,51,3,104,71,0,2,59,56,0,56,108,0,1,120,46,0,32,75,41,52,149,107,13,18,0,32,127,78,55,165,81,2,6,39,175,115,4,13,34,24,2,5,1,0,2,0,0,0,0,12,2,7,5,64,36,134,46,109,113,0,50,93,12,0,55,47,0,0,37,33,1,14,54,20,107,52,13,33,14,122,141,26,59,180,34,2,2,0,6,2,1,0,0,16,6,0,0,4,0,0,1,7,2,22,67,72,11,57,141,91,21,14,111,77,0,19,120,30,0,20,118,10,0,18,80,0,26,100,0,6,136,143,31,25,11,9,56,36,13,6,13,1,54,0,3,6,0,0,2,0,1,0,1,0,0,0,0,2,2,3,22,25,116,25,158,77,0,73,88,8,0,103,24,0,0,26,10,0,2,44,1,2,4,1,0,30,0,5,53,6,0,1,10,13,4,0,4,1,21,2,6,17,3,2,18,3,2,0,12,0,0,18,0,0,8,15,14,1,64,0,14,3,8,34,1,68,0,1,121,80,3,30,16,3,8,11,30,0,0,19,12,16,8,74,50,5,5,7,6,2,1,1,20,15,4,8,27,1,16,0,2,3,2,0,0,0,0,0,26,6,24,30,90,87,0,8,0,1,17,0,0,26,32,1,41,171,46,47,32,138,151,41,73,4,46,33,57,88,14,34,77,13,6,14,3,13,3,1,0,18,6,23,15,15,83,22,143,50,75,55,15,145,45,66,34,82,26,32,41,44,54,0,66,5,6,3,0,0,0,17,0,8,2,2,47,66,98,129,52,86,5,0,0,1,0,7,1,7,48,15,1,1,27,0,5,18,10,0,24,82,141,74,20,0,138,109,28,6,162,27,36,138,6,11,44,23,53,28,16,9,1,0,3,8,2,1,12,0,3,0,9,15,9,30,0,1,14,7,1,4,46,1,10,35,53,0,36,10,2,1,2,5,4,0,14,34,25,92,70,180,45,66,35,82,75,70,29,2,2,9,27,11,45,29,101,101,168,107,57,159,162,61,95,93,66,9,15,46,2,54,2,96,3,8,0,15,36,65,58,124,40,6,0,0,0,4,0,25,0,35,39,0,10,36,92,120,4,55,16,135,43,2,16,2,2,0,0,2,10,46,34,1,0,0,0,0,2,1,9,0,50,13,11,169,110,17,55,14,102,34,0,1,0,12,0,0,2,17,58,35,73,17,68,107,34,86,83,144,54,24,44,3,0,25,0,138,40,193,64,23,60,0,77,0,25,7,14,22,14,88,39,131,5,67,119,7,69,70,31,82,51,107,21,71,235,68,72,96,59,139,5,5,17,25,0,33,4,30,12,127,8,56,75,78,42,0,10,5,1,1,0,0,4,1,49,70,29,73,39,121,46,22,60,3,119,35,96,98,112,52,1,29,0,78,2,35,15,70,152,74,56,15,12,1,44,8,72,31,43,114,5,104,60,182,76,14,1,0,39,0,50,16,59,218,121,155,6,77,0,36,155,101,4,34,43,162,104,41,107,27,91,66,22,172,110,24,48,51,36,7,91,132,13,18,80,65,2,80,82,10,11,119,68,0,83,141,40,46,100,63,152,109,210,163